Protein 4CVK (pdb70)

InterPro domains:
  IPR000713 Mur ligase, N-terminal catalytic domain [PF01225] (26-93)
  IPR004101 Mur ligase, C-terminal [PF02875] (330-439)
  IPR005863 UDP-N-acetylmuramoyl-tripeptide--D-alanyl-D-alanine ligase [MF_02019] (5-451)
  IPR005863 UDP-N-acetylmuramoyl-tripeptide--D-alanyl-D-alanine ligase [TIGR01143] (30-450)
  IPR013221 Mur ligase, central [PF08245] (108-300)
  IPR035911 MurE/MurF, N-terminal [SSF63418] (5-98)
  IPR036565 Mur-like, catalytic domain superfamily [G3DSA:3.40.1190.10] (83-317)
  IPR036565 Mur-like, catalytic domain superfamily [SSF53623] (103-318)
  IPR036615 Mur ligase, C-terminal domain superfamily [G3DSA:3.90.190.20] (319-451)
  IPR036615 Mur ligase, C-terminal domain superfamily [SSF53244] (320-450)
  IPR051046 MurCDEF Family: Cell Wall and Coenzyme F430 Synthesis [PTHR43024] (5-451)

CATH classification: 3.40.1390.10 (+2 more: 3.40.1190.10, 3.90.190.20)

Foldseek 3Di:
DAAKDKLVVCCVLQVWDKDDDIDIAQAEDQDLVDAAARYEHEWDCDPPDTRVVCQVSNVVRHHQEYEEQDDDVHDHMYTHHPHSLVSLLSQLLVLLVVADAAEEEEEEPVLRVLLQQLLLLLVCLLVVHSVQEQEQDDCLAWSNSLSSSSRPDYPSHRYYYHYHYDPDAPTLLSSLLSNLHLEYEYLAFHPDGVNGLNRSLSNLVSYDQAREYEEEPPYPCVVVSVVSNPNHHYAYEYAPDPPGQWYWPDWDADLLQWTWTWIDHDLHTDIATAQAHDPSSVSSLRSSLRVVVSSPRHPVSSRSSRRPDHDDVQCQGWDAFPQQEIEGRNAAADDLVVLLVLLQRQLPADFAEEEEEEQHVPLVSLLVSLQSNAPRHQEYEYEYPSNVNSQVSNDDRYDYDPDLVVSLVVVVPDHHSYYYYYYYGNVRPSVVSVVSRD

Secondary structure (DSSP, 8-state):
--S-EEGGGSHHHHT-EEESS--EESEEES-TTS--TTEEEE--B-SS-BGGGGHHHHHHTT--EEEESS-----S-EEE-S-HHHHHHHHHHHHHHH--S-EEEEESSTHHHHHHHHHHHHHHHHHT-GGGEEE--TT--STTHHHHHHHT--TT-SEEEEE---SSTTHHHHHHHHH--SEEEE-----SHHHHHHHHHGGGGGS-TTPEEEEETTSTTHHHHHHHTTT--EEEEESS-TTSSEEEEEEEE-TTS-EEEEEEETT--EEEE-SS--HHHHHHHHHHHHHHHHTT--HHHHHHHHHH--PPTTSSEEEE-TTS-EEEEE-S---HHHHHHHHHHHHT--S-EEEEEE----HHHHHHHHHHHTTTSSEEEEESSTHHHHHHHH-TT-EEESSHHHHHHHHTTPPTT-EEEEE--GGG-THHHHHHH-/-

Organism: Pseudomonas aeruginosa (strain ATCC 15692 / DSM 22644 / CIP 104116 / JCM 14847 / LMG 12228 / 1C / PRS 101 / PAO1) (NCBI:txid208964)

Nearest PDB structures (foldseek):
  4cvk-assembly1_A  TM=1.002E+00  e=1.863E-83  Pseudomonas aeruginosa PAO1
  4cvm-assembly1_A  TM=9.873E-01  e=2.081E-77  Pseudomonas aeruginosa PAO1
  4ziy-assembly1_A  TM=8.178E-01  e=4.565E-40  Acinetobacter baumannii AB5075
  4qdi-assembly1_A  TM=8.221E-01  e=1.420E-39  Acinetobacter baumannii AB307-0294
  8f5d-assembly1_A  TM=9.163E-01  e=2.967E-27  Bordetella pertussis 18323

B-factor: mean 23.79, std 7.37, range [10.87, 63.28]

Solvent-accessible surface area: 18096 Å² total

Radius of gyration: 24.55 Å; Cα contacts (8 Å, |Δi|>4): 1036; chains: 2; bounding box: 63×51×64 Å

Sequence (439 aa):
MLEPLRLLSQLTVALDARLIGEDAVFSAVSTDSRAIGPGELFIALSGPRFDGHDYLAEVAAKGAVAALVEREVAAPLPQLLVRDTRAALGRLGALNRRKFTGPLAAMTGSSGKTTVKEMLASILRTQAGDAESVLATRGNLNNDLGVPLTLLQLAPQHRSAVIELGASRIGEIAYTVELTRPHVAIITNAFGGPEKIVEAKGEILEGLAADGTAVLNLDDKAFDTWKARASGRPLLTFSLDRPQADFRAADLQRDARGCMGFRLQGVAGEAQVQLNLLGRHNVANALAAAAAAHALGVPLDGIVAGLQALQPVKGRAVAQLTASGLRVIDDSYNANPASMLAAIDILSGFSGRTVLVLGDMGAEQAHREVGAYAAGKVSALYAVGPLMAHAVQAFGATGRHFADQASLIGALATEDPTTTILIKGSRSAAMDKVVAALCA

Structure (mmCIF, N/CA/C/O backbone):
data_4CVK
#
_entry.id   4CVK
#
_cell.length_a   57.810
_cell.length_b   87.290
_cell.length_c   92.610
_cell.angle_alpha   90.00
_cell.angle_beta   90.00
_cell.angle_gamma   90.00
#
_symmetry.space_group_name_H-M   'P 21 21 21'
#
loop_
_entity.id
_entity.type
_entity.pdbx_description
1 polymer 'UDP-N-acetylmuramoyl-tripeptide--D-alanyl-D-alanine ligase'
2 polymer ALA-FGA-API
3 non-polymer "URIDINE-5'-DIPHOSPHATE"
4 non-polymer 'N-acetyl-alpha-muramic acid'
5 water water
#
loop_
_atom_site.group_PDB
_atom_site.id
_atom_site.type_symbol
_atom_site.label_atom_id
_atom_site.label_alt_id
_atom_site.label_comp_id
_atom_site.label_asym_id
_atom_site.label_entity_id
_atom_site.label_seq_id
_atom_site.pdbx_PDB_ins_code
_atom_site.Cartn_x
_atom_site.Cartn_y
_atom_site.Cartn_z
_atom_site.occupancy
_atom_site.B_iso_or_equiv
_atom_site.auth_seq_id
_atom_site.auth_comp_id
_atom_site.auth_asym_id
_atom_site.auth_atom_id
_atom_site.pdbx_PDB_model_num
ATOM 1 N N . MET A 1 1 ? -5.123 -30.255 -22.207 1.00 17.41 1 MET A N 1
ATOM 2 C CA . MET A 1 1 ? -6.038 -29.110 -22.044 1.00 18.38 1 MET A CA 1
ATOM 3 C C . MET A 1 1 ? -7.272 -29.548 -21.292 1.00 17.97 1 MET A C 1
ATOM 4 O O . MET A 1 1 ? -7.717 -30.694 -21.419 1.00 14.77 1 MET A O 1
ATOM 9 N N . LEU A 1 2 ? -7.795 -28.621 -20.496 1.00 18.16 2 LEU A N 1
ATOM 10 C CA . LEU A 1 2 ? -9.046 -28.854 -19.774 1.00 18.68 2 LEU A CA 1
ATOM 11 C C . LEU A 1 2 ? -10.229 -29.032 -20.690 1.00 19.02 2 LEU A C 1
ATOM 12 O O . LEU A 1 2 ? -11.125 -29.830 -20.401 1.00 16.70 2 LEU A O 1
ATOM 17 N N . GLU A 1 3 ? -10.212 -28.302 -21.791 1.00 19.57 3 GLU A N 1
ATOM 18 C CA . GLU A 1 3 ? -11.217 -28.476 -22.815 1.00 20.14 3 GLU A CA 1
ATOM 19 C C . GLU A 1 3 ? -10.652 -27.945 -24.126 1.00 19.97 3 GLU A C 1
ATOM 20 O O . GLU A 1 3 ? -9.739 -27.126 -24.099 1.00 19.62 3 GLU A O 1
ATOM 26 N N . PRO A 1 4 ? -11.219 -28.375 -25.271 1.00 19.93 4 PRO A N 1
ATOM 27 C CA . PRO A 1 4 ? -10.849 -27.834 -26.566 1.00 20.80 4 PRO A CA 1
ATOM 28 C C . PRO A 1 4 ? -11.145 -26.351 -26.665 1.00 22.14 4 PRO A C 1
ATOM 29 O O . PRO A 1 4 ? -12.025 -25.870 -25.959 1.00 20.92 4 PRO A O 1
ATOM 33 N N . LEU A 1 5 ? -10.405 -25.643 -27.527 1.00 21.62 5 LEU A N 1
ATOM 34 C CA . LEU A 1 5 ? -10.547 -24.198 -27.682 1.00 21.94 5 LEU A CA 1
ATOM 35 C C . LEU A 1 5 ? -10.807 -23.885 -29.145 1.00 22.72 5 LEU A C 1
ATOM 36 O O . LEU A 1 5 ? -10.304 -24.565 -30.024 1.00 19.40 5 LEU A O 1
ATOM 41 N N . ARG A 1 6 ? -11.633 -22.867 -29.370 1.00 22.09 6 ARG A N 1
ATOM 42 C CA . ARG A 1 6 ? -12.026 -22.455 -30.703 1.00 23.73 6 ARG A CA 1
ATOM 43 C C . ARG A 1 6 ? -11.236 -21.201 -31.032 1.00 22.02 6 ARG A C 1
ATOM 44 O O . ARG A 1 6 ? -11.150 -20.304 -30.194 1.00 21.56 6 ARG A O 1
ATOM 52 N N A LEU A 1 7 ? -10.658 -21.142 -32.232 0.50 23.07 7 LEU A N 1
ATOM 53 N N B LEU A 1 7 ? -10.667 -21.126 -32.232 0.50 21.42 7 LEU A N 1
ATOM 54 C CA A LEU A 1 7 ? -9.861 -19.991 -32.671 0.50 24.10 7 LEU A CA 1
ATOM 55 C CA B LEU A 1 7 ? -9.844 -19.980 -32.622 0.50 21.34 7 LEU A CA 1
ATOM 56 C C A LEU A 1 7 ? -10.567 -18.652 -32.464 0.50 23.92 7 LEU A C 1
ATOM 57 C C B LEU A 1 7 ? -10.563 -18.636 -32.471 0.50 22.30 7 LEU A C 1
ATOM 58 O O A LEU A 1 7 ? -9.980 -17.708 -31.946 0.50 22.52 7 LEU A O 1
ATOM 59 O O B LEU A 1 7 ? -9.977 -17.670 -31.994 0.50 20.90 7 LEU A O 1
ATOM 68 N N . SER A 1 8 ? -11.824 -18.563 -32.879 1.00 23.88 8 SER A N 1
ATOM 69 C CA . SER A 1 8 ? -12.537 -17.275 -32.837 1.00 26.98 8 SER A CA 1
ATOM 70 C C . SER A 1 8 ? -12.780 -16.801 -31.403 1.00 28.99 8 SER A C 1
ATOM 71 O O . SER A 1 8 ? -13.084 -15.648 -31.210 1.00 32.34 8 SER A O 1
ATOM 74 N N . GLN A 1 9 ? -12.670 -17.693 -30.422 1.00 28.86 9 GLN A N 1
ATOM 75 C CA . GLN A 1 9 ? -12.805 -17.324 -29.008 1.00 32.13 9 GLN A CA 1
ATOM 76 C C . GLN A 1 9 ? -11.499 -16.980 -28.339 1.00 29.41 9 GLN A C 1
ATOM 77 O O . GLN A 1 9 ? -11.495 -16.685 -27.153 1.00 29.39 9 GLN A O 1
ATOM 83 N N . LEU A 1 10 ? -10.392 -16.998 -29.078 1.00 29.32 10 LEU A N 1
ATOM 84 C CA . LEU A 1 10 ? -9.082 -16.604 -28.522 1.00 28.05 10 LEU A CA 1
ATOM 85 C C . LEU A 1 10 ? -8.587 -15.244 -29.054 1.00 27.59 10 LEU A C 1
ATOM 86 O O . LEU A 1 10 ? -7.498 -14.791 -28.707 1.00 26.89 10 LEU A O 1
ATOM 91 N N . THR A 1 11 ? -9.348 -14.595 -29.918 1.00 28.26 11 THR A N 1
ATOM 92 C CA . THR A 1 11 ? -8.847 -13.348 -30.507 1.00 28.59 11 THR A CA 1
ATOM 93 C C . THR A 1 11 ? -8.686 -12.260 -29.457 1.00 29.03 11 THR A C 1
ATOM 94 O O . THR A 1 11 ? -7.704 -11.522 -29.473 1.00 30.25 11 THR A O 1
ATOM 98 N N . VAL A 1 12 ? -9.639 -12.172 -28.533 1.00 31.58 12 VAL A N 1
ATOM 99 C CA . VAL A 1 12 ? -9.528 -11.260 -27.389 1.00 31.98 12 VAL A CA 1
ATOM 100 C C . VAL A 1 12 ? -8.391 -11.675 -26.441 1.00 29.30 12 VAL A C 1
ATOM 101 O O . VAL A 1 12 ? -7.508 -10.867 -26.122 1.00 27.34 12 VAL A O 1
ATOM 105 N N . ALA A 1 13 ? -8.366 -12.941 -26.036 1.00 29.09 13 ALA A N 1
ATOM 106 C CA . ALA A 1 13 ? -7.385 -13.404 -25.038 1.00 28.71 13 ALA A CA 1
ATOM 107 C C . ALA A 1 13 ? -5.963 -13.243 -25.563 1.00 29.07 13 ALA A C 1
ATOM 108 O O . ALA A 1 13 ? -5.055 -12.818 -24.826 1.00 26.89 13 ALA A O 1
ATOM 110 N N . LEU A 1 14 ? -5.774 -13.490 -26.858 1.00 26.12 14 LEU A N 1
ATOM 111 C CA . LEU A 1 14 ? -4.428 -13.445 -27.419 1.00 27.39 14 LEU A CA 1
ATOM 112 C C . LEU A 1 14 ? -4.127 -12.169 -28.193 1.00 28.33 14 LEU A C 1
ATOM 113 O O . LEU A 1 14 ? -3.030 -12.052 -28.758 1.00 28.78 14 LEU A O 1
ATOM 118 N N . ASP A 1 15 ? -5.084 -11.233 -28.224 1.00 30.70 15 ASP A N 1
ATOM 119 C CA . ASP A 1 15 ? -4.963 -10.032 -29.048 1.00 32.32 15 ASP A CA 1
ATOM 120 C C . ASP A 1 15 ? -4.567 -10.475 -30.471 1.00 28.97 15 ASP A C 1
ATOM 121 O O . ASP A 1 15 ? -3.517 -10.138 -30.962 1.00 27.72 15 ASP A O 1
ATOM 126 N N . ALA A 1 16 ? -5.400 -11.305 -31.089 1.00 28.64 16 ALA A N 1
ATOM 127 C CA . ALA A 1 16 ? -5.047 -11.959 -32.349 1.00 28.24 16 ALA A CA 1
ATOM 128 C C . ALA A 1 16 ? -6.081 -11.671 -33.436 1.00 27.32 16 ALA A C 1
ATOM 129 O O . ALA A 1 16 ? -7.211 -11.353 -33.141 1.00 27.08 16 ALA A O 1
ATOM 131 N N . ARG A 1 17 ? -5.678 -11.806 -34.691 1.00 27.00 17 ARG A N 1
ATOM 132 C CA . ARG A 1 17 ? -6.611 -11.773 -35.814 1.00 26.69 17 ARG A CA 1
ATOM 133 C C . ARG A 1 17 ? -6.720 -13.165 -36.438 1.00 25.00 17 ARG A C 1
ATOM 134 O O . ARG A 1 17 ? -5.712 -13.759 -36.797 1.00 23.66 17 ARG A O 1
ATOM 142 N N . LEU A 1 18 ? -7.926 -13.688 -36.574 1.00 24.31 18 LEU A N 1
ATOM 143 C CA . LEU A 1 18 ? -8.130 -14.953 -37.276 1.00 26.03 18 LEU A CA 1
ATOM 144 C C . LEU A 1 18 ? -8.144 -14.726 -38.790 1.00 28.19 18 LEU A C 1
ATOM 145 O O . LEU A 1 18 ? -8.881 -13.853 -39.279 1.00 28.02 18 LEU A O 1
ATOM 150 N N . ILE A 1 19 ? -7.351 -15.510 -39.508 1.00 26.06 19 ILE A N 1
ATOM 151 C CA . ILE A 1 19 ? -7.259 -15.473 -40.973 1.00 26.75 19 ILE A CA 1
ATOM 152 C C . ILE A 1 19 ? -7.633 -16.850 -41.522 1.00 26.64 19 ILE A C 1
ATOM 153 O O . ILE A 1 19 ? -6.886 -17.820 -41.322 1.00 25.56 19 ILE A O 1
ATOM 158 N N . GLY A 1 20 ? -8.772 -16.936 -42.217 1.00 26.92 20 GLY A N 1
ATOM 159 C CA . GLY A 1 20 ? -9.292 -18.210 -42.729 1.00 26.18 20 GLY A CA 1
ATOM 160 C C . GLY A 1 20 ? -10.441 -18.721 -41.869 1.00 27.71 20 GLY A C 1
ATOM 161 O O . GLY A 1 20 ? -10.997 -17.959 -41.091 1.00 28.35 20 GLY A O 1
ATOM 162 N N . GLU A 1 21 ? -10.815 -19.988 -42.017 1.00 26.80 21 GLU A N 1
ATOM 163 C CA . GLU A 1 21 ? -11.942 -20.543 -41.273 1.00 28.94 21 GLU A CA 1
ATOM 164 C C . GLU A 1 21 ? -11.612 -20.736 -39.797 1.00 29.26 21 GLU A C 1
ATOM 165 O O . GLU A 1 21 ? -10.435 -20.828 -39.390 1.00 26.90 21 GLU A O 1
ATOM 171 N N . ASP A 1 22 ? -12.678 -20.855 -39.019 1.00 28.48 22 ASP A N 1
ATOM 172 C CA . ASP A 1 22 ? -12.589 -21.137 -37.599 1.00 28.15 22 ASP A CA 1
ATOM 173 C C . ASP A 1 22 ? -12.264 -22.621 -37.430 1.00 29.38 22 ASP A C 1
ATOM 174 O O . ASP A 1 22 ? -12.452 -23.455 -38.344 1.00 26.63 22 ASP A O 1
ATOM 179 N N . ALA A 1 23 ? -11.721 -22.943 -36.266 1.00 25.75 23 ALA A N 1
ATOM 180 C CA . ALA A 1 23 ? -11.367 -24.300 -35.975 1.00 24.42 23 ALA A CA 1
ATOM 181 C C . ALA A 1 23 ? -11.290 -24.477 -34.483 1.00 23.17 23 ALA A C 1
ATOM 182 O O . ALA A 1 23 ? -11.207 -23.508 -33.727 1.00 22.36 23 ALA A O 1
ATOM 184 N N . VAL A 1 24 ? -11.326 -25.735 -34.092 1.00 22.07 24 VAL A N 1
ATOM 185 C CA . VAL A 1 24 ? -11.285 -26.156 -32.697 1.00 24.82 24 VAL A CA 1
ATOM 186 C C . VAL A 1 24 ? -10.098 -27.089 -32.506 1.00 22.62 24 VAL A C 1
ATOM 187 O O . VAL A 1 24 ? -9.957 -28.039 -33.244 1.00 22.04 24 VAL A O 1
ATOM 191 N N . PHE A 1 25 ? -9.242 -26.804 -31.532 1.00 22.23 25 PHE A N 1
ATOM 192 C CA . PHE A 1 25 ? -8.139 -27.686 -31.215 1.00 21.50 25 PHE A CA 1
ATOM 193 C C . PHE A 1 25 ? -8.206 -28.224 -29.774 1.00 20.85 25 PHE A C 1
ATOM 194 O O . PHE A 1 25 ? -8.745 -27.584 -28.850 1.00 19.98 25 PHE A O 1
ATOM 202 N N . SER A 1 26 ? -7.640 -29.413 -29.596 1.00 22.31 26 SER A N 1
ATOM 203 C CA . SER A 1 26 ? -7.649 -30.084 -28.296 1.00 22.23 26 SER A CA 1
ATOM 204 C C . SER A 1 26 ? -6.268 -30.318 -27.685 1.00 20.39 26 SER A C 1
ATOM 205 O O . SER A 1 26 ? -6.188 -30.852 -26.582 1.00 20.11 26 SER A O 1
ATOM 208 N N . ALA A 1 27 ? -5.197 -29.911 -28.369 1.00 18.46 27 ALA A N 1
ATOM 209 C CA . ALA A 1 27 ? -3.829 -29.900 -27.816 1.00 18.24 27 ALA A CA 1
ATOM 210 C C . ALA A 1 27 ? -2.991 -28.992 -28.715 1.00 17.35 27 ALA A C 1
ATOM 211 O O . ALA A 1 27 ? -3.468 -28.558 -29.769 1.00 16.50 27 ALA A O 1
ATOM 213 N N . VAL A 1 28 ? -1.749 -28.722 -28.318 1.00 16.53 28 VAL A N 1
ATOM 214 C CA . VAL A 1 28 ? -0.864 -27.893 -29.102 1.00 17.13 28 VAL A CA 1
ATOM 215 C C . VAL A 1 28 ? 0.467 -28.589 -29.328 1.00 17.28 28 VAL A C 1
ATOM 216 O O . VAL A 1 28 ? 0.847 -29.453 -28.556 1.00 16.73 28 VAL A O 1
ATOM 220 N N . SER A 1 29 ? 1.127 -28.236 -30.431 1.00 16.10 29 SER A N 1
ATOM 221 C CA . SER A 1 29 ? 2.511 -28.617 -30.689 1.00 16.33 29 SER A CA 1
ATOM 222 C C . SER A 1 29 ? 3.307 -27.409 -31.215 1.00 16.89 29 SER A C 1
ATOM 223 O O . SER A 1 29 ? 2.778 -26.577 -31.962 1.00 16.22 29 SER A O 1
ATOM 226 N N . THR A 1 30 ? 4.566 -27.312 -30.803 1.00 17.54 30 THR A N 1
ATOM 227 C CA . THR A 1 30 ? 5.511 -26.316 -31.341 1.00 18.14 30 THR A CA 1
ATOM 228 C C . THR A 1 30 ? 6.497 -26.931 -32.344 1.00 17.60 30 THR A C 1
ATOM 229 O O . THR A 1 30 ? 7.559 -26.363 -32.593 1.00 18.09 30 THR A O 1
ATOM 233 N N . ASP A 1 31 ? 6.184 -28.094 -32.915 1.00 17.34 31 ASP A N 1
ATOM 234 C CA . ASP A 1 31 ? 7.180 -28.819 -33.705 1.00 17.38 31 ASP A CA 1
ATOM 235 C C . ASP A 1 31 ? 6.493 -29.668 -34.740 1.00 17.97 31 ASP A C 1
ATOM 236 O O . ASP A 1 31 ? 5.714 -30.576 -34.419 1.00 17.61 31 ASP A O 1
ATOM 241 N N . SER A 1 32 ? 6.772 -29.361 -36.008 1.00 18.73 32 SER A N 1
ATOM 242 C CA . SER A 1 32 ? 6.143 -30.058 -37.128 1.00 19.36 32 SER A CA 1
ATOM 243 C C . SER A 1 32 ? 6.571 -31.513 -37.209 1.00 19.86 32 SER A C 1
ATOM 244 O O . SER A 1 32 ? 5.919 -32.295 -37.881 1.00 21.96 32 SER A O 1
ATOM 247 N N . ARG A 1 33 ? 7.649 -31.876 -36.514 1.00 23.08 33 ARG A N 1
ATOM 248 C CA . ARG A 1 33 ? 8.120 -33.257 -36.430 1.00 24.63 33 ARG A CA 1
ATOM 249 C C . ARG A 1 33 ? 7.358 -34.122 -35.383 1.00 26.49 33 ARG A C 1
ATOM 250 O O . ARG A 1 33 ? 7.567 -35.324 -35.293 1.00 27.58 33 ARG A O 1
ATOM 258 N N . ALA A 1 34 ? 6.458 -33.507 -34.623 1.00 25.56 34 ALA A N 1
ATOM 259 C CA . ALA A 1 34 ? 5.658 -34.186 -33.602 1.00 23.84 34 ALA A CA 1
ATOM 260 C C . ALA A 1 34 ? 4.292 -33.469 -33.459 1.00 22.69 34 ALA A C 1
ATOM 261 O O . ALA A 1 34 ? 4.025 -32.741 -32.486 1.00 21.80 34 ALA A O 1
ATOM 263 N N . ILE A 1 35 ? 3.448 -33.632 -34.456 1.00 22.64 35 ILE A N 1
ATOM 264 C CA . ILE A 1 35 ? 2.138 -33.044 -34.419 1.00 22.72 35 ILE A CA 1
ATOM 265 C C . ILE A 1 35 ? 1.224 -34.044 -35.101 1.00 22.90 35 ILE A C 1
ATOM 266 O O . ILE A 1 35 ? 1.695 -34.847 -35.871 1.00 24.68 35 ILE A O 1
ATOM 271 N N . GLY A 1 36 ? -0.069 -33.958 -34.828 1.00 24.54 36 GLY A N 1
ATOM 272 C CA . GLY A 1 36 ? -1.101 -34.836 -35.399 1.00 24.12 36 GLY A CA 1
ATOM 273 C C . GLY A 1 36 ? -2.460 -34.140 -35.469 1.00 25.11 36 GLY A C 1
ATOM 274 O O . GLY A 1 36 ? -2.571 -32.940 -35.165 1.00 23.85 36 GLY A O 1
ATOM 275 N N . PRO A 1 37 ? -3.510 -34.886 -35.874 1.00 25.40 37 PRO A N 1
ATOM 276 C CA . PRO A 1 37 ? -4.869 -34.379 -36.002 1.00 25.56 37 PRO A CA 1
ATOM 277 C C . PRO A 1 37 ? -5.398 -33.660 -34.752 1.00 23.17 37 PRO A C 1
ATOM 278 O O . PRO A 1 37 ? -5.133 -34.060 -33.635 1.00 22.11 37 PRO A O 1
ATOM 282 N N . GLY A 1 38 ? -6.124 -32.578 -34.961 1.00 23.03 38 GLY A N 1
ATOM 283 C CA . GLY A 1 38 ? -6.774 -31.891 -33.860 1.00 24.82 38 GLY A CA 1
ATOM 284 C C . GLY A 1 38 ? -5.879 -30.864 -33.188 1.00 23.12 38 GLY A C 1
ATOM 285 O O . GLY A 1 38 ? -6.310 -30.195 -32.277 1.00 25.61 38 GLY A O 1
ATOM 286 N N . GLU A 1 39 ? -4.633 -30.729 -33.631 1.00 22.29 39 GLU A N 1
ATOM 287 C CA . GLU A 1 39 ? -3.697 -29.928 -32.880 1.00 22.41 39 GLU A CA 1
ATOM 288 C C . GLU A 1 39 ? -3.451 -28.565 -33.516 1.00 19.80 39 GLU A C 1
ATOM 289 O O . GLU A 1 39 ? -3.500 -28.410 -34.736 1.00 17.94 39 GLU A O 1
ATOM 295 N N . LEU A 1 40 ? -3.220 -27.579 -32.643 1.00 18.47 40 LEU A N 1
ATOM 296 C CA . LEU A 1 40 ? -2.806 -26.247 -33.047 1.00 17.27 40 LEU A CA 1
ATOM 297 C C . LEU A 1 40 ? -1.296 -26.278 -33.149 1.00 17.02 40 LEU A C 1
ATOM 298 O O . LEU A 1 40 ? -0.631 -26.693 -32.180 1.00 18.66 40 LEU A O 1
ATOM 303 N N . PHE A 1 41 ? -0.742 -25.885 -34.296 1.00 15.62 41 PHE A N 1
ATOM 304 C CA . PHE A 1 41 ? 0.717 -25.705 -34.422 1.00 15.41 41 PHE A CA 1
ATOM 305 C C . PHE A 1 41 ? 1.070 -24.282 -34.001 1.00 15.71 41 PHE A C 1
ATOM 306 O O . PHE A 1 41 ? 0.404 -23.359 -34.395 1.00 15.88 41 PHE A O 1
ATOM 314 N N . ILE A 1 42 ? 2.121 -24.125 -33.210 1.00 16.07 42 ILE A N 1
ATOM 315 C CA . ILE A 1 42 ? 2.583 -22.800 -32.821 1.00 17.63 42 ILE A CA 1
ATOM 316 C C . ILE A 1 42 ? 3.936 -22.595 -33.465 1.00 16.58 42 ILE A C 1
ATOM 317 O O . ILE A 1 42 ? 4.871 -23.351 -33.196 1.00 17.63 42 ILE A O 1
ATOM 322 N N . ALA A 1 43 ? 4.035 -21.583 -34.316 1.00 15.87 43 ALA A N 1
ATOM 323 C CA . ALA A 1 43 ? 5.254 -21.332 -35.043 1.00 16.28 43 ALA A CA 1
ATOM 324 C C . ALA A 1 43 ? 6.164 -20.417 -34.232 1.00 17.15 43 ALA A C 1
ATOM 325 O O . ALA A 1 43 ? 5.815 -19.273 -33.982 1.00 19.60 43 ALA A O 1
ATOM 327 N N . LEU A 1 44 ? 7.309 -20.959 -33.814 1.00 18.23 44 LEU A N 1
ATOM 328 C CA . LEU A 1 44 ? 8.344 -20.232 -33.096 1.00 19.65 44 LEU A CA 1
ATOM 329 C C . LEU A 1 44 ? 9.558 -20.033 -33.978 1.00 21.96 44 LEU A C 1
ATOM 330 O O . LEU A 1 44 ? 10.025 -20.947 -34.665 1.00 21.85 44 LEU A O 1
ATOM 335 N N . SER A 1 45 ? 10.110 -18.843 -33.894 1.00 26.78 45 SER A N 1
ATOM 336 C CA . SER A 1 45 ? 11.339 -18.507 -34.591 1.00 31.16 45 SER A CA 1
ATOM 337 C C . SER A 1 45 ? 12.505 -18.872 -33.695 1.00 29.87 45 SER A C 1
ATOM 338 O O . SER A 1 45 ? 12.511 -18.496 -32.550 1.00 29.43 45 SER A O 1
ATOM 341 N N . GLY A 1 46 ? 13.494 -19.610 -34.185 1.00 29.25 46 GLY A N 1
ATOM 342 C CA . GLY A 1 46 ? 14.633 -19.991 -33.333 1.00 30.01 46 GLY A CA 1
ATOM 343 C C . GLY A 1 46 ? 16.008 -19.653 -33.912 1.00 29.95 46 GLY A C 1
ATOM 344 O O . GLY A 1 46 ? 16.090 -19.030 -34.968 1.00 26.03 46 GLY A O 1
ATOM 345 N N . PRO A 1 47 ? 17.093 -20.096 -33.236 1.00 30.76 47 PRO A N 1
ATOM 346 C CA . PRO A 1 47 ? 18.449 -19.799 -33.731 1.00 31.67 47 PRO A CA 1
ATOM 347 C C . PRO A 1 47 ? 18.847 -20.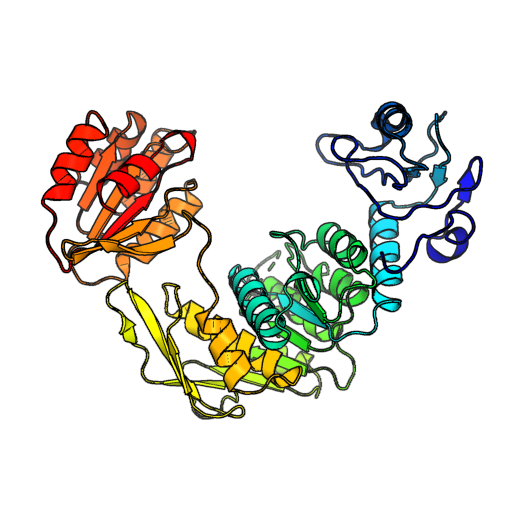631 -34.933 1.00 31.73 47 PRO A C 1
ATOM 348 O O . PRO A 1 47 ? 19.788 -20.266 -35.607 1.00 32.79 47 PRO A O 1
ATOM 352 N N . ARG A 1 48 ? 18.158 -21.749 -35.166 1.00 28.67 48 ARG A N 1
ATOM 353 C CA . ARG A 1 48 ? 18.448 -22.632 -36.275 1.00 28.01 48 ARG A CA 1
ATOM 354 C C . ARG A 1 48 ? 17.292 -22.711 -37.284 1.00 28.39 48 ARG A C 1
ATOM 355 O O . ARG A 1 48 ? 17.528 -22.712 -38.493 1.00 29.86 48 ARG A O 1
ATOM 357 N N . PHE A 1 49 ? 16.053 -22.787 -36.813 1.00 24.49 49 PHE A N 1
ATOM 358 C CA . PHE A 1 49 ? 14.906 -22.929 -37.694 1.00 23.61 49 PHE A CA 1
ATOM 359 C C . PHE A 1 49 ? 13.843 -21.895 -37.355 1.00 23.63 49 PHE A C 1
ATOM 360 O O . PHE A 1 49 ? 13.878 -21.216 -36.322 1.00 21.99 49 PHE A O 1
ATOM 368 N N . ASP A 1 50 ? 12.888 -21.773 -38.260 1.00 23.47 50 ASP A N 1
ATOM 369 C CA . ASP A 1 50 ? 11.752 -20.909 -38.075 1.00 23.12 50 ASP A CA 1
ATOM 370 C C . ASP A 1 50 ? 10.545 -21.760 -38.314 1.00 22.05 50 ASP A C 1
ATOM 371 O O . ASP A 1 50 ? 10.295 -22.198 -39.449 1.00 20.74 50 ASP A O 1
ATOM 376 N N . GLY A 1 51 ? 9.782 -21.985 -37.257 1.00 20.07 51 GLY A N 1
ATOM 377 C CA . GLY A 1 51 ? 8.532 -22.744 -37.357 1.00 20.33 51 GLY A CA 1
ATOM 378 C C . GLY A 1 51 ? 7.584 -22.316 -38.469 1.00 20.41 51 GLY A C 1
ATOM 379 O O . GLY A 1 51 ? 6.817 -23.134 -38.965 1.00 20.71 51 GLY A O 1
ATOM 380 N N . HIS A 1 52 ? 7.609 -21.042 -38.864 1.00 20.35 52 HIS A N 1
ATOM 381 C CA . HIS A 1 52 ? 6.723 -20.548 -39.950 1.00 21.39 52 HIS A CA 1
ATOM 382 C C . HIS A 1 52 ? 6.991 -21.196 -41.319 1.00 20.77 52 HIS A C 1
ATOM 383 O O . HIS A 1 52 ? 6.150 -21.104 -42.201 1.00 21.40 52 HIS A O 1
ATOM 390 N N . ASP A 1 53 ? 8.137 -21.843 -41.484 1.00 22.46 53 ASP A N 1
ATOM 391 C CA . ASP A 1 53 ? 8.483 -22.538 -42.731 1.00 23.14 53 ASP A CA 1
ATOM 392 C C . ASP A 1 53 ? 7.757 -23.871 -42.906 1.00 23.47 53 ASP A C 1
ATOM 393 O O . ASP A 1 53 ? 7.887 -24.478 -43.947 1.00 22.64 53 ASP A O 1
ATOM 398 N N . TYR A 1 54 ? 7.042 -24.366 -41.892 1.00 21.86 54 TYR A N 1
ATOM 399 C CA . TYR A 1 54 ? 6.600 -25.762 -41.941 1.00 22.56 54 TYR A CA 1
ATOM 400 C C . TYR A 1 54 ? 5.084 -25.887 -41.992 1.00 22.48 54 TYR A C 1
ATOM 401 O O . TYR A 1 54 ? 4.541 -26.879 -41.522 1.00 22.80 54 TYR A O 1
ATOM 410 N N . LEU A 1 55 ? 4.392 -24.876 -42.519 1.00 21.37 55 LEU A N 1
ATOM 411 C CA . LEU A 1 55 ? 2.922 -24.922 -42.537 1.00 21.94 55 LEU A CA 1
ATOM 412 C C . LEU A 1 55 ? 2.367 -26.030 -43.429 1.00 21.24 55 LEU A C 1
ATOM 413 O O . LEU A 1 55 ? 1.354 -26.667 -43.106 1.00 18.38 55 LEU A O 1
ATOM 418 N N . ALA A 1 56 ? 3.028 -26.266 -44.552 1.00 20.68 56 ALA A N 1
ATOM 419 C CA . ALA A 1 56 ? 2.605 -27.357 -45.415 1.00 21.68 56 ALA A CA 1
ATOM 420 C C . ALA A 1 56 ? 2.685 -28.708 -44.672 1.00 20.84 56 ALA A C 1
ATOM 421 O O . ALA A 1 56 ? 1.718 -29.502 -44.709 1.00 19.97 56 ALA A O 1
ATOM 423 N N . GLU A 1 57 ? 3.793 -28.948 -43.975 1.00 19.85 57 GLU A N 1
ATOM 424 C CA . GLU A 1 57 ? 3.989 -30.199 -43.255 1.00 21.62 57 GLU A CA 1
ATOM 425 C C . GLU A 1 57 ? 2.930 -30.399 -42.156 1.00 20.32 57 GLU A C 1
ATOM 426 O O . GLU A 1 57 ? 2.315 -31.443 -42.081 1.00 17.30 57 GLU A O 1
ATOM 432 N N . VAL A 1 58 ? 2.664 -29.370 -41.348 1.00 19.80 58 VAL A N 1
ATOM 433 C CA . VAL A 1 58 ? 1.690 -29.521 -40.246 1.00 19.08 58 VAL A CA 1
ATOM 434 C C . VAL A 1 58 ? 0.305 -29.707 -40.807 1.00 18.74 58 VAL A C 1
ATOM 435 O O . VAL A 1 58 ? -0.469 -30.505 -40.295 1.00 19.45 58 VAL A O 1
ATOM 439 N N . ALA A 1 59 ? -0.013 -29.002 -41.879 1.00 19.99 59 ALA A N 1
ATOM 440 C CA . ALA A 1 59 ? -1.332 -29.138 -42.475 1.00 20.40 59 ALA A CA 1
ATOM 441 C C . ALA A 1 59 ? -1.521 -30.568 -42.993 1.00 20.85 59 ALA A C 1
ATOM 442 O O . ALA A 1 59 ? -2.582 -31.157 -42.797 1.00 21.08 59 ALA A O 1
ATOM 444 N N . ALA A 1 60 ? -0.497 -31.134 -43.633 1.00 21.17 60 ALA A N 1
ATOM 445 C CA . ALA A 1 60 ? -0.604 -32.489 -44.190 1.00 21.24 60 ALA A CA 1
ATOM 446 C C . ALA A 1 60 ? -0.710 -33.558 -43.077 1.00 22.09 60 ALA A C 1
ATOM 447 O O . ALA A 1 60 ? -1.288 -34.649 -43.291 1.00 21.28 60 ALA A O 1
ATOM 449 N N . LYS A 1 61 ? -0.132 -33.277 -41.903 1.00 21.56 61 LYS A N 1
ATOM 450 C CA . LYS A 1 61 ? -0.275 -34.184 -40.754 1.00 19.66 61 LYS A CA 1
ATOM 451 C C . LYS A 1 61 ? -1.593 -33.983 -39.954 1.00 20.99 61 LYS A C 1
ATOM 452 O O . LYS A 1 61 ? -1.841 -34.689 -38.956 1.00 20.12 61 LYS A O 1
ATOM 458 N N . GLY A 1 62 ? -2.431 -33.026 -40.363 1.00 20.25 62 GLY A N 1
ATOM 459 C CA . GLY A 1 62 ? -3.740 -32.833 -39.728 1.00 20.39 62 GLY A CA 1
ATOM 460 C C . GLY A 1 62 ? -3.883 -31.718 -38.679 1.00 20.07 62 GLY A C 1
ATOM 461 O O . GLY A 1 62 ? -4.881 -31.673 -37.979 1.00 19.05 62 GLY A O 1
ATOM 462 N N . ALA A 1 63 ? -2.903 -30.823 -38.560 1.00 20.13 63 ALA A N 1
ATOM 463 C CA . ALA A 1 63 ? -3.050 -29.682 -37.681 1.00 19.56 63 ALA A CA 1
ATOM 464 C C . ALA A 1 63 ? -4.220 -28.837 -38.168 1.00 20.33 63 ALA A C 1
ATOM 465 O O . ALA A 1 63 ? -4.418 -28.643 -39.371 1.00 17.93 63 ALA A O 1
ATOM 467 N N . VAL A 1 64 ? -5.011 -28.334 -37.226 1.00 19.75 64 VAL A N 1
ATOM 468 C CA . VAL A 1 64 ? -6.222 -27.611 -37.590 1.00 20.90 64 VAL A CA 1
ATOM 469 C C . VAL A 1 64 ? -5.962 -26.172 -37.891 1.00 19.74 64 VAL A C 1
ATOM 470 O O . VAL A 1 64 ? -6.800 -25.525 -38.524 1.00 19.28 64 VAL A O 1
ATOM 474 N N . ALA A 1 65 ? -4.831 -25.648 -37.411 1.00 18.30 65 ALA A N 1
ATOM 475 C CA . ALA A 1 65 ? -4.511 -24.232 -37.579 1.00 18.34 65 ALA A CA 1
ATOM 476 C C . ALA A 1 65 ? -3.082 -23.966 -37.130 1.00 18.83 65 ALA A C 1
ATOM 477 O O . ALA A 1 65 ? -2.458 -24.838 -36.490 1.00 17.37 65 ALA A O 1
ATOM 479 N N . ALA A 1 66 ? -2.593 -22.758 -37.422 1.00 17.97 66 ALA A N 1
ATOM 480 C CA . ALA A 1 66 ? -1.299 -22.309 -36.959 1.00 18.09 66 ALA A CA 1
ATOM 481 C C . ALA A 1 66 ? -1.362 -20.972 -36.257 1.00 19.19 66 ALA A C 1
ATOM 482 O O . ALA A 1 66 ? -1.953 -19.979 -36.777 1.00 19.44 66 ALA A O 1
ATOM 484 N N . LEU A 1 67 ? -0.682 -20.917 -35.115 1.00 18.94 67 LEU A N 1
ATOM 485 C CA . LEU A 1 67 ? -0.424 -19.662 -34.385 1.00 20.23 67 LEU A CA 1
ATOM 486 C C . LEU A 1 67 ? 0.872 -19.046 -34.889 1.00 19.64 67 LEU A C 1
ATOM 487 O O . LEU A 1 67 ? 1.914 -19.674 -34.788 1.00 18.83 67 LEU A O 1
ATOM 492 N N . VAL A 1 68 ? 0.797 -17.834 -35.447 1.00 18.80 68 VAL A N 1
ATOM 493 C CA . VAL A 1 68 ? 1.873 -17.243 -36.206 1.00 18.80 68 VAL A CA 1
ATOM 494 C C . VAL A 1 68 ? 2.016 -15.760 -35.843 1.00 20.23 68 VAL A C 1
ATOM 495 O O . VAL A 1 68 ? 1.064 -15.131 -35.340 1.00 20.39 68 VAL A O 1
ATOM 499 N N . GLU A 1 69 ? 3.212 -15.228 -36.034 1.00 22.20 69 GLU A N 1
ATOM 500 C CA . GLU A 1 69 ? 3.499 -13.829 -35.752 1.00 25.73 69 GLU A CA 1
ATOM 501 C C . GLU A 1 69 ? 3.734 -13.029 -37.045 1.00 28.37 69 GLU A C 1
ATOM 502 O O . GLU A 1 69 ? 3.948 -11.825 -37.003 1.00 28.50 69 GLU A O 1
ATOM 508 N N . ARG A 1 70 ? 3.692 -13.707 -38.190 1.00 31.34 70 ARG A N 1
ATOM 509 C CA . ARG A 1 70 ? 3.524 -13.041 -39.474 1.00 33.52 70 ARG A CA 1
ATOM 510 C C . ARG A 1 70 ? 2.617 -13.888 -40.361 1.00 34.43 70 ARG A C 1
ATOM 511 O O . ARG A 1 70 ? 2.624 -15.125 -40.280 1.00 32.04 70 ARG A O 1
ATOM 519 N N . GLU A 1 71 ? 1.841 -13.208 -41.199 1.00 31.77 71 GLU A N 1
ATOM 520 C CA . GLU A 1 71 ? 0.941 -13.857 -42.117 1.00 35.47 71 GLU A CA 1
ATOM 521 C C . GLU A 1 71 ? 1.757 -14.466 -43.243 1.00 36.79 71 GLU A C 1
ATOM 522 O O . GLU A 1 71 ? 2.496 -13.765 -43.911 1.00 36.20 71 GLU A O 1
ATOM 528 N N . VAL A 1 72 ? 1.671 -15.782 -43.414 1.00 39.95 72 VAL A N 1
ATOM 529 C CA . VAL A 1 72 ? 2.357 -16.464 -44.510 1.00 39.88 72 VAL A CA 1
ATOM 530 C C . VAL A 1 72 ? 1.423 -16.422 -45.699 1.00 39.14 72 VAL A C 1
ATOM 531 O O . VAL A 1 72 ? 0.229 -16.703 -45.562 1.00 42.29 72 VAL A O 1
ATOM 535 N N . ALA A 1 73 ? 1.949 -16.058 -46.858 1.00 40.32 73 ALA A N 1
ATOM 536 C CA . ALA A 1 73 ? 1.142 -16.023 -48.076 1.00 39.85 73 ALA A CA 1
ATOM 537 C C . ALA A 1 73 ? 0.775 -17.437 -48.509 1.00 35.65 73 ALA A C 1
ATOM 538 O O . ALA A 1 73 ? -0.387 -17.701 -48.748 1.00 35.61 73 ALA A O 1
ATOM 540 N N . ALA A 1 75 ? -1.332 -19.518 -47.103 1.00 34.65 75 ALA A N 1
ATOM 541 C CA . ALA A 1 75 ? -1.082 -20.558 -46.136 1.00 33.99 75 ALA A CA 1
ATOM 542 C C . ALA A 1 75 ? -2.070 -21.707 -46.366 1.00 33.55 75 ALA A C 1
ATOM 543 O O . ALA A 1 75 ? -3.208 -21.486 -46.773 1.00 32.20 75 ALA A O 1
ATOM 545 N N . PRO A 1 76 ? -1.631 -22.942 -46.109 1.00 28.60 76 PRO A N 1
ATOM 546 C CA . PRO A 1 76 ? -2.492 -24.101 -46.316 1.00 27.19 76 PRO A CA 1
ATOM 547 C C . PRO A 1 76 ? -3.457 -24.407 -45.186 1.00 26.77 76 PRO A C 1
ATOM 548 O O . PRO A 1 76 ? -4.165 -25.390 -45.278 1.00 26.64 76 PRO A O 1
ATOM 552 N N . LEU A 1 77 ? -3.466 -23.609 -44.115 1.00 26.05 77 LEU A N 1
ATOM 553 C CA . LEU A 1 77 ? -4.438 -23.774 -43.038 1.00 26.20 77 LEU A CA 1
ATOM 554 C C . LEU A 1 77 ? -4.781 -22.432 -42.402 1.00 24.31 77 LEU A C 1
ATOM 555 O O . LEU A 1 77 ? -4.115 -21.432 -42.678 1.00 23.49 77 LEU A O 1
ATOM 560 N N . PRO A 1 78 ? -5.809 -22.411 -41.541 1.00 23.11 78 PRO A N 1
ATOM 561 C CA . PRO A 1 78 ? -6.130 -21.148 -40.878 1.00 24.52 78 PRO A CA 1
ATOM 562 C C . PRO A 1 78 ? -4.993 -20.667 -39.994 1.00 23.76 78 PRO A C 1
ATOM 563 O O . PRO A 1 78 ? -4.289 -21.501 -39.386 1.00 23.00 78 PRO A O 1
ATOM 567 N N . GLN A 1 79 ? -4.795 -19.347 -39.994 1.00 23.29 79 GLN A N 1
ATOM 568 C CA . GLN A 1 79 ? -3.804 -18.685 -39.162 1.00 24.16 79 GLN A CA 1
ATOM 569 C C . GLN A 1 79 ? -4.448 -17.810 -38.111 1.00 25.23 79 GLN A C 1
ATOM 570 O O . GLN A 1 79 ? -5.387 -17.054 -38.396 1.00 25.40 79 GLN A O 1
ATOM 576 N N . LEU A 1 80 ? -3.932 -17.898 -36.889 1.00 24.55 80 LEU A N 1
ATOM 577 C CA . LEU A 1 80 ? -4.281 -16.955 -35.845 1.00 23.68 80 LEU A CA 1
ATOM 578 C C . LEU A 1 80 ? -3.036 -16.110 -35.687 1.00 23.04 80 LEU A C 1
ATOM 579 O O . LEU A 1 80 ? -1.997 -16.587 -35.235 1.00 22.24 80 LEU A O 1
ATOM 584 N N . LEU A 1 81 ? -3.136 -14.859 -36.122 1.00 21.93 81 LEU A N 1
ATOM 585 C CA . LEU A 1 81 ? -2.011 -13.957 -36.161 1.00 22.40 81 LEU A CA 1
ATOM 586 C C . LEU A 1 81 ? -1.901 -13.137 -34.878 1.00 21.77 81 LEU A C 1
ATOM 587 O O . LEU A 1 81 ? -2.849 -12.474 -34.473 1.00 22.59 81 LEU A O 1
ATOM 592 N N . VAL A 1 82 ? -0.726 -13.183 -34.266 1.00 21.17 82 VAL A N 1
ATOM 593 C CA . VAL A 1 82 ? -0.422 -12.402 -33.071 1.00 23.18 82 VAL A CA 1
ATOM 594 C C . VAL A 1 82 ? 0.872 -11.616 -33.303 1.00 23.90 82 VAL A C 1
ATOM 595 O O . VAL A 1 82 ? 1.635 -11.939 -34.219 1.00 23.71 82 VAL A O 1
ATOM 599 N N . ARG A 1 83 ? 1.186 -10.666 -32.424 1.00 22.87 83 ARG A N 1
ATOM 600 C CA . ARG A 1 83 ? 2.499 -10.029 -32.470 1.00 23.79 83 ARG A CA 1
ATOM 601 C C . ARG A 1 83 ? 3.661 -10.895 -32.012 1.00 23.12 83 ARG A C 1
ATOM 602 O O . ARG A 1 83 ? 4.745 -10.746 -32.529 1.00 25.01 83 ARG A O 1
ATOM 605 N N . ASP A 1 84 ? 3.474 -11.793 -31.029 1.00 21.65 84 ASP A N 1
ATOM 606 C CA . ASP A 1 84 ? 4.597 -12.567 -30.491 1.00 21.49 84 ASP A CA 1
ATOM 607 C C . ASP A 1 84 ? 4.116 -13.974 -30.091 1.00 20.20 84 ASP A C 1
ATOM 608 O O . ASP A 1 84 ? 3.330 -14.103 -29.130 1.00 20.07 84 ASP A O 1
ATOM 613 N N . THR A 1 85 ? 4.558 -14.997 -30.839 1.00 19.28 85 THR A N 1
ATOM 614 C CA . THR A 1 85 ? 4.104 -16.367 -30.603 1.00 18.76 85 THR A CA 1
ATOM 615 C C . THR A 1 85 ? 4.613 -16.954 -29.279 1.00 19.23 85 THR A C 1
ATOM 616 O O . THR A 1 85 ? 3.909 -17.758 -28.676 1.00 19.24 85 THR A O 1
ATOM 620 N N . ARG A 1 86 ? 5.782 -16.521 -28.797 1.00 19.46 86 ARG A N 1
ATOM 621 C CA . ARG A 1 86 ? 6.239 -16.913 -27.450 1.00 21.09 86 ARG A CA 1
ATOM 622 C C . ARG A 1 86 ? 5.283 -16.423 -26.370 1.00 20.31 86 ARG A C 1
ATOM 623 O O . ARG A 1 86 ? 4.895 -17.197 -25.479 1.00 17.40 86 ARG A O 1
ATOM 631 N N . ALA A 1 87 ? 4.892 -15.147 -26.481 1.00 19.01 87 ALA A N 1
ATOM 632 C CA . ALA A 1 87 ? 3.972 -14.538 -25.540 1.00 19.06 87 ALA A CA 1
ATOM 633 C C . ALA A 1 87 ? 2.569 -15.147 -25.643 1.00 17.43 87 ALA A C 1
ATOM 634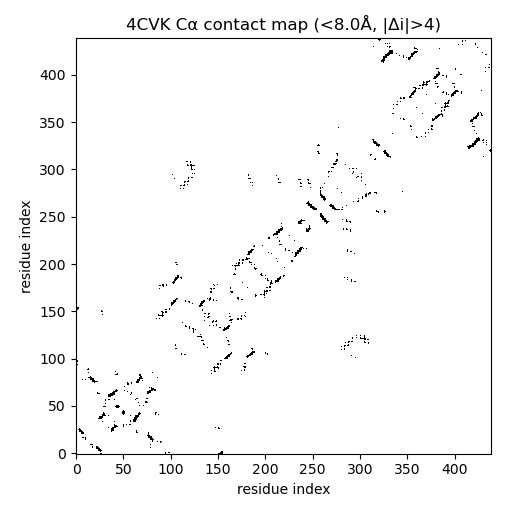 O O . ALA A 1 87 ? 1.908 -15.356 -24.611 1.00 16.06 87 ALA A O 1
ATOM 636 N N . ALA A 1 88 ? 2.103 -15.432 -26.868 1.00 17.15 88 ALA A N 1
ATOM 637 C CA . ALA A 1 88 ? 0.818 -16.102 -27.032 1.00 16.85 88 ALA A CA 1
ATOM 638 C C . ALA A 1 88 ? 0.809 -17.523 -26.414 1.00 16.38 88 ALA A C 1
ATOM 639 O O . ALA A 1 88 ? -0.179 -17.918 -25.790 1.00 17.04 88 ALA A O 1
ATOM 641 N N . LEU A 1 89 ? 1.891 -18.278 -26.576 1.00 15.09 89 LEU A N 1
ATOM 642 C CA . LEU A 1 89 ? 1.999 -19.605 -25.945 1.00 15.77 89 LEU A CA 1
ATOM 643 C C . LEU A 1 89 ? 1.814 -19.442 -24.414 1.00 15.78 89 LEU A C 1
ATOM 644 O O . LEU A 1 89 ? 1.068 -20.184 -23.776 1.00 14.37 89 LEU A O 1
ATOM 649 N N . GLY A 1 90 ? 2.468 -18.415 -23.872 1.00 16.61 90 GLY A N 1
ATOM 650 C CA . GLY A 1 90 ? 2.418 -18.105 -22.441 1.00 16.64 90 GLY A CA 1
ATOM 651 C C . GLY A 1 90 ? 0.997 -17.871 -21.998 1.00 16.86 90 GLY A C 1
ATOM 652 O O . GLY A 1 90 ? 0.564 -18.442 -20.996 1.00 16.93 90 GLY A O 1
ATOM 653 N N . ARG A 1 91 ? 0.274 -17.052 -22.762 1.00 17.15 91 ARG A N 1
ATOM 654 C CA . ARG A 1 91 ? -1.129 -16.757 -22.467 1.00 18.78 91 ARG A CA 1
ATOM 655 C C . ARG A 1 91 ? -2.027 -17.981 -22.507 1.00 16.59 91 ARG A C 1
ATOM 656 O O . ARG A 1 91 ? -2.930 -18.095 -21.688 1.00 15.27 91 ARG A O 1
ATOM 664 N N . LEU A 1 92 ? -1.790 -18.867 -23.470 1.00 16.13 92 LEU A N 1
ATOM 665 C CA . LEU A 1 92 ? -2.508 -20.159 -23.556 1.00 16.08 92 LEU A CA 1
ATOM 666 C C . LEU A 1 92 ? -2.220 -21.058 -22.351 1.00 15.74 92 LEU A C 1
ATOM 667 O O . LEU A 1 92 ? -3.131 -21.726 -21.857 1.00 15.35 92 LEU A O 1
ATOM 672 N N . GLY A 1 93 ? -0.949 -21.124 -21.920 1.00 15.20 93 GLY A N 1
ATOM 673 C CA . GLY A 1 93 ? -0.612 -21.814 -20.678 1.00 15.12 93 GLY A CA 1
ATOM 674 C C . GLY A 1 93 ? -1.385 -21.251 -19.475 1.00 14.87 93 GLY A C 1
ATOM 675 O O . GLY A 1 93 ? -2.012 -21.998 -18.714 1.00 14.21 93 GLY A O 1
ATOM 676 N N . ALA A 1 94 ? -1.348 -19.935 -19.298 1.00 15.29 94 ALA A N 1
ATOM 677 C CA . ALA A 1 94 ? -2.035 -19.278 -18.176 1.00 15.83 94 ALA A CA 1
ATOM 678 C C . ALA A 1 94 ? -3.520 -19.559 -18.243 1.00 16.98 94 ALA A C 1
ATOM 679 O O . ALA A 1 94 ? -4.148 -19.859 -17.227 1.00 16.41 94 ALA A O 1
ATOM 681 N N . LEU A 1 95 ? -4.066 -19.451 -19.444 1.00 17.29 95 LEU A N 1
ATOM 682 C CA . LEU A 1 95 ? -5.491 -19.654 -19.673 1.00 20.14 95 LEU A CA 1
ATOM 683 C C . LEU A 1 95 ? -5.933 -21.074 -19.262 1.00 18.47 95 LEU A C 1
ATOM 684 O O . LEU A 1 95 ? -6.957 -21.256 -18.569 1.00 17.08 95 LEU A O 1
ATOM 689 N N . ASN A 1 96 ? -5.146 -22.081 -19.662 1.00 17.08 96 ASN A N 1
ATOM 690 C CA . ASN A 1 96 ? -5.466 -23.454 -19.299 1.00 16.48 96 ASN A CA 1
ATOM 691 C C . ASN A 1 96 ? -5.300 -23.719 -17.794 1.00 16.28 96 ASN A C 1
ATOM 692 O O . ASN A 1 96 ? -6.109 -24.425 -17.180 1.00 15.98 96 ASN A O 1
ATOM 697 N N . ARG A 1 97 ? -4.257 -23.152 -17.203 1.00 16.78 97 ARG A N 1
ATOM 698 C CA . ARG A 1 97 ? -4.029 -23.266 -15.781 1.00 17.71 97 ARG A CA 1
ATOM 699 C C . ARG A 1 97 ? -5.240 -22.792 -14.993 1.00 17.46 97 ARG A C 1
ATOM 700 O O . ARG A 1 97 ? -5.584 -23.424 -14.011 1.00 16.67 97 ARG A O 1
ATOM 708 N N . ARG A 1 98 ? -5.876 -21.697 -15.432 1.00 16.79 98 ARG A N 1
ATOM 709 C CA . ARG A 1 98 ? -7.020 -21.118 -14.711 1.00 18.33 98 ARG A CA 1
ATOM 710 C C . ARG A 1 98 ? -8.332 -21.917 -14.820 1.00 18.55 98 ARG A C 1
ATOM 711 O O . ARG A 1 98 ? -9.286 -21.715 -14.030 1.00 18.98 98 ARG A O 1
ATOM 719 N N . LYS A 1 99 ? -8.375 -22.859 -15.745 1.00 17.52 99 LYS A N 1
ATOM 720 C CA . LYS A 1 99 ? -9.435 -23.858 -15.753 1.00 19.04 99 LYS A CA 1
ATOM 721 C C . LYS A 1 99 ? -9.171 -25.034 -14.804 1.00 17.76 99 LYS A C 1
ATOM 722 O O . LYS A 1 99 ? -10.080 -25.789 -14.491 1.00 16.35 99 LYS A O 1
ATOM 728 N N . PHE A 1 100 ? -7.921 -25.216 -14.383 1.00 16.72 100 PHE A N 1
ATOM 729 C CA . PHE A 1 100 ? -7.533 -26.320 -13.453 1.00 15.63 100 PHE A CA 1
ATOM 730 C C . PHE A 1 100 ? -7.756 -25.851 -12.025 1.00 16.08 100 PHE A C 1
ATOM 731 O O . PHE A 1 100 ? -7.256 -24.773 -11.629 1.00 15.28 100 PHE A O 1
ATOM 739 N N . THR A 1 101 ? -8.459 -26.663 -11.235 1.00 15.57 101 THR A N 1
ATOM 740 C CA . THR A 1 101 ? -8.847 -26.251 -9.883 1.00 15.91 101 THR A CA 1
ATOM 741 C C . THR A 1 101 ? -8.193 -27.039 -8.780 1.00 15.70 101 THR A C 1
ATOM 742 O O . THR A 1 101 ? -8.465 -26.767 -7.610 1.00 16.83 101 THR A O 1
ATOM 746 N N . GLY A 1 102 ? -7.336 -28.009 -9.121 1.00 14.69 102 GLY A N 1
ATOM 747 C CA . GLY A 1 102 ? -6.649 -28.784 -8.142 1.00 14.90 102 GLY A CA 1
ATOM 748 C C . GLY A 1 102 ? -5.449 -28.097 -7.528 1.00 14.66 102 GLY A C 1
ATOM 749 O O . GLY A 1 102 ? -5.006 -27.076 -8.035 1.00 13.71 102 GLY A O 1
ATOM 750 N N . PRO A 1 103 ? -4.908 -28.687 -6.441 1.00 15.96 103 PRO A N 1
ATOM 751 C CA . PRO A 1 103 ? -3.693 -28.209 -5.772 1.00 15.92 103 PRO A CA 1
ATOM 752 C C . PRO A 1 103 ? -2.523 -28.234 -6.765 1.00 15.64 103 PRO A C 1
ATOM 753 O O . PRO A 1 103 ? -2.405 -29.183 -7.561 1.00 14.64 103 PRO A O 1
ATOM 757 N N . LEU A 1 104 ? -1.687 -27.194 -6.734 1.00 13.82 104 LEU A N 1
ATOM 758 C CA . LEU A 1 104 ? -0.568 -27.068 -7.628 1.00 13.28 104 LEU A CA 1
ATOM 759 C C . LEU A 1 104 ? 0.657 -26.537 -6.843 1.00 13.37 104 LEU A C 1
ATOM 760 O O . LEU A 1 104 ? 0.572 -25.493 -6.155 1.00 12.58 104 LEU A O 1
ATOM 765 N N . ALA A 1 105 ? 1.758 -27.284 -6.916 1.00 12.91 105 ALA A N 1
ATOM 766 C CA . ALA A 1 105 ? 3.019 -26.830 -6.328 1.00 13.83 105 ALA A CA 1
ATOM 767 C C . ALA A 1 105 ? 4.007 -26.528 -7.427 1.00 14.17 105 ALA A C 1
ATOM 768 O O . ALA A 1 105 ? 4.038 -27.221 -8.461 1.00 14.03 105 ALA A O 1
ATOM 770 N N . ALA A 1 106 ? 4.858 -25.530 -7.173 1.00 15.71 106 ALA A N 1
ATOM 771 C CA . ALA A 1 106 ? 5.933 -25.167 -8.089 1.00 15.84 106 ALA A CA 1
ATOM 772 C C . ALA A 1 106 ? 7.249 -25.081 -7.310 1.00 16.54 106 ALA A C 1
ATOM 773 O O . ALA A 1 106 ? 7.254 -24.782 -6.116 1.00 16.05 106 ALA A O 1
ATOM 775 N N . MET A 1 107 ? 8.349 -25.375 -7.998 1.00 16.04 107 MET A N 1
ATOM 776 C CA . MET A 1 107 ? 9.674 -25.506 -7.366 1.00 15.70 107 MET A CA 1
ATOM 777 C C . MET A 1 107 ? 10.750 -25.019 -8.308 1.00 15.41 107 MET A C 1
ATOM 778 O O . MET A 1 107 ? 10.650 -25.178 -9.523 1.00 14.53 107 MET A O 1
ATOM 783 N N . THR A 1 108 ? 11.748 -24.365 -7.729 1.00 16.30 108 THR A N 1
ATOM 784 C CA . THR A 1 108 ? 12.930 -23.910 -8.459 1.00 15.64 108 THR A CA 1
ATOM 785 C C . THR A 1 108 ? 14.121 -24.032 -7.509 1.00 17.36 108 THR A C 1
ATOM 786 O O . THR A 1 108 ? 13.960 -24.387 -6.349 1.00 14.67 108 THR A O 1
ATOM 790 N N . GLY A 1 109 ? 15.316 -23.751 -8.047 1.00 19.42 109 GLY A N 1
ATOM 791 C CA . GLY A 1 109 ? 16.573 -23.805 -7.292 1.00 21.46 109 GLY A CA 1
ATOM 792 C C . GLY A 1 109 ? 17.685 -24.350 -8.175 1.00 23.92 109 GLY A C 1
ATOM 793 O O . GLY A 1 109 ? 17.756 -24.004 -9.309 1.00 23.25 109 GLY A O 1
ATOM 794 N N . SER A 1 110 ? 18.547 -25.212 -7.632 1.00 30.94 110 SER A N 1
ATOM 795 C CA . SER A 1 110 ? 19.561 -26.001 -8.394 1.00 28.19 110 SER A CA 1
ATOM 796 C C . SER A 1 110 ? 18.878 -27.135 -9.218 1.00 29.77 110 SER A C 1
ATOM 797 O O . SER A 1 110 ? 17.653 -27.138 -9.405 1.00 24.77 110 SER A O 1
ATOM 800 N N . SER A 1 111 ? 19.672 -28.115 -9.668 1.00 31.17 111 SER A N 1
ATOM 801 C CA . SER A 1 111 ? 19.143 -29.368 -10.276 1.00 32.16 111 SER A CA 1
ATOM 802 C C . SER A 1 111 ? 18.367 -30.235 -9.260 1.00 30.30 111 SER A C 1
ATOM 803 O O . SER A 1 111 ? 17.624 -31.175 -9.668 1.00 28.62 111 SER A O 1
ATOM 806 N N . GLY A 1 112 ? 18.558 -29.918 -7.959 1.00 22.71 112 GLY A N 1
ATOM 807 C CA . GLY A 1 112 ? 17.714 -30.436 -6.893 1.00 23.44 112 GLY A CA 1
ATOM 808 C C . GLY A 1 112 ? 16.226 -30.210 -7.143 1.00 20.96 112 GLY A C 1
ATOM 809 O O . GLY A 1 112 ? 15.393 -30.935 -6.612 1.00 20.49 112 GLY A O 1
ATOM 810 N N . LYS A 1 113 ? 15.869 -29.225 -7.963 1.00 18.74 113 LYS A N 1
ATOM 811 C CA . LYS A 1 113 ? 14.443 -28.986 -8.216 1.00 18.22 113 LYS A CA 1
ATOM 812 C C . LYS A 1 113 ? 13.766 -30.149 -8.902 1.00 17.00 113 LYS A 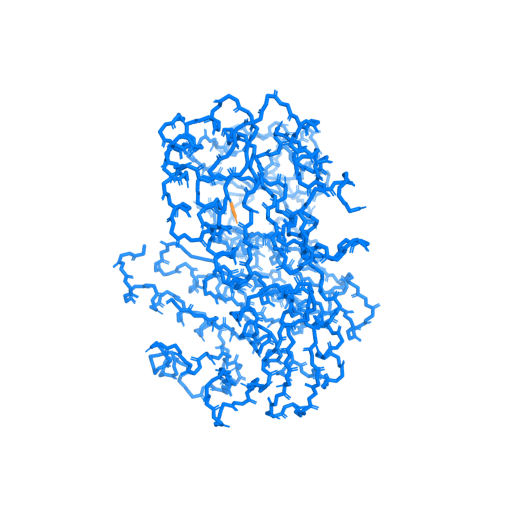C 1
ATOM 813 O O . LYS A 1 113 ? 12.596 -30.397 -8.653 1.00 17.38 113 LYS A O 1
ATOM 819 N N . THR A 1 114 ? 14.482 -30.851 -9.778 1.00 16.08 114 THR A N 1
ATOM 820 C CA . THR A 1 114 ? 13.940 -32.009 -10.466 1.00 16.26 114 THR A CA 1
ATOM 821 C C . THR A 1 114 ? 13.699 -33.189 -9.506 1.00 16.40 114 THR A C 1
ATOM 822 O O . THR A 1 114 ? 12.695 -33.918 -9.627 1.00 15.52 114 THR A O 1
ATOM 826 N N . THR A 1 115 ? 14.515 -33.339 -8.644 1.00 16.60 115 THR A N 1
ATOM 827 C CA . THR A 1 115 ? 14.423 -34.367 -7.624 1.00 16.88 115 THR A CA 1
ATOM 828 C C . THR A 1 115 ? 13.299 -34.024 -6.625 1.00 16.79 115 THR A C 1
ATOM 829 O O . THR A 1 115 ? 12.520 -34.908 -6.230 1.00 16.00 115 THR A O 1
ATOM 833 N N . VAL A 1 116 ? 13.217 -32.878 -6.190 1.00 15.31 116 VAL A N 1
ATOM 834 C CA . VAL A 1 116 ? 12.052 -32.480 -5.383 1.00 16.19 116 VAL A CA 1
ATOM 835 C C . VAL A 1 116 ? 10.731 -32.686 -6.153 1.00 15.63 116 VAL A C 1
ATOM 836 O O . VAL A 1 116 ? 9.788 -33.249 -5.608 1.00 16.27 116 VAL A O 1
ATOM 840 N N . LYS A 1 117 ? 10.691 -32.298 -7.428 1.00 15.59 117 LYS A N 1
ATOM 841 C CA . LYS A 1 117 ? 9.522 -32.575 -8.287 1.00 16.24 117 LYS A CA 1
ATOM 842 C C . LYS A 1 117 ? 9.183 -34.064 -8.273 1.00 16.57 117 LYS A C 1
ATOM 843 O O . LYS A 1 117 ? 8.051 -34.440 -7.979 1.00 15.15 117 LYS A O 1
ATOM 849 N N . GLU A 1 118 ? 10.178 -34.916 -8.531 1.00 17.11 118 GLU A N 1
ATOM 850 C CA . GLU A 1 118 ? 9.942 -36.362 -8.612 1.00 17.92 118 GLU A CA 1
ATOM 851 C C . GLU A 1 118 ? 9.564 -36.996 -7.258 1.00 17.55 118 GLU A C 1
ATOM 852 O O . GLU A 1 118 ? 8.718 -37.917 -7.214 1.00 18.14 118 GLU A O 1
ATOM 858 N N . MET A 1 119 ? 10.171 -36.507 -6.168 1.00 14.86 119 MET A N 1
ATOM 859 C CA . MET A 1 119 ? 9.749 -36.880 -4.818 1.00 15.33 119 MET A CA 1
ATOM 860 C C . MET A 1 119 ? 8.314 -36.508 -4.518 1.00 15.85 119 MET A C 1
ATOM 861 O O . MET A 1 119 ? 7.531 -37.349 -4.026 1.00 15.82 119 MET A O 1
ATOM 866 N N . LEU A 1 120 ? 7.961 -35.249 -4.786 1.00 15.54 120 LEU A N 1
ATOM 867 C CA . LEU A 1 120 ? 6.625 -34.791 -4.477 1.00 15.68 120 LEU A CA 1
ATOM 868 C C . LEU A 1 120 ? 5.574 -35.503 -5.344 1.00 15.90 120 LEU A C 1
ATOM 869 O O . LEU A 1 120 ? 4.504 -35.892 -4.840 1.00 16.06 120 LEU A O 1
ATOM 874 N N . ALA A 1 121 ? 5.886 -35.694 -6.625 1.00 16.01 121 ALA A N 1
ATOM 875 C CA . ALA A 1 121 ? 5.021 -36.441 -7.516 1.00 16.13 121 ALA A CA 1
ATOM 876 C C . ALA A 1 121 ? 4.850 -37.875 -7.035 1.00 16.33 121 ALA A C 1
ATOM 877 O O . ALA A 1 121 ? 3.747 -38.391 -7.055 1.00 17.97 121 ALA A O 1
ATOM 879 N N . SER A 1 122 ? 5.911 -38.490 -6.539 1.00 16.61 122 SER A N 1
ATOM 880 C CA . SER A 1 122 ? 5.821 -39.837 -5.981 1.00 17.24 122 SER A CA 1
ATOM 881 C C . SER A 1 122 ? 4.908 -39.854 -4.760 1.00 17.93 122 SER A C 1
ATOM 882 O O . SER A 1 122 ? 4.068 -40.751 -4.629 1.00 17.54 122 SER A O 1
ATOM 885 N N . ILE A 1 123 ? 5.065 -38.870 -3.884 1.00 16.93 123 ILE A N 1
ATOM 886 C CA . ILE A 1 123 ? 4.190 -38.766 -2.732 1.00 17.38 123 ILE A CA 1
ATOM 887 C C . ILE A 1 123 ? 2.720 -38.662 -3.152 1.00 17.05 123 ILE A C 1
ATOM 888 O O . ILE A 1 123 ? 1.877 -39.450 -2.693 1.00 15.71 123 ILE A O 1
ATOM 893 N N . LEU A 1 124 ? 2.430 -37.720 -4.037 1.00 16.82 124 LEU A N 1
ATOM 894 C CA . LEU A 1 124 ? 1.043 -37.495 -4.464 1.00 18.21 124 LEU A CA 1
ATOM 895 C C . LEU A 1 124 ? 0.473 -38.702 -5.199 1.00 18.43 124 LEU A C 1
ATOM 896 O O . LEU A 1 124 ? -0.657 -39.082 -4.961 1.00 19.21 124 LEU A O 1
ATOM 901 N N . ARG A 1 125 ? 1.251 -39.341 -6.056 1.00 17.76 125 ARG A N 1
ATOM 902 C CA . ARG A 1 125 ? 0.713 -40.464 -6.802 1.00 19.19 125 ARG A CA 1
ATOM 903 C C . ARG A 1 125 ? 0.465 -41.692 -5.920 1.00 20.70 125 ARG A C 1
ATOM 904 O O . ARG A 1 125 ? -0.498 -42.420 -6.143 1.00 20.94 125 ARG A O 1
ATOM 912 N N . THR A 1 126 ? 1.344 -41.909 -4.931 1.00 21.47 126 THR A N 1
ATOM 913 C CA . THR A 1 126 ? 1.249 -43.024 -3.997 1.00 22.23 126 THR A CA 1
ATOM 914 C C . THR A 1 126 ? 0.041 -42.846 -3.108 1.00 23.43 126 THR A C 1
ATOM 915 O O . THR A 1 126 ? -0.691 -43.782 -2.905 1.00 24.95 126 THR A O 1
ATOM 919 N N . GLN A 1 127 ? -0.164 -41.634 -2.604 1.00 25.97 127 GLN A N 1
ATOM 920 C CA . GLN A 1 127 ? -1.283 -41.301 -1.725 1.00 27.47 127 GLN A CA 1
ATOM 921 C C . GLN A 1 127 ? -2.576 -41.532 -2.492 1.00 29.30 127 GLN A C 1
ATOM 922 O O . GLN A 1 127 ? -3.521 -42.079 -1.945 1.00 30.20 127 GLN A O 1
ATOM 928 N N . ALA A 1 128 ? -2.602 -41.144 -3.762 1.00 26.66 128 ALA A N 1
ATOM 929 C CA . ALA A 1 128 ? -3.777 -41.295 -4.584 1.00 27.25 128 ALA A CA 1
ATOM 930 C C . ALA A 1 128 ? -3.972 -42.713 -5.137 1.00 28.23 128 ALA A C 1
ATOM 931 O O . ALA A 1 128 ? -5.075 -43.060 -5.571 1.00 27.69 128 ALA A O 1
ATOM 933 N N . GLY A 1 129 ? -2.912 -43.514 -5.158 1.00 27.33 129 GLY A N 1
ATOM 934 C CA . GLY A 1 129 ? -2.941 -44.839 -5.761 1.00 29.15 129 GLY A CA 1
ATOM 935 C C . GLY A 1 129 ? -3.176 -44.751 -7.259 1.00 30.03 129 GLY A C 1
ATOM 936 O O . GLY A 1 129 ? -3.688 -45.688 -7.855 1.00 32.97 129 GLY A O 1
ATOM 937 N N . ASP A 1 130 ? -2.778 -43.640 -7.876 1.00 28.22 130 ASP A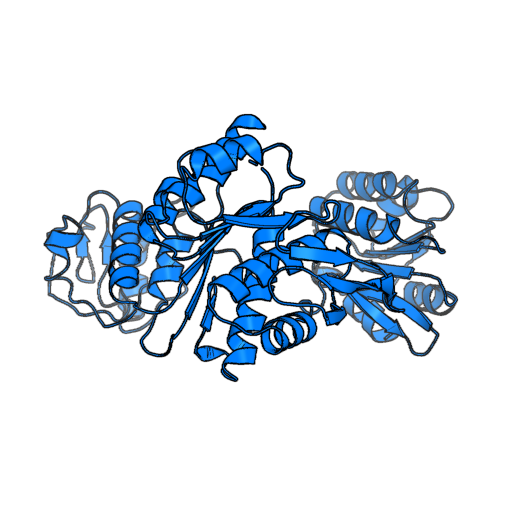 N 1
ATOM 938 C CA . ASP A 1 130 ? -3.152 -43.341 -9.257 1.00 27.93 130 ASP A CA 1
ATOM 939 C C . ASP A 1 130 ? -2.120 -42.399 -9.919 1.00 26.60 130 ASP A C 1
ATOM 940 O O . ASP A 1 130 ? -2.187 -41.191 -9.762 1.00 24.02 130 ASP A O 1
ATOM 945 N N . ALA A 1 131 ? -1.193 -42.959 -10.689 1.00 24.36 131 ALA A N 1
ATOM 946 C CA . ALA A 1 131 ? -0.129 -42.148 -11.283 1.00 24.58 131 ALA A CA 1
ATOM 947 C C . ALA A 1 131 ? -0.630 -41.121 -12.289 1.00 23.33 131 ALA A C 1
ATOM 948 O O . ALA A 1 131 ? -0.054 -40.023 -12.377 1.00 21.22 131 ALA A O 1
ATOM 950 N N . GLU A 1 132 ? -1.682 -41.456 -13.040 1.00 20.36 132 GLU A N 1
ATOM 951 C CA . GLU A 1 132 ? -2.186 -40.553 -14.084 1.00 23.02 132 GLU A CA 1
ATOM 952 C C . GLU A 1 132 ? -2.941 -39.336 -13.570 1.00 19.62 132 GLU A C 1
ATOM 953 O O . GLU A 1 132 ? -3.172 -38.376 -14.335 1.00 21.05 132 GLU A O 1
ATOM 959 N N . SER A 1 133 ? -3.338 -39.371 -12.304 1.00 17.79 133 SER A N 1
ATOM 960 C CA . SER A 1 133 ? -4.079 -38.271 -11.671 1.00 17.91 133 SER A CA 1
ATOM 961 C C . SER A 1 133 ? -3.184 -37.106 -11.236 1.00 17.60 133 SER A C 1
ATOM 962 O O . SER A 1 133 ? -3.685 -36.045 -10.812 1.00 18.07 133 SER A O 1
ATOM 965 N N . VAL A 1 134 ? -1.870 -37.281 -11.337 1.00 16.76 134 VAL A N 1
ATOM 966 C CA . VAL A 1 134 ? -0.929 -36.228 -10.976 1.00 17.69 134 VAL A CA 1
ATOM 967 C C . VAL A 1 134 ? -0.113 -35.789 -12.183 1.00 17.15 134 VAL A C 1
ATOM 968 O O . VAL A 1 134 ? 0.596 -36.592 -12.785 1.00 17.28 134 VAL A O 1
ATOM 972 N N . LEU A 1 135 ? -0.203 -34.526 -12.551 1.00 17.00 135 LEU A N 1
ATOM 973 C CA . LEU A 1 135 ? 0.644 -34.017 -13.641 1.00 18.42 135 LEU A CA 1
ATOM 974 C C . LEU A 1 135 ? 1.961 -33.478 -13.066 1.00 17.73 135 LEU A C 1
ATOM 975 O O . LEU A 1 135 ? 1.950 -32.787 -12.059 1.00 16.21 135 LEU A O 1
ATOM 980 N N . ALA A 1 136 ? 3.093 -33.844 -13.682 1.00 16.59 136 ALA A N 1
ATOM 981 C CA . ALA A 1 136 ? 4.399 -33.329 -13.305 1.00 16.14 136 ALA A CA 1
ATOM 982 C C . ALA A 1 136 ? 5.121 -32.936 -14.591 1.00 16.58 136 ALA A C 1
ATOM 983 O O . ALA A 1 136 ? 4.930 -33.573 -15.649 1.00 16.06 136 ALA A O 1
ATOM 985 N N . THR A 1 137 ? 5.889 -31.857 -14.521 1.00 16.32 137 THR A N 1
ATOM 986 C CA . THR A 1 137 ? 6.709 -31.408 -15.648 1.00 16.37 137 THR A CA 1
ATOM 987 C C . THR A 1 137 ? 7.490 -32.621 -16.202 1.00 18.15 137 THR A C 1
ATOM 988 O O . THR A 1 137 ? 8.160 -33.319 -15.452 1.00 15.88 137 THR A O 1
ATOM 992 N N . ARG A 1 138 ? 7.333 -32.890 -17.501 1.00 19.41 138 ARG A N 1
ATOM 993 C CA . ARG A 1 138 ? 8.098 -33.942 -18.175 1.00 19.95 138 ARG A CA 1
ATOM 994 C C . ARG A 1 138 ? 9.535 -33.450 -18.417 1.00 21.35 138 ARG A C 1
ATOM 995 O O . ARG A 1 138 ? 9.733 -32.352 -18.965 1.00 20.43 138 ARG A O 1
ATOM 997 N N . GLY A 1 139 ? 10.524 -34.227 -17.959 1.00 20.18 139 GLY A N 1
ATOM 998 C CA . GLY A 1 139 ? 11.940 -33.828 -18.030 1.00 20.44 139 GLY A CA 1
ATOM 999 C C . GLY A 1 139 ? 12.173 -32.451 -17.431 1.00 22.79 139 GLY A C 1
ATOM 1000 O O . GLY A 1 139 ? 11.685 -32.143 -16.314 1.00 22.29 139 GLY A O 1
ATOM 1001 N N . ASN A 1 140 ? 12.874 -31.597 -18.190 1.00 21.62 140 ASN A N 1
ATOM 1002 C CA . ASN A 1 140 ? 13.157 -30.254 -17.744 1.00 21.59 140 ASN A CA 1
ATOM 1003 C C . ASN A 1 140 ? 12.442 -29.183 -18.619 1.00 20.65 140 ASN A C 1
ATOM 1004 O O . ASN A 1 140 ? 13.015 -28.115 -18.864 1.00 20.51 140 ASN A O 1
ATOM 1009 N N . LEU A 1 141 ? 11.185 -29.447 -19.008 1.00 20.16 141 LEU A N 1
ATOM 1010 C CA . LEU A 1 141 ? 10.359 -28.502 -19.799 1.00 19.83 141 LEU A CA 1
ATOM 1011 C C . LEU A 1 141 ? 9.881 -27.371 -18.901 1.00 17.83 141 LEU A C 1
ATOM 1012 O O . LEU A 1 141 ? 8.731 -27.367 -18.442 1.00 16.24 141 LEU A O 1
ATOM 1017 N N . ASN A 1 142 ? 10.799 -26.463 -18.602 1.00 16.33 142 ASN A N 1
ATOM 1018 C CA . ASN A 1 142 ? 10.706 -25.611 -17.418 1.00 16.33 142 ASN A CA 1
ATOM 1019 C C . ASN A 1 142 ? 11.033 -24.120 -17.624 1.00 16.34 142 ASN A C 1
ATOM 1020 O O . ASN A 1 142 ? 11.091 -23.359 -16.649 1.00 16.82 142 ASN A O 1
ATOM 1025 N N . ASN A 1 143 ? 11.245 -23.700 -18.872 1.00 16.28 143 ASN A N 1
ATOM 1026 C CA . ASN A 1 143 ? 11.589 -22.302 -19.170 1.00 15.89 143 ASN A CA 1
ATOM 1027 C C . ASN A 1 143 ? 10.382 -21.520 -19.700 1.00 16.40 143 ASN A C 1
ATOM 1028 O O . ASN A 1 143 ? 9.241 -22.000 -19.568 1.00 16.34 143 ASN A O 1
ATOM 1033 N N . ASP A 1 144 ? 10.610 -20.311 -20.229 1.00 16.04 144 ASP A N 1
ATOM 1034 C CA . ASP A 1 144 ? 9.516 -19.486 -20.729 1.00 17.08 144 ASP A CA 1
ATOM 1035 C C . ASP A 1 144 ? 8.643 -20.168 -21.815 1.00 16.27 144 ASP A C 1
ATOM 1036 O O . ASP A 1 144 ? 7.537 -19.700 -22.043 1.00 17.80 144 ASP A O 1
ATOM 1041 N N . LEU A 1 145 ? 9.145 -21.219 -22.482 1.00 15.19 145 LEU A N 1
ATOM 1042 C CA . LEU A 1 145 ? 8.334 -22.055 -23.375 1.00 15.33 145 LEU A CA 1
ATOM 1043 C C . LEU A 1 145 ? 7.882 -23.357 -22.687 1.00 14.83 145 LEU A C 1
ATOM 1044 O O . LEU A 1 145 ? 6.756 -23.776 -22.874 1.00 14.98 145 LEU A O 1
ATOM 1049 N N . GLY A 1 146 ? 8.775 -24.019 -21.944 1.00 14.14 146 GLY A N 1
ATOM 1050 C CA . GLY A 1 146 ? 8.484 -25.331 -21.350 1.00 14.16 146 GLY A CA 1
ATOM 1051 C C . GLY A 1 146 ? 7.362 -25.285 -20.319 1.00 14.63 146 GLY A C 1
ATOM 1052 O O . GLY A 1 146 ? 6.546 -26.202 -20.264 1.00 14.00 146 GLY A O 1
ATOM 1053 N N . VAL A 1 147 ? 7.334 -24.229 -19.501 1.00 13.79 147 VAL A N 1
ATOM 1054 C CA . VAL A 1 147 ? 6.257 -24.029 -18.500 1.00 13.91 147 VAL A CA 1
ATOM 1055 C C . VAL A 1 147 ? 4.872 -23.942 -19.132 1.00 13.50 147 VAL A C 1
ATOM 1056 O O . VAL A 1 147 ? 4.008 -24.772 -18.787 1.00 13.99 147 VAL A O 1
ATOM 1060 N N . PRO A 1 148 ? 4.637 -22.992 -20.057 1.00 13.40 148 PRO A N 1
ATOM 1061 C CA . PRO A 1 148 ? 3.291 -23.012 -20.609 1.00 13.48 148 PRO A CA 1
ATOM 1062 C C . PRO A 1 148 ? 2.932 -24.266 -21.411 1.00 13.90 148 PRO A C 1
ATOM 1063 O O . PRO A 1 148 ? 1.782 -24.673 -21.397 1.00 14.41 148 PRO A O 1
ATOM 1067 N N . LEU A 1 149 ? 3.870 -24.886 -22.117 1.00 14.92 149 LEU A N 1
ATOM 1068 C CA . LEU A 1 149 ? 3.576 -26.217 -22.722 1.00 15.07 149 LEU A CA 1
ATOM 1069 C C . LEU A 1 149 ? 3.135 -27.245 -21.638 1.00 16.03 149 LEU A C 1
ATOM 1070 O O . LEU A 1 149 ? 2.227 -28.033 -21.847 1.00 15.29 149 LEU A O 1
ATOM 1075 N N . THR A 1 150 ? 3.798 -27.236 -20.483 1.00 14.97 150 THR A N 1
ATOM 1076 C CA . THR A 1 150 ? 3.408 -28.111 -19.380 1.00 14.91 150 THR A CA 1
ATOM 1077 C C . THR A 1 150 ? 2.029 -27.785 -18.848 1.00 14.77 150 THR A C 1
ATOM 1078 O O . THR A 1 150 ? 1.211 -28.677 -18.642 1.00 15.00 150 THR A O 1
ATOM 1082 N N . LEU A 1 151 ? 1.718 -26.499 -18.675 1.00 14.56 151 LEU A N 1
ATOM 1083 C CA . LEU A 1 151 ? 0.417 -26.124 -18.142 1.00 14.38 151 LEU A CA 1
ATOM 1084 C C . LEU A 1 151 ? -0.705 -26.529 -19.127 1.00 14.99 151 LEU A C 1
ATOM 1085 O O . LEU A 1 151 ? -1.855 -26.746 -18.712 1.00 13.59 151 LEU A O 1
ATOM 1090 N N . LEU A 1 152 ? -0.378 -26.551 -20.428 1.00 13.96 152 LEU A N 1
ATOM 1091 C CA . LEU A 1 152 ? -1.329 -26.952 -21.469 1.00 15.64 152 LEU A CA 1
ATOM 1092 C C . LEU A 1 152 ? -1.643 -28.471 -21.428 1.00 15.56 152 LEU A C 1
ATOM 1093 O O . LEU A 1 152 ? -2.649 -28.885 -21.950 1.00 17.02 152 LEU A O 1
ATOM 1098 N N . GLN A 1 153 ? -0.781 -29.254 -20.794 1.00 15.56 153 GLN A N 1
ATOM 1099 C CA . GLN A 1 153 ? -1.041 -30.676 -20.549 1.00 16.53 153 GLN A CA 1
ATOM 1100 C C . GLN A 1 153 ? -2.102 -30.943 -19.467 1.00 15.10 153 GLN A C 1
ATOM 1101 O O . GLN A 1 153 ? -2.620 -32.054 -19.385 1.00 13.74 153 GLN A O 1
ATOM 1107 N N . LEU A 1 154 ? -2.400 -29.944 -18.628 1.00 14.59 154 LEU A N 1
ATOM 1108 C CA . LEU A 1 154 ? -3.410 -30.129 -17.575 1.00 14.65 154 LEU A CA 1
ATOM 1109 C C . LEU A 1 154 ? -4.710 -30.494 -18.242 1.00 14.38 154 LEU A C 1
ATOM 1110 O O . LEU A 1 154 ? -5.139 -29.822 -19.199 1.00 14.68 154 LEU A O 1
ATOM 1115 N N . ALA A 1 155 ? -5.364 -31.522 -17.707 1.00 15.08 155 ALA A N 1
ATOM 1116 C CA . ALA A 1 155 ? -6.465 -32.201 -18.381 1.00 15.22 155 ALA A CA 1
ATOM 1117 C C . ALA A 1 155 ? -7.489 -32.638 -17.339 1.00 16.15 155 ALA A C 1
ATOM 1118 O O . ALA A 1 155 ? -7.207 -32.612 -16.151 1.00 14.11 155 ALA A O 1
ATOM 1120 N N . PRO A 1 156 ? -8.685 -33.044 -17.778 1.00 17.69 156 PRO A N 1
ATOM 1121 C CA . PRO A 1 156 ? -9.737 -33.384 -16.789 1.00 18.82 156 PRO A CA 1
ATOM 1122 C C . PRO A 1 156 ? -9.405 -34.545 -15.825 1.00 18.64 156 PRO A C 1
ATOM 1123 O O . PRO A 1 156 ? -9.989 -34.624 -14.745 1.00 18.33 156 PRO A O 1
ATOM 1127 N N . GLN A 1 157 ? -8.466 -35.420 -16.177 1.00 17.85 157 GLN A N 1
ATOM 1128 C CA . GLN A 1 157 ? -8.082 -36.518 -15.256 1.00 18.07 157 GLN A CA 1
ATOM 1129 C C . GLN A 1 157 ? -7.149 -36.061 -14.146 1.00 16.94 157 GLN A C 1
ATOM 1130 O O . GLN A 1 157 ? -6.948 -36.762 -13.179 1.00 16.91 157 GLN A O 1
ATOM 1136 N N . HIS A 1 158 ? -6.573 -34.878 -14.253 1.00 16.55 158 HIS A N 1
ATOM 1137 C CA . HIS A 1 158 ? -5.622 -34.455 -13.223 1.00 15.98 158 HIS A CA 1
ATOM 1138 C C . HIS A 1 158 ? -6.300 -33.919 -11.979 1.00 16.22 158 HIS A C 1
ATOM 1139 O O . HIS A 1 158 ? -7.196 -33.091 -12.054 1.00 15.72 158 HIS A O 1
ATOM 1146 N N . ARG A 1 159 ? -5.830 -34.386 -10.827 1.00 16.23 159 ARG A N 1
ATOM 1147 C CA . ARG A 1 159 ? -6.261 -33.878 -9.544 1.00 16.31 159 ARG A CA 1
ATOM 1148 C C . ARG A 1 159 ? -5.253 -32.993 -8.834 1.00 16.23 159 ARG A C 1
ATOM 1149 O O . ARG A 1 159 ? -5.617 -32.301 -7.893 1.00 16.63 159 ARG A O 1
ATOM 1157 N N . SER A 1 160 ? -3.977 -33.084 -9.208 1.00 15.47 160 SER A N 1
ATOM 1158 C CA . SER A 1 160 ? -2.953 -32.226 -8.646 1.00 15.42 160 SER A CA 1
ATOM 1159 C C . SER A 1 160 ? -1.809 -32.141 -9.655 1.00 15.29 160 SER A C 1
ATOM 1160 O O . SER A 1 160 ? -1.774 -32.936 -10.602 1.00 15.45 160 SER A O 1
ATOM 1163 N N . ALA A 1 161 ? -0.909 -31.168 -9.448 1.00 15.13 161 ALA A N 1
ATOM 1164 C CA . ALA A 1 161 ? 0.189 -30.815 -10.375 1.00 14.98 161 ALA A CA 1
ATOM 1165 C C . ALA A 1 161 ? 1.426 -30.358 -9.643 1.00 14.85 161 ALA A C 1
ATOM 1166 O O . ALA A 1 161 ? 1.328 -29.658 -8.641 1.00 13.86 161 ALA A O 1
ATOM 1168 N N . VAL A 1 162 ? 2.569 -30.673 -10.237 1.00 14.46 162 VAL A N 1
ATOM 1169 C CA . VAL A 1 162 ? 3.890 -30.429 -9.695 1.00 15.31 162 VAL A CA 1
ATOM 1170 C C . VAL A 1 162 ? 4.714 -29.873 -10.844 1.00 15.33 162 VAL A C 1
ATOM 1171 O O . VAL A 1 162 ? 5.036 -30.598 -11.769 1.00 14.51 162 VAL A O 1
ATOM 1175 N N . ILE A 1 163 ? 4.960 -28.566 -10.804 1.00 15.18 163 ILE A N 1
ATOM 1176 C CA . ILE A 1 163 ? 5.619 -27.824 -11.869 1.00 15.73 163 ILE A CA 1
ATOM 1177 C C . ILE A 1 163 ? 7.034 -27.358 -11.465 1.00 16.98 163 ILE A C 1
ATOM 1178 O O . ILE A 1 163 ? 7.225 -26.678 -10.452 1.00 15.45 163 ILE A O 1
ATOM 1183 N N . GLU A 1 164 ? 8.008 -27.702 -12.309 1.00 16.66 164 GLU A N 1
ATOM 1184 C CA . GLU A 1 164 ? 9.378 -27.261 -12.195 1.00 17.91 164 GLU A CA 1
ATOM 1185 C C . GLU A 1 164 ? 9.563 -25.921 -12.989 1.00 16.43 164 GLU A C 1
ATOM 1186 O O . GLU A 1 164 ? 9.110 -25.820 -14.114 1.00 15.77 164 GLU A O 1
ATOM 1192 N N . LEU A 1 165 ? 10.232 -24.931 -12.411 1.00 14.85 165 LEU A N 1
ATOM 1193 C CA . LEU A 1 165 ? 10.569 -23.686 -13.085 1.00 15.50 165 LEU A CA 1
ATOM 1194 C C . LEU A 1 165 ? 12.088 -23.520 -13.085 1.00 16.02 165 LEU A C 1
ATOM 1195 O O . LEU A 1 165 ? 12.748 -23.611 -12.004 1.00 17.34 165 LEU A O 1
ATOM 1200 N N . GLY A 1 166 ? 12.619 -23.256 -14.266 1.00 15.02 166 GLY A N 1
ATOM 1201 C CA . GLY A 1 166 ? 14.038 -23.019 -14.496 1.00 17.15 166 GLY A CA 1
ATOM 1202 C C . GLY A 1 166 ? 14.245 -21.595 -14.981 1.00 19.04 166 GLY A C 1
ATOM 1203 O O . GLY A 1 166 ? 13.283 -20.963 -15.374 1.00 18.23 166 GLY A O 1
ATOM 1204 N N . ALA A 1 167 ? 15.491 -21.104 -14.926 1.00 19.56 167 ALA A N 1
ATOM 1205 C CA . ALA A 1 167 ? 15.855 -19.745 -15.384 1.00 21.61 167 ALA A CA 1
ATOM 1206 C C . ALA A 1 167 ? 17.329 -19.667 -15.762 1.00 23.40 167 ALA A C 1
ATOM 1207 O O . ALA A 1 167 ? 18.179 -20.361 -15.166 1.00 21.00 167 ALA A O 1
ATOM 1209 N N . SER A 1 168 ? 17.631 -18.816 -16.747 1.00 24.92 168 SER A N 1
ATOM 1210 C CA . SER A 1 168 ? 19.023 -18.391 -16.985 1.00 28.07 168 SER A CA 1
ATOM 1211 C C . SER A 1 168 ? 19.132 -16.872 -16.973 1.00 27.10 168 SER A C 1
ATOM 1212 O O . SER A 1 168 ? 20.187 -16.317 -17.315 1.00 26.45 168 SER A O 1
ATOM 1215 N N . ARG A 1 169 ? 18.073 -16.196 -16.505 1.00 23.81 169 ARG A N 1
ATOM 1216 C CA . ARG A 1 169 ? 18.089 -14.762 -16.403 1.00 23.32 169 ARG A CA 1
ATOM 1217 C C . ARG A 1 169 ? 17.067 -14.267 -15.400 1.00 22.48 169 ARG A C 1
ATOM 1218 O O . ARG A 1 169 ? 16.089 -14.961 -15.081 1.00 21.69 169 ARG A O 1
ATOM 1226 N N . ILE A 1 170 ? 17.305 -13.053 -14.921 1.00 21.18 170 ILE A N 1
ATOM 1227 C CA . ILE A 1 170 ? 16.337 -12.310 -14.137 1.00 22.32 170 ILE A CA 1
ATOM 1228 C C . ILE A 1 170 ? 15.042 -12.108 -14.928 1.00 19.36 170 ILE A C 1
ATOM 1229 O O . ILE A 1 170 ? 15.061 -11.841 -16.117 1.00 18.60 170 ILE A O 1
ATOM 1234 N N . GLY A 1 171 ? 13.918 -12.227 -14.254 1.00 17.91 171 GLY A N 1
ATOM 1235 C CA . GLY A 1 171 ? 12.628 -12.031 -14.851 1.00 17.86 171 GLY A CA 1
ATOM 1236 C C . GLY A 1 171 ? 11.976 -13.310 -15.371 1.00 17.88 171 GLY A C 1
ATOM 1237 O O . GLY A 1 171 ? 10.782 -13.353 -15.542 1.00 17.52 171 GLY A O 1
ATOM 1238 N N . GLU A 1 172 ? 12.737 -14.354 -15.626 1.00 16.92 172 GLU A N 1
ATOM 1239 C CA . GLU A 1 172 ? 12.154 -15.525 -16.291 1.00 17.24 172 GLU A CA 1
ATOM 1240 C C . GLU A 1 172 ? 11.150 -16.275 -15.383 1.00 17.65 172 GLU A C 1
ATOM 1241 O O . GLU A 1 172 ? 9.978 -16.500 -15.756 1.00 17.69 172 GLU A O 1
ATOM 1247 N N . ILE A 1 173 ? 11.593 -16.623 -14.188 1.00 16.48 173 ILE A N 1
ATOM 1248 C CA . ILE A 1 173 ? 10.704 -17.212 -13.173 1.00 16.71 173 ILE A CA 1
ATOM 1249 C C . ILE A 1 173 ? 9.533 -16.304 -12.785 1.00 17.09 173 ILE A C 1
ATOM 1250 O O . ILE A 1 173 ? 8.406 -16.784 -12.609 1.00 16.25 173 ILE A O 1
ATOM 1255 N N . ALA A 1 174 ? 9.761 -14.994 -12.672 1.00 17.16 174 ALA A N 1
ATOM 1256 C CA . ALA A 1 174 ? 8.621 -14.070 -12.421 1.00 18.45 174 ALA A CA 1
ATOM 1257 C C . ALA A 1 174 ? 7.535 -14.176 -13.509 1.00 17.34 174 ALA A C 1
ATOM 1258 O O . ALA A 1 174 ? 6.343 -14.111 -13.198 1.00 18.33 174 ALA A O 1
ATOM 1260 N N . TYR A 1 175 ? 7.964 -14.323 -14.766 1.00 16.25 175 TYR A N 1
ATOM 1261 C CA . TYR A 1 175 ? 7.063 -14.494 -15.878 1.00 15.99 175 TYR A CA 1
ATOM 1262 C C . TYR A 1 175 ? 6.339 -15.839 -15.772 1.00 16.35 175 TYR A C 1
ATOM 1263 O O . TYR A 1 175 ? 5.099 -15.897 -15.843 1.00 16.62 175 TYR A O 1
ATOM 1272 N N . THR A 1 176 ? 7.087 -16.917 -15.608 1.00 14.11 176 THR A N 1
ATOM 1273 C CA . THR A 1 176 ? 6.453 -18.235 -15.609 1.00 15.17 176 THR A CA 1
ATOM 1274 C C . THR A 1 176 ? 5.616 -18.546 -14.348 1.00 14.77 176 THR A C 1
ATOM 1275 O O . THR A 1 176 ? 4.572 -19.203 -14.438 1.00 13.95 176 THR A O 1
ATOM 1279 N N . VAL A 1 177 ? 6.058 -18.051 -13.181 1.00 15.10 177 VAL A N 1
ATOM 1280 C CA . VAL A 1 177 ? 5.286 -18.260 -11.956 1.00 15.11 177 VAL A CA 1
ATOM 1281 C C . VAL A 1 177 ? 3.963 -17.491 -12.032 1.00 15.18 177 VAL A C 1
ATOM 1282 O O . VAL A 1 177 ? 2.968 -17.914 -11.432 1.00 14.35 177 VAL A O 1
ATOM 1286 N N . GLU A 1 178 ? 3.957 -16.387 -12.756 1.00 15.51 178 GLU A N 1
ATOM 1287 C CA . GLU A 1 178 ? 2.694 -15.663 -12.935 1.00 17.56 178 GLU A CA 1
ATOM 1288 C C . GLU A 1 178 ? 1.676 -16.477 -13.776 1.00 16.64 178 GLU A C 1
ATOM 1289 O O . GLU A 1 178 ? 0.447 -16.498 -13.473 1.00 15.89 178 GLU A O 1
ATOM 1295 N N . LEU A 1 179 ? 2.176 -17.168 -14.806 1.00 14.94 179 LEU A N 1
ATOM 1296 C CA . LEU A 1 179 ? 1.349 -18.152 -15.553 1.00 15.59 179 LEU A CA 1
ATOM 1297 C C . LEU A 1 179 ? 0.870 -19.285 -14.657 1.00 15.60 179 LEU A C 1
ATOM 1298 O O . LEU A 1 179 ? -0.262 -19.737 -14.757 1.00 18.13 179 LEU A O 1
ATOM 1303 N N . THR A 1 180 ? 1.726 -19.717 -13.736 1.00 15.00 180 THR A N 1
ATOM 1304 C CA . THR A 1 180 ? 1.559 -20.988 -13.035 1.00 14.41 180 THR A CA 1
ATOM 1305 C C . THR A 1 180 ? 0.637 -20.877 -11.810 1.00 15.11 180 THR A C 1
ATOM 1306 O O . THR A 1 180 ? -0.106 -21.822 -11.499 1.00 14.74 180 THR A O 1
ATOM 1310 N N . ARG A 1 181 ? 0.726 -19.755 -11.095 1.00 16.55 181 ARG A N 1
ATOM 1311 C CA . ARG A 1 181 ? -0.061 -19.506 -9.840 1.00 17.82 181 ARG A CA 1
ATOM 1312 C C . ARG A 1 181 ? -0.130 -20.671 -8.913 1.00 16.44 181 ARG A C 1
ATOM 1313 O O . ARG A 1 181 ? -1.207 -21.235 -8.674 1.00 13.78 181 ARG A O 1
ATOM 1321 N N . PRO A 1 182 ? 1.019 -21.023 -8.318 1.00 15.60 182 PRO A N 1
ATOM 1322 C CA . PRO A 1 182 ? 1.022 -22.154 -7.405 1.00 14.57 182 PRO A CA 1
ATOM 1323 C C . PRO A 1 182 ? 0.403 -21.833 -6.031 1.00 14.43 182 PRO A C 1
ATOM 1324 O O . PRO A 1 182 ? 0.371 -20.665 -5.630 1.00 14.51 182 PRO A O 1
ATOM 1328 N N . HIS A 1 183 ? -0.065 -22.875 -5.343 1.00 13.17 183 HIS A N 1
ATOM 1329 C CA . HIS A 1 183 ? -0.516 -22.794 -3.909 1.00 13.60 183 HIS A CA 1
ATOM 1330 C C . HIS A 1 183 ? 0.664 -22.946 -2.950 1.00 13.60 183 HIS A C 1
ATOM 1331 O O . HIS A 1 183 ? 0.610 -22.507 -1.816 1.00 13.15 183 HIS A O 1
ATOM 1338 N N . VAL A 1 184 ? 1.721 -23.595 -3.428 1.00 13.85 184 VAL A N 1
ATOM 1339 C CA . VAL A 1 184 ? 2.919 -23.878 -2.639 1.00 14.92 184 VAL A CA 1
ATOM 1340 C C . VAL A 1 184 ? 4.114 -23.634 -3.553 1.00 15.60 184 VAL A C 1
ATOM 1341 O O . VAL A 1 184 ? 4.145 -24.194 -4.670 1.00 15.66 184 VAL A O 1
ATOM 1345 N N . ALA A 1 185 ? 5.071 -22.813 -3.107 1.00 14.84 185 ALA A N 1
ATOM 1346 C CA . ALA A 1 185 ? 6.289 -22.542 -3.866 1.00 15.57 185 ALA A CA 1
ATOM 1347 C C . ALA A 1 185 ? 7.523 -22.963 -3.071 1.00 15.61 185 ALA A C 1
ATOM 1348 O O . ALA A 1 185 ? 7.646 -22.620 -1.900 1.00 17.68 185 ALA A O 1
ATOM 1350 N N . ILE A 1 186 ? 8.408 -23.732 -3.695 1.00 15.51 186 ILE A N 1
ATOM 1351 C CA . ILE A 1 186 ? 9.597 -24.263 -3.016 1.00 16.21 186 ILE A CA 1
ATOM 1352 C C . ILE A 1 186 ? 10.856 -23.700 -3.670 1.00 16.15 186 ILE A C 1
ATOM 1353 O O . ILE A 1 186 ? 10.983 -23.744 -4.896 1.00 14.16 186 ILE A O 1
ATOM 1358 N N . ILE A 1 187 ? 11.819 -23.246 -2.854 1.00 16.12 187 ILE A N 1
ATOM 1359 C CA . ILE A 1 187 ? 13.161 -22.943 -3.360 1.00 16.26 187 ILE A CA 1
ATOM 1360 C C . ILE A 1 187 ? 14.125 -23.909 -2.670 1.00 16.91 187 ILE A C 1
ATOM 1361 O O . ILE A 1 187 ? 14.276 -23.873 -1.454 1.00 14.74 187 ILE A O 1
ATOM 1366 N N . THR A 1 188 ? 14.783 -24.760 -3.450 1.00 18.42 188 THR A N 1
ATOM 1367 C CA . THR A 1 188 ? 15.676 -25.730 -2.880 1.00 20.38 188 THR A CA 1
ATOM 1368 C C . THR A 1 188 ? 16.944 -25.084 -2.294 1.00 22.20 188 THR A C 1
ATOM 1369 O O . THR A 1 188 ? 17.360 -25.469 -1.201 1.00 22.38 188 THR A O 1
ATOM 1373 N N . ASN A 1 189 ? 17.515 -24.121 -3.035 1.00 24.46 189 ASN A N 1
ATOM 1374 C CA . ASN A 1 189 ? 18.810 -23.434 -2.750 1.00 28.53 189 ASN A CA 1
ATOM 1375 C C . ASN A 1 189 ? 19.148 -22.458 -3.901 1.00 30.33 189 ASN A C 1
ATOM 1376 O O . ASN A 1 189 ? 18.523 -22.518 -4.980 1.00 29.05 189 ASN A O 1
ATOM 1381 N N . ALA A 1 190 ? 20.132 -21.588 -3.689 1.00 29.80 190 ALA A N 1
ATOM 1382 C CA . ALA A 1 190 ? 20.644 -20.734 -4.765 1.00 34.26 190 ALA A CA 1
ATOM 1383 C C . ALA A 1 190 ? 22.103 -21.040 -5.055 1.00 37.36 190 ALA A C 1
ATOM 1384 O O . ALA A 1 190 ? 22.955 -20.700 -4.238 1.00 41.21 190 ALA A O 1
ATOM 1386 N N . PHE A 1 198 ? 23.052 -15.125 -15.707 1.00 40.04 198 PHE A N 1
ATOM 1387 C CA . PHE A 1 198 ? 22.329 -14.390 -14.660 1.00 38.88 198 PHE A CA 1
ATOM 1388 C C . PHE A 1 198 ? 22.987 -13.052 -14.337 1.00 41.87 198 PHE A C 1
ATOM 1389 O O . PHE A 1 198 ? 22.287 -12.077 -14.037 1.00 39.97 198 PHE A O 1
ATOM 1397 N N . GLY A 1 199 ? 24.323 -13.035 -14.332 1.00 42.54 199 GLY A N 1
ATOM 1398 C CA . GLY A 1 199 ? 25.106 -11.861 -13.912 1.00 45.14 199 GLY A CA 1
ATOM 1399 C C . GLY A 1 199 ? 25.589 -11.887 -12.461 1.00 43.88 199 GLY A C 1
ATOM 1400 O O . GLY A 1 199 ? 25.705 -10.838 -11.835 1.00 45.67 199 GLY A O 1
ATOM 1401 N N . GLY A 1 200 ? 25.850 -13.081 -11.922 1.00 43.52 200 GLY A N 1
ATOM 1402 C CA . GLY A 1 200 ? 26.482 -13.244 -10.607 1.00 39.57 200 GLY A CA 1
ATOM 1403 C C . GLY A 1 200 ? 25.630 -13.878 -9.503 1.00 39.07 200 GLY A C 1
ATOM 1404 O O . GLY A 1 200 ? 24.414 -14.138 -9.688 1.00 36.41 200 GLY A O 1
ATOM 1405 N N . PRO A 1 201 ? 26.252 -14.115 -8.327 1.00 33.58 201 PRO A N 1
ATOM 1406 C CA . PRO A 1 201 ? 25.584 -14.789 -7.220 1.00 32.61 201 PRO A CA 1
ATOM 1407 C C . PRO A 1 201 ? 24.384 -14.042 -6.683 1.00 28.88 201 PRO A C 1
ATOM 1408 O O . PRO A 1 201 ? 23.396 -14.673 -6.320 1.00 26.75 201 PRO A O 1
ATOM 1412 N N . GLU A 1 202 ? 24.414 -12.729 -6.618 1.00 26.43 202 GLU A N 1
ATOM 1413 C CA . GLU A 1 202 ? 23.219 -12.083 -6.100 1.00 30.15 202 GLU A CA 1
ATOM 1414 C C . GLU A 1 202 ? 22.059 -12.037 -7.115 1.00 28.19 202 GLU A C 1
ATOM 1415 O O . GLU A 1 202 ? 20.902 -11.995 -6.695 1.00 26.85 202 GLU A O 1
ATOM 1421 N N . LYS A 1 203 ? 22.382 -12.078 -8.412 1.00 24.82 203 LYS A N 1
ATOM 1422 C CA . LYS A 1 203 ? 21.378 -12.196 -9.467 1.00 25.05 203 LYS A CA 1
ATOM 1423 C C . LYS A 1 203 ? 20.661 -13.555 -9.400 1.00 24.69 203 LYS A C 1
ATOM 1424 O O . LYS A 1 203 ? 19.450 -13.610 -9.576 1.00 23.63 203 LYS A O 1
ATOM 1426 N N . ILE A 1 204 ? 21.415 -14.629 -9.156 1.00 23.12 204 ILE A N 1
ATOM 1427 C CA . ILE A 1 204 ? 20.837 -15.943 -8.953 1.00 25.24 204 ILE A CA 1
ATOM 1428 C C . ILE A 1 204 ? 19.821 -15.887 -7.812 1.00 23.12 204 ILE A C 1
ATOM 1429 O O . ILE A 1 204 ? 18.729 -16.394 -7.958 1.00 20.04 204 ILE A O 1
ATOM 1434 N N . VAL A 1 205 ? 20.183 -15.243 -6.695 1.00 20.97 205 VAL A N 1
ATOM 1435 C CA . VAL A 1 205 ? 19.318 -15.208 -5.507 1.00 20.74 205 VAL A CA 1
ATOM 1436 C C . VAL A 1 205 ? 18.046 -14.431 -5.824 1.00 20.58 205 VAL A C 1
ATOM 1437 O O . VAL A 1 205 ? 16.929 -14.835 -5.410 1.00 20.16 205 VAL A O 1
ATOM 1441 N N . GLU A 1 206 ? 18.203 -13.323 -6.550 1.00 21.55 206 GLU A N 1
ATOM 1442 C CA . GLU A 1 206 ? 17.040 -12.541 -6.958 1.00 23.45 206 GLU A CA 1
ATOM 1443 C C . GLU A 1 206 ? 16.133 -13.359 -7.895 1.00 20.41 206 GLU A C 1
ATOM 1444 O O . GLU A 1 206 ? 14.932 -13.355 -7.731 1.00 20.64 206 GLU A O 1
ATOM 1450 N N . ALA A 1 207 ? 16.718 -14.058 -8.863 1.00 19.57 207 ALA A N 1
ATOM 1451 C CA . ALA A 1 207 ? 15.925 -14.841 -9.793 1.00 20.02 207 ALA A CA 1
ATOM 1452 C C . ALA A 1 207 ? 15.117 -15.911 -9.075 1.00 19.00 207 ALA A C 1
ATOM 1453 O O . ALA A 1 207 ? 13.937 -15.979 -9.274 1.00 18.19 207 ALA A O 1
ATOM 1455 N N . LYS A 1 208 ? 15.758 -16.734 -8.255 1.00 18.43 208 LYS A N 1
ATOM 1456 C CA . LYS A 1 208 ? 15.039 -17.808 -7.536 1.00 18.98 208 LYS A CA 1
ATOM 1457 C C . LYS A 1 208 ? 13.922 -17.274 -6.631 1.00 17.74 208 LYS A C 1
ATOM 1458 O O . LYS A 1 208 ? 12.865 -17.907 -6.490 1.00 18.25 208 LYS A O 1
ATOM 1464 N N . GLY A 1 209 ? 14.142 -16.116 -6.019 1.00 16.02 209 GLY A N 1
ATOM 1465 C CA . GLY A 1 2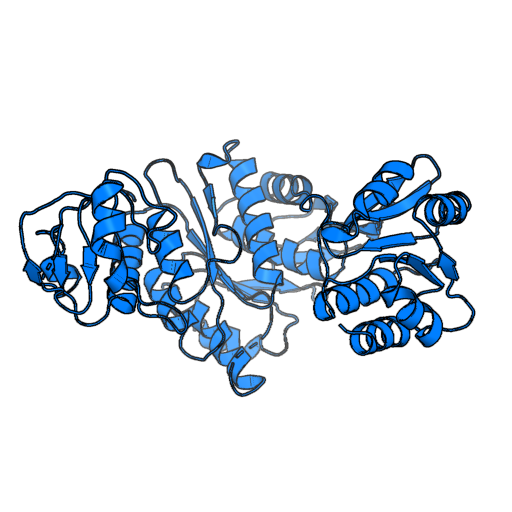09 ? 13.123 -15.474 -5.192 1.00 16.90 209 GLY A CA 1
ATOM 1466 C C . GLY A 1 209 ? 11.853 -15.008 -5.881 1.00 16.10 209 GLY A C 1
ATOM 1467 O O . GLY A 1 209 ? 10.833 -14.834 -5.219 1.00 17.07 209 GLY A O 1
ATOM 1468 N N . GLU A 1 210 ? 11.920 -14.829 -7.198 1.00 16.40 210 GLU A N 1
ATOM 1469 C CA . GLU A 1 210 ? 10.764 -14.492 -8.028 1.00 16.28 210 GLU A CA 1
ATOM 1470 C C . GLU A 1 210 ? 9.613 -15.502 -7.882 1.00 16.20 210 GLU A C 1
ATOM 1471 O O . GLU A 1 210 ? 8.441 -15.130 -8.056 1.00 15.13 210 GLU A O 1
ATOM 1477 N N . ILE A 1 211 ? 9.925 -16.758 -7.545 1.00 15.15 211 ILE A N 1
ATOM 1478 C CA . ILE A 1 211 ? 8.883 -17.783 -7.416 1.00 15.83 211 ILE A CA 1
ATOM 1479 C C . ILE A 1 211 ? 7.899 -17.410 -6.307 1.00 16.64 211 ILE A C 1
ATOM 1480 O O . ILE A 1 211 ? 6.697 -17.690 -6.407 1.00 16.16 211 ILE A O 1
ATOM 1485 N N . LEU A 1 212 ? 8.395 -16.731 -5.285 1.00 17.54 212 LEU A N 1
ATOM 1486 C CA . LEU A 1 212 ? 7.553 -16.322 -4.166 1.00 18.96 212 LEU A CA 1
ATOM 1487 C C . LEU A 1 212 ? 6.492 -15.303 -4.600 1.00 20.23 212 LEU A C 1
ATOM 1488 O O . LEU A 1 212 ? 5.434 -15.226 -3.998 1.00 20.16 212 LEU A O 1
ATOM 1493 N N . GLU A 1 213 ? 6.769 -14.523 -5.648 1.00 23.12 213 GLU A N 1
ATOM 1494 C CA . GLU A 1 213 ? 5.823 -13.480 -6.063 1.00 25.96 213 GLU A CA 1
ATOM 1495 C C . GLU A 1 213 ? 4.603 -14.098 -6.729 1.00 23.60 213 GLU A C 1
ATOM 1496 O O . GLU A 1 213 ? 3.634 -13.394 -6.960 1.00 26.25 213 GLU A O 1
ATOM 1502 N N . GLY A 1 214 ? 4.648 -15.378 -7.086 1.00 19.89 214 GLY A N 1
ATOM 1503 C CA . GLY A 1 214 ? 3.500 -16.036 -7.718 1.00 20.07 214 GLY A CA 1
ATOM 1504 C C . GLY A 1 214 ? 2.500 -16.602 -6.744 1.00 19.93 214 GLY A C 1
ATOM 1505 O O . GLY A 1 214 ? 1.446 -17.095 -7.162 1.00 20.35 214 GLY A O 1
ATOM 1506 N N . LEU A 1 215 ? 2.845 -16.569 -5.444 1.00 19.17 215 LEU A N 1
ATOM 1507 C CA . LEU A 1 215 ? 1.929 -16.987 -4.383 1.00 19.17 215 LEU A CA 1
ATOM 1508 C C . LEU A 1 215 ? 0.933 -15.901 -4.016 1.00 19.25 215 LEU A C 1
ATOM 1509 O O . LEU A 1 215 ? 1.246 -14.710 -4.027 1.00 19.23 215 LEU A O 1
ATOM 1514 N N . ALA A 1 216 ? -0.286 -16.330 -3.716 1.00 20.74 216 ALA A N 1
ATOM 1515 C CA . ALA A 1 216 ? -1.294 -15.490 -3.061 1.00 21.30 216 ALA A CA 1
ATOM 1516 C C . ALA A 1 216 ? -0.855 -15.144 -1.619 1.00 20.24 216 ALA A C 1
ATOM 1517 O O . ALA A 1 216 ? 0.159 -15.617 -1.155 1.00 18.30 216 ALA A O 1
ATOM 1519 N N . ALA A 1 217 ? -1.634 -14.311 -0.926 1.00 21.50 217 ALA A N 1
ATOM 1520 C CA . ALA A 1 217 ? -1.284 -13.858 0.405 1.00 23.01 217 ALA A CA 1
ATOM 1521 C C . ALA A 1 217 ? -1.259 -15.008 1.374 1.00 21.77 217 ALA A C 1
ATOM 1522 O O . ALA A 1 217 ? -0.529 -14.960 2.342 1.00 22.77 217 ALA A O 1
ATOM 1524 N N . ASP A 1 218 ? -2.042 -16.049 1.123 1.00 23.06 218 ASP A N 1
ATOM 1525 C CA . ASP A 1 218 ? -2.021 -17.237 1.983 1.00 22.81 218 ASP A CA 1
ATOM 1526 C C . ASP A 1 218 ? -1.328 -18.450 1.346 1.00 21.44 218 ASP A C 1
ATOM 1527 O O . ASP A 1 218 ? -1.426 -19.547 1.872 1.00 20.65 218 ASP A O 1
ATOM 1532 N N . GLY A 1 219 ? -0.615 -18.278 0.235 1.00 21.35 219 GLY A N 1
ATOM 1533 C CA . GLY A 1 219 ? 0.245 -19.380 -0.302 1.00 19.18 219 GLY A CA 1
ATOM 1534 C C . GLY A 1 219 ? 1.471 -19.678 0.565 1.00 18.57 219 GLY A C 1
ATOM 1535 O O . GLY A 1 219 ? 2.007 -18.778 1.225 1.00 18.66 219 GLY A O 1
ATOM 1536 N N . THR A 1 220 ? 1.914 -20.933 0.566 1.00 16.95 220 THR A N 1
ATOM 1537 C CA . THR A 1 220 ? 2.980 -21.413 1.434 1.00 16.41 220 THR A CA 1
ATOM 1538 C C . THR A 1 220 ? 4.327 -21.388 0.687 1.00 17.93 220 THR A C 1
ATOM 1539 O O . THR A 1 220 ? 4.442 -21.958 -0.449 1.00 21.19 220 THR A O 1
ATOM 1543 N N . ALA A 1 221 ? 5.318 -20.740 1.291 1.00 15.06 221 ALA A N 1
ATOM 1544 C CA . ALA A 1 221 ? 6.693 -20.834 0.844 1.00 15.45 221 ALA A CA 1
ATOM 1545 C C . ALA A 1 221 ? 7.421 -21.911 1.642 1.00 15.84 221 ALA A C 1
ATOM 1546 O O . ALA A 1 221 ? 7.272 -22.004 2.861 1.00 18.00 221 ALA A O 1
ATOM 1548 N N . VAL A 1 222 ? 8.164 -22.743 0.918 1.00 15.21 222 VAL A N 1
ATOM 1549 C CA . VAL A 1 222 ? 9.024 -23.758 1.483 1.00 15.01 222 VAL A CA 1
ATOM 1550 C C . VAL A 1 222 ? 10.477 -23.321 1.249 1.00 15.38 222 VAL A C 1
ATOM 1551 O O . VAL A 1 222 ? 10.953 -23.280 0.099 1.00 13.93 222 VAL A O 1
ATOM 1555 N N . LEU A 1 223 ? 11.153 -23.003 2.357 1.00 15.32 223 LEU A N 1
ATOM 1556 C CA . LEU A 1 223 ? 12.497 -22.422 2.317 1.00 15.72 223 LEU A CA 1
ATOM 1557 C C . LEU A 1 223 ? 13.532 -23.194 3.131 1.00 15.03 223 LEU A C 1
ATOM 1558 O O . LEU A 1 223 ? 13.232 -23.808 4.146 1.00 14.78 223 LEU A O 1
ATOM 1563 N N . ASN A 1 224 ? 14.751 -23.201 2.603 1.00 14.22 224 ASN A N 1
ATOM 1564 C CA . ASN A 1 224 ? 15.914 -23.808 3.202 1.00 14.64 224 ASN A CA 1
ATOM 1565 C C . ASN A 1 224 ? 16.549 -22.882 4.242 1.00 14.50 224 ASN A C 1
ATOM 1566 O O . ASN A 1 224 ? 17.164 -21.895 3.916 1.00 14.14 224 ASN A O 1
ATOM 1571 N N . LEU A 1 225 ? 16.395 -23.244 5.501 1.00 15.01 225 LEU A N 1
ATOM 1572 C CA . LEU A 1 225 ? 16.899 -22.463 6.617 1.00 16.16 225 LEU A CA 1
ATOM 1573 C C . LEU A 1 225 ? 18.446 -22.384 6.611 1.00 16.64 225 LEU A C 1
ATOM 1574 O O . LEU A 1 225 ? 19.032 -21.462 7.201 1.00 16.68 225 LEU A O 1
ATOM 1579 N N . ASP A 1 226 ? 19.074 -23.362 5.960 1.00 16.36 226 ASP A N 1
ATOM 1580 C CA . ASP A 1 226 ? 20.557 -23.505 5.894 1.00 16.39 226 ASP A CA 1
ATOM 1581 C C . ASP A 1 226 ? 21.205 -22.662 4.782 1.00 16.16 226 ASP A C 1
ATOM 1582 O O . ASP A 1 226 ? 22.413 -22.545 4.734 1.00 14.77 226 ASP A O 1
ATOM 1587 N N . ASP A 1 227 ? 20.394 -22.082 3.889 1.00 15.71 227 ASP A N 1
ATOM 1588 C CA . ASP A 1 227 ? 20.890 -21.373 2.720 1.00 15.97 227 ASP A CA 1
ATOM 1589 C C . ASP A 1 227 ? 21.274 -19.971 3.141 1.00 15.55 227 ASP A C 1
ATOM 1590 O O . ASP A 1 227 ? 20.556 -19.346 3.913 1.00 14.95 227 ASP A O 1
ATOM 1595 N N . LYS A 1 228 ? 22.388 -19.467 2.610 1.00 15.31 228 LYS A N 1
ATOM 1596 C CA . LYS A 1 228 ? 22.803 -18.099 2.896 1.00 17.12 228 LYS A CA 1
ATOM 1597 C C . LYS A 1 228 ? 21.758 -17.026 2.520 1.00 16.70 228 LYS A C 1
ATOM 1598 O O . LYS A 1 228 ? 21.762 -15.930 3.069 1.00 14.80 228 LYS A O 1
ATOM 1604 N N . ALA A 1 229 ? 20.893 -17.350 1.551 1.00 16.39 229 ALA A N 1
ATOM 1605 C CA . ALA A 1 229 ? 19.843 -16.455 1.104 1.00 16.64 229 ALA A CA 1
ATOM 1606 C C . ALA A 1 229 ? 18.516 -16.580 1.846 1.00 16.60 229 ALA A C 1
ATOM 1607 O O . ALA A 1 229 ? 17.543 -15.894 1.477 1.00 16.23 229 ALA A O 1
ATOM 1609 N N . PHE A 1 230 ? 18.475 -17.365 2.921 1.00 15.64 230 PHE A N 1
ATOM 1610 C CA . PHE A 1 230 ? 17.248 -17.482 3.677 1.00 15.12 230 PHE A CA 1
ATOM 1611 C C . PHE A 1 230 ? 16.644 -16.131 4.078 1.00 16.19 230 PHE A C 1
ATOM 1612 O O . PHE A 1 230 ? 15.441 -15.883 3.857 1.00 14.43 230 PHE A O 1
ATOM 1620 N N . ASP A 1 231 ? 17.444 -15.246 4.675 1.00 15.63 231 ASP A N 1
ATOM 1621 C CA . ASP A 1 231 ? 16.862 -14.009 5.148 1.00 16.58 231 ASP A CA 1
ATOM 1622 C C . ASP A 1 231 ? 16.216 -13.187 4.014 1.00 16.77 231 ASP A C 1
ATOM 1623 O O . ASP A 1 231 ? 15.150 -12.596 4.194 1.00 17.67 231 ASP A O 1
ATOM 1628 N N . THR A 1 232 ? 16.885 -13.132 2.875 1.00 17.17 232 THR A N 1
ATOM 1629 C CA . THR A 1 232 ? 16.417 -12.368 1.739 1.00 18.21 232 THR A CA 1
ATOM 1630 C C . THR A 1 232 ? 15.118 -12.977 1.247 1.00 17.94 232 THR A C 1
ATOM 1631 O O . THR A 1 232 ? 14.173 -12.274 0.948 1.00 17.09 232 THR A O 1
ATOM 1635 N N . TRP A 1 233 ? 15.068 -14.299 1.144 1.00 18.05 233 TRP A N 1
ATOM 1636 C CA . TRP A 1 233 ? 13.828 -14.934 0.659 1.00 17.89 233 TRP A CA 1
ATOM 1637 C C . TRP A 1 233 ? 12.668 -14.753 1.649 1.00 18.48 233 TRP A C 1
ATOM 1638 O O . TRP A 1 233 ? 11.504 -14.482 1.233 1.00 17.33 233 TRP A O 1
ATOM 1649 N N . LYS A 1 234 ? 12.971 -14.862 2.944 1.00 18.61 234 LYS A N 1
ATOM 1650 C CA . LYS A 1 234 ? 11.923 -14.717 3.962 1.00 19.63 234 LYS A CA 1
ATOM 1651 C C . LYS A 1 234 ? 11.364 -13.315 3.919 1.00 19.76 234 LYS A C 1
ATOM 1652 O O . LYS A 1 234 ? 10.144 -13.120 4.071 1.00 20.04 234 LYS A O 1
ATOM 1658 N N . ALA A 1 235 ? 12.234 -12.320 3.726 1.00 18.44 235 ALA A N 1
ATOM 1659 C CA . ALA A 1 235 ? 11.763 -10.929 3.577 1.00 19.83 235 ALA A CA 1
ATOM 1660 C C . ALA A 1 235 ? 10.840 -10.765 2.355 1.00 20.05 235 ALA A C 1
ATOM 1661 O O . ALA A 1 235 ? 9.789 -10.135 2.432 1.00 20.14 235 ALA A O 1
ATOM 1663 N N . ARG A 1 236 ? 11.247 -11.358 1.239 1.00 20.21 236 ARG A N 1
ATOM 1664 C CA . ARG A 1 236 ? 10.461 -11.306 -0.026 1.00 19.40 236 ARG A CA 1
ATOM 1665 C C . ARG A 1 236 ? 9.124 -12.069 0.071 1.00 18.71 236 ARG A C 1
ATOM 1666 O O . ARG A 1 236 ? 8.161 -11.684 -0.539 1.00 20.88 236 ARG A O 1
ATOM 1674 N N . ALA A 1 237 ? 9.052 -13.094 0.893 1.00 18.08 237 ALA A N 1
ATOM 1675 C CA . ALA A 1 237 ? 7.800 -13.791 1.165 1.00 18.03 237 ALA A CA 1
ATOM 1676 C C . ALA A 1 237 ? 6.709 -12.889 1.838 1.00 20.03 237 ALA A C 1
ATOM 1677 O O . ALA A 1 237 ? 5.523 -13.219 1.814 1.00 20.95 237 ALA A O 1
ATOM 1679 N N . SER A 1 238 ? 7.133 -11.791 2.469 1.00 20.76 238 SER A N 1
ATOM 1680 C CA . SER A 1 238 ? 6.254 -10.748 2.945 1.00 24.05 238 SER A CA 1
ATOM 1681 C C . SER A 1 238 ? 5.146 -11.243 3.825 1.00 24.21 238 SER A C 1
ATOM 1682 O O . SER A 1 238 ? 4.022 -10.812 3.683 1.00 26.45 238 SER A O 1
ATOM 1685 N N . GLY A 1 239 ? 5.451 -12.141 4.742 1.00 23.84 239 GLY A N 1
ATOM 1686 C CA . GLY A 1 239 ? 4.452 -12.552 5.692 1.00 22.20 239 GLY A CA 1
ATOM 1687 C C . GLY A 1 239 ? 3.631 -13.768 5.302 1.00 21.20 239 GLY A C 1
ATOM 1688 O O . GLY A 1 239 ? 2.872 -14.266 6.132 1.00 19.82 239 GLY A O 1
ATOM 1689 N N . ARG A 1 240 ? 3.802 -14.293 4.083 1.00 19.03 240 ARG A N 1
ATOM 1690 C CA . ARG A 1 240 ? 3.072 -15.509 3.691 1.00 18.84 240 ARG A CA 1
ATOM 1691 C C . ARG A 1 240 ? 3.442 -16.676 4.596 1.00 19.14 240 ARG A C 1
ATOM 1692 O O . ARG A 1 240 ? 4.548 -16.714 5.092 1.00 19.77 240 ARG A O 1
ATOM 1700 N N . PRO A 1 241 ? 2.528 -17.649 4.791 1.00 18.95 241 PRO A N 1
ATOM 1701 C CA . PRO A 1 241 ? 2.875 -18.873 5.541 1.00 19.09 241 PRO A CA 1
ATOM 1702 C C . PRO A 1 241 ? 4.149 -19.543 5.001 1.00 17.63 241 PRO A C 1
ATOM 1703 O O . PRO A 1 241 ? 4.339 -19.646 3.786 1.00 16.07 241 PRO A O 1
ATOM 1707 N N . LEU A 1 242 ? 4.995 -19.975 5.916 1.00 17.04 242 LEU A N 1
ATOM 1708 C CA . LEU A 1 242 ? 6.315 -20.495 5.624 1.00 17.25 242 LEU A CA 1
ATOM 1709 C C . LEU A 1 242 ? 6.471 -21.856 6.266 1.00 17.77 242 LEU A C 1
ATOM 1710 O O . LEU A 1 242 ? 5.993 -22.081 7.373 1.00 15.72 242 LEU A O 1
ATOM 1715 N N . LEU A 1 243 ? 7.084 -22.794 5.549 1.00 16.78 243 LEU A N 1
ATOM 1716 C CA . LEU A 1 243 ? 7.581 -24.025 6.135 1.00 17.95 243 LEU A CA 1
ATOM 1717 C C . LEU A 1 243 ? 9.077 -24.102 5.848 1.00 17.49 243 LEU A C 1
ATOM 1718 O O . LEU A 1 243 ? 9.503 -23.857 4.719 1.00 15.80 243 LEU A O 1
ATOM 1723 N N . THR A 1 244 ? 9.875 -24.360 6.883 1.00 16.42 244 THR A N 1
ATOM 1724 C CA . THR A 1 244 ? 11.319 -24.392 6.727 1.00 16.18 244 THR A CA 1
ATOM 1725 C C . THR A 1 244 ? 11.824 -25.796 6.839 1.00 15.50 244 THR A C 1
ATOM 1726 O O . THR A 1 244 ? 11.189 -26.639 7.492 1.00 15.95 244 THR A O 1
ATOM 1730 N N . PHE A 1 245 ? 12.967 -26.035 6.186 1.00 15.71 245 PHE A N 1
ATOM 1731 C CA . PHE A 1 245 ? 13.704 -27.292 6.277 1.00 15.76 245 PHE A CA 1
ATOM 1732 C C . PHE A 1 245 ? 15.175 -27.086 6.610 1.00 16.16 245 PHE A C 1
ATOM 1733 O O . PHE A 1 245 ? 15.740 -26.068 6.255 1.00 16.45 245 PHE A O 1
ATOM 1741 N N . SER A 1 246 ? 15.766 -28.043 7.315 1.00 17.21 246 SER A N 1
ATOM 1742 C CA . SER A 1 246 ? 17.191 -27.967 7.693 1.00 18.40 246 SER A CA 1
ATOM 1743 C C . SER A 1 246 ? 17.759 -29.343 8.000 1.00 20.12 246 SER A C 1
ATOM 1744 O O . SER A 1 246 ? 17.059 -30.214 8.502 1.00 18.09 246 SER A O 1
ATOM 1747 N N . LEU A 1 247 ? 19.037 -29.529 7.705 1.00 21.76 247 LEU A N 1
ATOM 1748 C CA . LEU A 1 247 ? 19.765 -30.704 8.168 1.00 25.37 247 LEU A CA 1
ATOM 1749 C C . LEU A 1 247 ? 20.441 -30.400 9.518 1.00 27.53 247 LEU A C 1
ATOM 1750 O O . LEU A 1 247 ? 20.924 -31.316 10.171 1.00 30.45 247 LEU A O 1
ATOM 1755 N N . ASP A 1 248 ? 20.498 -29.129 9.909 1.00 30.02 248 ASP A N 1
ATOM 1756 C CA . ASP A 1 248 ? 21.352 -28.677 11.035 1.00 31.69 248 ASP A CA 1
ATOM 1757 C C . ASP A 1 248 ? 20.574 -28.129 12.232 1.00 32.27 248 ASP A C 1
ATOM 1758 O O . ASP A 1 248 ? 21.149 -28.043 13.322 1.00 30.91 248 ASP A O 1
ATOM 1763 N N . ARG A 1 249 ? 19.335 -27.649 12.028 1.00 24.41 249 ARG A N 1
ATOM 1764 C CA . ARG A 1 249 ? 18.744 -26.720 12.992 1.00 22.89 249 ARG A CA 1
ATOM 1765 C C . ARG A 1 249 ? 17.512 -27.300 13.663 1.00 22.73 249 ARG A C 1
ATOM 1766 O O . ARG A 1 249 ? 16.575 -27.642 12.996 1.00 20.99 249 ARG A O 1
ATOM 1774 N N . PRO A 1 250 ? 17.494 -27.372 15.003 1.00 22.76 250 PRO A N 1
ATOM 1775 C CA . PRO A 1 250 ? 16.307 -27.946 15.707 1.00 23.07 250 PRO A CA 1
ATOM 1776 C C . PRO A 1 250 ? 14.969 -27.187 15.555 1.00 24.27 250 PRO A C 1
ATOM 1777 O O . PRO A 1 250 ? 13.883 -27.775 15.709 1.00 25.82 250 PRO A O 1
ATOM 1781 N N . GLN A 1 251 ? 15.031 -25.912 15.204 1.00 22.42 251 GLN A N 1
ATOM 1782 C CA . GLN A 1 251 ? 13.828 -25.115 15.023 1.00 22.65 251 GLN A CA 1
ATOM 1783 C C . GLN A 1 251 ? 13.163 -25.158 13.630 1.00 21.92 251 GLN A C 1
ATOM 1784 O O . GLN A 1 251 ? 12.144 -24.511 13.433 1.00 19.96 251 GLN A O 1
ATOM 1790 N N . ALA A 1 252 ? 13.728 -25.885 12.675 1.00 19.23 252 ALA A N 1
ATOM 1791 C CA . ALA A 1 25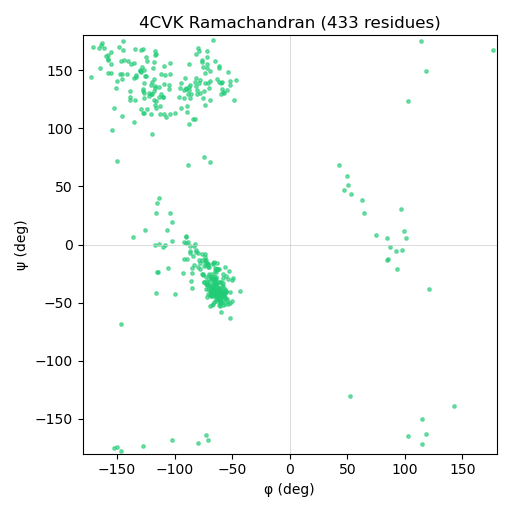2 ? 13.130 -25.953 11.370 1.00 19.99 252 ALA A CA 1
ATOM 1792 C C . ALA A 1 252 ? 11.876 -26.787 11.508 1.00 19.61 252 ALA A C 1
ATOM 1793 O O . ALA A 1 252 ? 11.788 -27.666 12.374 1.00 19.79 252 ALA A O 1
ATOM 1795 N N . ASP A 1 253 ? 10.910 -26.516 10.659 1.00 18.70 253 ASP A N 1
ATOM 1796 C CA . ASP A 1 253 ? 9.673 -27.273 10.635 1.00 18.35 253 ASP A CA 1
ATOM 1797 C C . ASP A 1 253 ? 9.865 -28.706 10.193 1.00 19.11 253 ASP A C 1
ATOM 1798 O O . ASP A 1 253 ? 9.117 -29.580 10.655 1.00 18.05 253 ASP A O 1
ATOM 1803 N N . PHE A 1 254 ? 10.832 -28.934 9.287 1.00 18.22 254 PHE A N 1
ATOM 1804 C CA . PHE A 1 254 ? 11.174 -30.273 8.814 1.00 18.82 254 PHE A CA 1
ATOM 1805 C C . PHE A 1 254 ? 12.655 -30.494 8.991 1.00 20.44 254 PHE A C 1
ATOM 1806 O O . PHE A 1 254 ? 13.496 -29.649 8.555 1.00 19.16 254 PHE A O 1
ATOM 1814 N N . ARG A 1 255 ? 12.974 -31.641 9.602 1.00 20.55 255 ARG A N 1
ATOM 1815 C CA . ARG A 1 255 ? 14.317 -31.952 10.065 1.00 21.75 255 ARG A CA 1
ATOM 1816 C C . ARG A 1 255 ? 14.652 -33.421 9.800 1.00 21.13 255 ARG A C 1
ATOM 1817 O O . ARG A 1 255 ? 13.762 -34.238 9.649 1.00 20.59 255 ARG A O 1
ATOM 1825 N N . ALA A 1 256 ? 15.947 -33.731 9.738 1.00 22.48 256 ALA A N 1
ATOM 1826 C CA . ALA A 1 256 ? 16.453 -35.082 9.571 1.00 22.06 256 ALA A CA 1
ATOM 1827 C C . ALA A 1 256 ? 17.477 -35.386 10.681 1.00 24.99 256 ALA A C 1
ATOM 1828 O O . ALA A 1 256 ? 18.375 -34.578 10.918 1.00 24.31 256 ALA A O 1
ATOM 1830 N N . ALA A 1 257 ? 17.348 -36.543 11.336 1.00 26.40 257 ALA A N 1
ATOM 1831 C CA . ALA A 1 257 ? 18.327 -36.994 12.353 1.00 27.91 257 ALA A CA 1
ATOM 1832 C C . ALA A 1 257 ? 18.826 -38.367 11.980 1.00 28.93 257 ALA A C 1
ATOM 1833 O O . ALA A 1 257 ? 18.202 -39.067 11.183 1.00 27.12 257 ALA A O 1
ATOM 1835 N N . ASP A 1 258 ? 19.964 -38.754 12.561 1.00 29.85 258 ASP A N 1
ATOM 1836 C CA . ASP A 1 258 ? 20.551 -40.073 12.346 1.00 28.18 258 ASP A CA 1
ATOM 1837 C C . ASP A 1 258 ? 20.677 -40.448 10.867 1.00 26.14 258 ASP A C 1
ATOM 1838 O O . ASP A 1 258 ? 20.232 -41.522 10.451 1.00 25.37 258 ASP A O 1
ATOM 1843 N N . LEU A 1 259 ? 21.269 -39.554 10.077 1.00 24.87 259 LEU A N 1
ATOM 1844 C CA . LEU A 1 259 ? 21.612 -39.865 8.706 1.00 25.86 259 LEU A CA 1
ATOM 1845 C C . LEU A 1 259 ? 22.570 -41.061 8.690 1.00 27.29 259 LEU A C 1
ATOM 1846 O O . LEU A 1 259 ? 23.578 -41.054 9.416 1.00 25.88 259 LEU A O 1
ATOM 1851 N N . GLN A 1 260 ? 22.247 -42.066 7.872 1.00 25.62 260 GLN A N 1
ATOM 1852 C CA . GLN A 1 260 ? 23.036 -43.314 7.749 1.00 24.53 260 GLN A CA 1
ATOM 1853 C C . GLN A 1 260 ? 22.883 -43.894 6.364 1.00 24.56 260 GLN A C 1
ATOM 1854 O O . GLN A 1 260 ? 21.780 -44.017 5.865 1.00 24.62 260 GLN A O 1
ATOM 1856 N N . ARG A 1 261 ? 23.976 -44.299 5.758 1.00 24.49 261 ARG A N 1
ATOM 1857 C CA . ARG A 1 261 ? 23.930 -45.006 4.511 1.00 26.30 261 ARG A CA 1
ATOM 1858 C C . ARG A 1 261 ? 23.562 -46.463 4.739 1.00 23.91 261 ARG A C 1
ATOM 1859 O O . ARG A 1 261 ? 24.029 -47.058 5.690 1.00 22.31 261 ARG A O 1
ATOM 1867 N N . ASP A 1 262 ? 22.716 -47.041 3.895 1.00 22.41 262 ASP A N 1
ATOM 1868 C CA . ASP A 1 262 ? 22.509 -48.517 3.936 1.00 21.21 262 ASP A CA 1
ATOM 1869 C C . ASP A 1 262 ? 23.687 -49.163 3.190 1.00 20.00 262 ASP A C 1
ATOM 1870 O O . ASP A 1 262 ? 24.653 -48.468 2.822 1.00 18.42 262 ASP A O 1
ATOM 1875 N N . ALA A 1 263 ? 23.625 -50.464 2.932 1.00 19.46 263 ALA A N 1
ATOM 1876 C CA . ALA A 1 263 ? 24.759 -51.168 2.340 1.00 19.73 263 ALA A CA 1
ATOM 1877 C C . ALA A 1 263 ? 25.035 -50.737 0.928 1.00 20.37 263 ALA A C 1
ATOM 1878 O O . ALA A 1 263 ? 26.156 -50.879 0.443 1.00 20.08 263 ALA A O 1
ATOM 1880 N N . ARG A 1 264 ? 24.009 -50.237 0.250 1.00 20.59 264 ARG A N 1
ATOM 1881 C CA . ARG A 1 264 ? 24.145 -49.779 -1.142 1.00 20.84 264 ARG A CA 1
ATOM 1882 C C . ARG A 1 264 ? 24.818 -48.402 -1.216 1.00 20.78 264 ARG A C 1
ATOM 1883 O O . ARG A 1 264 ? 25.302 -48.013 -2.274 1.00 22.23 264 ARG A O 1
ATOM 1891 N N . GLY A 1 265 ? 24.874 -47.702 -0.095 1.00 21.40 265 GLY A N 1
ATOM 1892 C CA . GLY A 1 265 ? 25.284 -46.290 -0.043 1.00 22.45 265 GLY A CA 1
ATOM 1893 C C . GLY A 1 265 ? 24.088 -45.316 -0.021 1.00 21.30 265 GLY A C 1
ATOM 1894 O O . GLY A 1 265 ? 24.271 -44.099 0.160 1.00 20.92 265 GLY A O 1
ATOM 1895 N N . CYS A 1 266 ? 22.871 -45.839 -0.155 1.00 21.19 266 CYS A N 1
ATOM 1896 C CA . CYS A 1 266 ? 21.671 -44.981 -0.164 1.00 21.94 266 CYS A CA 1
ATOM 1897 C C . CYS A 1 266 ? 21.373 -44.385 1.220 1.00 22.39 266 CYS A C 1
ATOM 1898 O O . CYS A 1 266 ? 21.475 -45.066 2.256 1.00 21.16 266 CYS A O 1
ATOM 1901 N N . MET A 1 267 ? 20.989 -43.108 1.240 1.00 20.98 267 MET A N 1
ATOM 1902 C CA . MET A 1 267 ? 20.742 -42.401 2.474 1.00 21.49 267 MET A CA 1
ATOM 1903 C C . MET A 1 267 ? 19.442 -42.790 3.150 1.00 22.30 267 MET A C 1
ATOM 1904 O O . MET A 1 267 ? 18.377 -42.826 2.514 1.00 23.62 267 MET A O 1
ATOM 1909 N N . GLY A 1 268 ? 19.546 -43.045 4.451 1.00 21.50 268 GLY A N 1
ATOM 1910 C CA . GLY A 1 268 ? 18.403 -43.221 5.337 1.00 21.82 268 GLY A CA 1
ATOM 1911 C C . GLY A 1 268 ? 18.447 -42.135 6.393 1.00 22.50 268 GLY A C 1
ATOM 1912 O O . GLY A 1 268 ? 19.514 -41.573 6.676 1.00 24.43 268 GLY A O 1
ATOM 1913 N N . PHE A 1 269 ? 17.293 -41.832 6.975 1.00 20.50 269 PHE A N 1
ATOM 1914 C CA . PHE A 1 269 ? 17.224 -40.872 8.043 1.00 20.26 269 PHE A CA 1
ATOM 1915 C C . PHE A 1 269 ? 15.927 -41.004 8.845 1.00 19.97 269 PHE A C 1
ATOM 1916 O O . PHE A 1 269 ? 14.971 -41.674 8.444 1.00 20.42 269 PHE A O 1
ATOM 1924 N N . ARG A 1 270 ? 15.913 -40.308 9.965 1.00 19.08 270 ARG A N 1
ATOM 1925 C CA . ARG A 1 270 ? 14.725 -40.106 10.750 1.00 20.22 270 ARG A CA 1
ATOM 1926 C C . ARG A 1 270 ? 14.152 -38.705 10.445 1.00 20.75 270 ARG A C 1
ATOM 1927 O O . ARG A 1 270 ? 14.774 -37.679 10.744 1.00 21.53 270 ARG A O 1
ATOM 1929 N N . LEU A 1 271 ? 12.985 -38.693 9.822 1.00 20.14 271 LEU A N 1
ATOM 1930 C CA . LEU A 1 271 ? 12.236 -37.479 9.588 1.00 20.97 271 LEU A CA 1
ATOM 1931 C C . LEU A 1 271 ? 11.688 -36.976 10.917 1.00 21.48 271 LEU A C 1
ATOM 1932 O O . LEU A 1 271 ? 11.208 -37.766 11.736 1.00 20.86 271 LEU A O 1
ATOM 1937 N N . GLN A 1 272 ? 11.829 -35.677 11.158 1.00 21.83 272 GLN A N 1
ATOM 1938 C CA . GLN A 1 272 ? 11.265 -35.057 12.341 1.00 22.48 272 GLN A CA 1
ATOM 1939 C C . GLN A 1 272 ? 10.582 -33.774 11.972 1.00 23.40 272 GLN A C 1
ATOM 1940 O O . GLN A 1 272 ? 10.749 -33.258 10.833 1.00 22.38 272 GLN A O 1
ATOM 1946 N N . GLY A 1 273 ? 9.824 -33.256 12.945 1.00 21.46 273 GLY A N 1
ATOM 1947 C CA . GLY A 1 273 ? 9.199 -31.951 12.830 1.00 22.01 273 GLY A CA 1
ATOM 1948 C C . GLY A 1 273 ? 7.694 -32.043 12.797 1.00 22.68 273 GLY A C 1
ATOM 1949 O O . GLY A 1 273 ? 7.085 -33.011 13.338 1.00 20.02 273 GLY A O 1
ATOM 1950 N N . VAL A 1 274 ? 7.093 -31.077 12.112 1.00 21.57 274 VAL A N 1
ATOM 1951 C CA . VAL A 1 274 ? 5.660 -30.813 12.285 1.00 22.77 274 VAL A CA 1
ATOM 1952 C C . VAL A 1 274 ? 4.727 -31.872 11.688 1.00 24.31 274 VAL A C 1
ATOM 1953 O O . VAL A 1 274 ? 3.546 -31.876 12.021 1.00 22.44 274 VAL A O 1
ATOM 1957 N N . ALA A 1 275 ? 5.232 -32.743 10.813 1.00 23.65 275 ALA A N 1
ATOM 1958 C CA . ALA A 1 275 ? 4.419 -33.833 10.252 1.00 24.37 275 ALA A CA 1
ATOM 1959 C C . ALA A 1 275 ? 4.484 -35.080 11.109 1.00 24.80 275 ALA A C 1
ATOM 1960 O O . ALA A 1 275 ? 3.721 -36.025 10.894 1.00 25.30 275 ALA A O 1
ATOM 1962 N N . GLY A 1 276 ? 5.427 -35.096 12.048 1.00 25.87 276 GLY A N 1
ATOM 1963 C CA . GLY A 1 276 ? 5.650 -36.231 12.918 1.00 25.55 276 GLY A CA 1
ATOM 1964 C C . GLY A 1 276 ? 7.001 -36.838 12.650 1.00 24.42 276 GLY A C 1
ATOM 1965 O O . GLY A 1 276 ? 7.803 -36.285 11.884 1.00 23.60 276 GLY A O 1
ATOM 1966 N N . GLU A 1 277 ? 7.239 -37.981 13.268 1.00 23.62 277 GLU A N 1
ATOM 1967 C CA . GLU A 1 277 ? 8.548 -38.662 13.229 1.00 27.16 277 GLU A CA 1
ATOM 1968 C C . GLU A 1 277 ? 8.432 -40.007 12.565 1.00 25.16 277 GLU A C 1
ATOM 1969 O O . GLU A 1 277 ? 7.511 -40.781 12.854 1.00 24.01 277 GLU A O 1
ATOM 1975 N N . ALA A 1 278 ? 9.385 -40.308 11.702 1.00 22.92 278 ALA A N 1
ATOM 1976 C CA . ALA A 1 278 ? 9.379 -41.595 11.013 1.00 23.18 278 ALA A CA 1
ATOM 1977 C C . ALA A 1 278 ? 10.729 -41.887 10.360 1.00 23.10 278 ALA A C 1
ATOM 1978 O O . ALA A 1 278 ? 11.449 -40.960 9.952 1.00 22.09 278 ALA A O 1
ATOM 1980 N N . GLN A 1 279 ? 11.037 -43.178 10.236 1.00 24.46 279 GLN A N 1
ATOM 1981 C CA . GLN A 1 279 ? 12.241 -43.640 9.552 1.00 26.01 279 GLN A CA 1
ATOM 1982 C C . GLN A 1 279 ? 11.983 -43.636 8.071 1.00 23.75 279 GLN A C 1
ATOM 1983 O O . GLN A 1 279 ? 10.923 -44.050 7.631 1.00 21.58 279 GLN A O 1
ATOM 1989 N N . VAL A 1 280 ? 12.966 -43.150 7.325 1.00 20.94 280 VAL A N 1
ATOM 1990 C CA . VAL A 1 280 ? 12.898 -43.077 5.861 1.00 21.02 280 VAL A CA 1
ATOM 1991 C C . VAL A 1 280 ? 14.194 -43.572 5.254 1.00 21.66 280 VAL A C 1
ATOM 1992 O O . VAL A 1 280 ? 15.257 -43.047 5.555 1.00 20.98 280 VAL A O 1
ATOM 1996 N N . GLN A 1 281 ? 14.088 -44.560 4.366 1.00 22.21 281 GLN A N 1
ATOM 1997 C CA . GLN A 1 281 ? 15.198 -45.055 3.585 1.00 21.07 281 GLN A CA 1
ATOM 1998 C C . GLN A 1 281 ? 14.947 -44.695 2.133 1.00 20.16 281 GLN A C 1
ATOM 1999 O O . GLN A 1 281 ? 14.021 -45.232 1.495 1.00 20.43 281 GLN A O 1
ATOM 2005 N N . LEU A 1 282 ? 15.773 -43.802 1.607 1.00 17.56 282 LEU A N 1
ATOM 2006 C CA . LEU A 1 282 ? 15.703 -43.422 0.207 1.00 18.35 282 LEU A CA 1
ATOM 2007 C C . LEU A 1 282 ? 16.426 -44.468 -0.632 1.00 17.59 282 LEU A C 1
ATOM 2008 O O . LEU A 1 282 ? 17.232 -45.235 -0.117 1.00 18.48 282 LEU A O 1
ATOM 2013 N N . ASN A 1 283 ? 16.169 -44.449 -1.924 1.00 17.68 283 ASN A N 1
ATOM 2014 C CA . ASN A 1 283 ? 16.878 -45.254 -2.881 1.00 18.56 283 ASN A CA 1
ATOM 2015 C C . ASN A 1 283 ? 17.894 -44.437 -3.676 1.00 19.02 283 ASN A C 1
ATOM 2016 O O . ASN A 1 283 ? 18.264 -44.806 -4.803 1.00 20.38 283 ASN A O 1
ATOM 2021 N N . LEU A 1 284 ? 18.377 -43.361 -3.062 1.00 19.06 284 LEU A N 1
ATOM 2022 C CA . LEU A 1 284 ? 19.194 -42.368 -3.722 1.00 19.97 284 LEU A CA 1
ATOM 2023 C C . LEU A 1 284 ? 20.417 -42.134 -2.886 1.00 19.23 284 LEU A C 1
ATOM 2024 O O . LEU A 1 284 ? 20.384 -42.241 -1.653 1.00 18.11 284 LEU A O 1
ATOM 2029 N N . LEU A 1 285 ? 21.503 -41.793 -3.565 1.00 21.97 285 LEU A N 1
ATOM 2030 C CA . LEU A 1 285 ? 22.777 -41.498 -2.898 1.00 24.73 285 LEU A CA 1
ATOM 2031 C C . LEU A 1 285 ? 22.792 -40.016 -2.532 1.00 25.49 285 LEU A C 1
ATOM 2032 O O . LEU A 1 285 ? 22.107 -39.223 -3.166 1.00 28.55 285 LEU A O 1
ATOM 2037 N N . GLY A 1 286 ? 23.569 -39.639 -1.525 1.00 26.34 286 GLY A N 1
ATOM 2038 C CA . GLY A 1 286 ? 23.904 -38.223 -1.316 1.00 26.13 286 GLY A CA 1
ATOM 2039 C C . GLY A 1 286 ? 23.154 -37.514 -0.200 1.00 23.90 286 GLY A C 1
ATOM 2040 O O . GLY A 1 286 ? 21.907 -37.462 -0.139 1.00 21.55 286 GLY A O 1
ATOM 2041 N N . ARG A 1 287 ? 23.920 -36.971 0.703 1.00 20.57 287 ARG A N 1
ATOM 2042 C CA . ARG A 1 287 ? 23.353 -36.194 1.798 1.00 23.93 287 ARG A CA 1
ATOM 2043 C C . ARG A 1 287 ? 22.374 -35.063 1.353 1.00 22.29 287 ARG A C 1
ATOM 2044 O O . ARG A 1 287 ? 21.329 -34.834 1.976 1.00 22.33 287 ARG A O 1
ATOM 2052 N N . HIS A 1 288 ? 22.718 -34.354 0.286 1.00 20.86 288 HIS A N 1
ATOM 2053 C CA . HIS A 1 288 ? 21.848 -33.287 -0.278 1.00 21.96 288 HIS A CA 1
ATOM 2054 C C . HIS A 1 288 ? 20.446 -33.815 -0.680 1.00 22.21 288 HIS A C 1
ATOM 2055 O O . HIS A 1 288 ? 19.453 -33.065 -0.643 1.00 20.56 288 HIS A O 1
ATOM 2062 N N . ASN A 1 289 ? 20.350 -35.091 -1.057 1.00 20.12 289 ASN A N 1
ATOM 2063 C CA . ASN A 1 289 ? 19.034 -35.657 -1.363 1.00 19.49 289 ASN A CA 1
ATOM 2064 C C . ASN A 1 289 ? 18.144 -35.857 -0.133 1.00 18.01 289 ASN A C 1
ATOM 2065 O O . ASN A 1 289 ? 16.937 -36.010 -0.259 1.00 15.91 289 ASN A O 1
ATOM 2070 N N . VAL A 1 290 ? 18.737 -35.840 1.059 1.00 16.22 290 VAL A N 1
ATOM 2071 C CA . VAL A 1 290 ? 17.962 -35.834 2.273 1.00 16.53 290 VAL A CA 1
ATOM 2072 C C . VAL A 1 290 ? 17.291 -34.473 2.414 1.00 15.56 290 VAL A C 1
ATOM 2073 O O . VAL A 1 290 ? 16.106 -34.384 2.735 1.00 15.26 290 VAL A O 1
ATOM 2077 N N . ALA A 1 291 ? 18.036 -33.429 2.130 1.00 15.78 291 ALA A N 1
ATOM 2078 C CA . ALA A 1 291 ? 17.478 -32.089 2.148 1.00 17.14 291 ALA A CA 1
ATOM 2079 C C . ALA A 1 291 ? 16.341 -31.930 1.102 1.00 16.91 291 ALA A C 1
ATOM 2080 O O . ALA A 1 291 ? 15.342 -31.321 1.396 1.00 16.59 291 ALA A O 1
ATOM 2082 N N . ASN A 1 292 ? 16.530 -32.468 -0.095 1.00 16.92 292 ASN A N 1
ATOM 2083 C CA . ASN A 1 292 ? 15.461 -32.491 -1.130 1.00 16.41 292 ASN A CA 1
ATOM 2084 C C . ASN A 1 292 ? 14.244 -33.255 -0.616 1.00 15.72 292 ASN A C 1
ATOM 2085 O O . ASN A 1 292 ? 13.121 -32.820 -0.810 1.00 15.02 292 ASN A O 1
ATOM 2090 N N . ALA A 1 293 ? 14.469 -34.362 0.082 1.00 15.45 293 ALA A N 1
ATOM 2091 C CA . ALA A 1 293 ? 13.357 -35.128 0.692 1.00 15.10 293 ALA A CA 1
ATOM 2092 C C . ALA A 1 293 ? 12.564 -34.308 1.712 1.00 15.41 293 ALA A C 1
ATOM 2093 O O . ALA A 1 293 ? 11.308 -34.427 1.765 1.00 14.90 293 ALA A O 1
ATOM 2095 N N . LEU A 1 294 ? 13.276 -33.503 2.506 1.00 14.59 294 LEU A N 1
ATOM 2096 C CA . LEU A 1 294 ? 12.647 -32.576 3.487 1.00 15.88 294 LEU A CA 1
ATOM 2097 C C . LEU A 1 294 ? 11.814 -31.523 2.809 1.00 15.01 294 LEU A C 1
ATOM 2098 O O . LEU A 1 294 ? 10.725 -31.221 3.277 1.00 16.33 294 LEU A O 1
ATOM 2103 N N . ALA A 1 295 ? 12.304 -30.982 1.690 1.00 15.34 295 ALA A N 1
ATOM 2104 C CA . ALA A 1 295 ? 11.564 -29.974 0.957 1.00 14.70 295 ALA A CA 1
ATOM 2105 C C . ALA A 1 295 ? 10.292 -30.594 0.348 1.00 15.19 295 ALA A C 1
ATOM 2106 O O . ALA A 1 295 ? 9.234 -29.981 0.413 1.00 14.66 295 ALA A O 1
ATOM 2108 N N . ALA A 1 296 ? 10.392 -31.807 -0.201 1.00 14.32 296 ALA A N 1
ATOM 2109 C CA . ALA A 1 296 ? 9.228 -32.509 -0.756 1.00 14.84 296 ALA A CA 1
ATOM 2110 C C . ALA A 1 296 ? 8.191 -32.818 0.351 1.00 14.95 296 ALA A C 1
ATOM 2111 O O . ALA A 1 296 ? 6.972 -32.671 0.128 1.00 14.33 296 ALA A O 1
ATOM 2113 N N . ALA A 1 297 ? 8.692 -33.278 1.507 1.00 14.58 297 ALA A N 1
ATOM 2114 C CA . ALA A 1 297 ? 7.878 -33.538 2.699 1.00 15.00 297 ALA A CA 1
ATOM 2115 C C . ALA A 1 297 ? 7.099 -32.304 3.121 1.00 14.70 297 ALA A C 1
ATOM 2116 O O . ALA A 1 297 ? 5.894 -32.398 3.362 1.00 14.90 297 ALA A O 1
ATOM 2118 N N . ALA A 1 298 ? 7.767 -31.153 3.141 1.00 14.20 298 ALA A N 1
ATOM 2119 C CA . ALA A 1 298 ? 7.146 -29.896 3.575 1.00 14.87 298 ALA A CA 1
ATOM 2120 C C . ALA A 1 298 ? 6.032 -29.513 2.631 1.00 15.54 298 ALA A C 1
ATOM 2121 O O . ALA A 1 298 ? 4.914 -29.153 3.069 1.00 15.08 298 ALA A O 1
ATOM 2123 N N . ALA A 1 299 ? 6.328 -29.595 1.340 1.00 15.51 299 ALA A N 1
ATOM 2124 C CA . ALA A 1 299 ? 5.317 -29.293 0.312 1.00 16.90 299 ALA A CA 1
ATOM 2125 C C . ALA A 1 299 ? 4.122 -30.232 0.378 1.00 17.33 299 ALA A C 1
ATOM 2126 O O . ALA A 1 299 ? 2.962 -29.790 0.304 1.00 16.80 299 ALA A O 1
ATOM 2128 N N . ALA A 1 300 ? 4.383 -31.518 0.564 1.00 17.30 300 ALA A N 1
ATOM 2129 C CA . ALA A 1 300 ? 3.314 -32.495 0.662 1.00 17.54 300 ALA A CA 1
ATOM 2130 C C . ALA A 1 300 ? 2.445 -32.255 1.921 1.00 19.25 300 ALA A C 1
ATOM 2131 O O . ALA A 1 300 ? 1.193 -32.347 1.880 1.00 17.63 300 ALA A O 1
ATOM 2133 N N . HIS A 1 301 ? 3.124 -31.962 3.041 1.00 19.72 301 HIS A N 1
ATOM 2134 C CA . HIS A 1 301 ? 2.443 -31.608 4.278 1.00 20.54 301 HIS A CA 1
ATOM 2135 C C . HIS A 1 301 ? 1.500 -30.447 4.029 1.00 20.53 301 HIS A C 1
ATOM 2136 O O . HIS A 1 301 ? 0.307 -30.520 4.386 1.00 23.07 301 HIS A O 1
ATOM 2143 N N . ALA A 1 302 ? 2.001 -29.401 3.369 1.00 19.68 302 ALA A N 1
ATOM 2144 C CA . ALA A 1 302 ? 1.208 -28.209 3.044 1.00 20.50 302 ALA A CA 1
ATOM 2145 C C . ALA A 1 302 ? -0.026 -28.554 2.206 1.00 23.16 302 ALA A C 1
ATOM 2146 O O . ALA A 1 302 ? -1.091 -27.882 2.299 1.00 20.42 302 ALA A O 1
ATOM 2148 N N . LEU A 1 303 ? 0.126 -29.575 1.361 1.00 21.20 303 LEU A N 1
ATOM 2149 C CA . LEU A 1 303 ? -0.979 -30.004 0.485 1.00 22.68 303 LEU A CA 1
ATOM 2150 C C . LEU A 1 303 ? -1.887 -31.035 1.144 1.00 23.29 303 LEU A C 1
ATOM 2151 O O . LEU A 1 303 ? -2.806 -31.495 0.512 1.00 24.83 303 LEU A O 1
ATOM 2156 N N . GLY A 1 304 ? -1.641 -31.403 2.395 1.00 22.62 304 GLY A N 1
ATOM 2157 C CA . GLY A 1 304 ? -2.562 -32.243 3.129 1.00 23.06 304 GLY A CA 1
ATOM 2158 C C . GLY A 1 304 ? -2.228 -33.708 3.238 1.00 22.84 304 GLY A C 1
ATOM 2159 O O . GLY A 1 304 ? -3.008 -34.477 3.791 1.00 24.71 304 GLY A O 1
ATOM 2160 N N . VAL A 1 305 ? -1.058 -34.112 2.762 1.00 21.88 305 VAL A N 1
ATOM 2161 C CA . VAL A 1 305 ? -0.681 -35.509 2.805 1.00 21.19 305 VAL A CA 1
ATOM 2162 C C . VAL A 1 305 ? -0.229 -35.891 4.213 1.00 21.93 305 VAL A C 1
ATOM 2163 O O . VAL A 1 305 ? 0.645 -35.237 4.809 1.00 21.13 305 VAL A O 1
ATOM 2167 N N . PRO A 1 306 ? -0.780 -36.987 4.739 1.00 24.31 306 PRO A N 1
ATOM 2168 C CA . PRO A 1 306 ? -0.359 -37.441 6.056 1.00 25.93 306 PRO A CA 1
ATOM 2169 C C . PRO A 1 306 ? 1.050 -38.037 6.062 1.00 26.74 306 PRO A C 1
ATOM 2170 O O . PRO A 1 306 ? 1.597 -38.379 5.007 1.00 25.57 306 PRO A O 1
ATOM 2174 N N . LEU A 1 307 ? 1.591 -38.210 7.261 1.00 25.56 307 LEU A N 1
ATOM 2175 C CA . LEU A 1 307 ? 2.928 -38.720 7.472 1.00 26.09 307 LEU A CA 1
ATOM 2176 C C . LEU A 1 307 ? 3.198 -40.012 6.690 1.00 27.10 307 LEU A C 1
ATOM 2177 O O . LEU A 1 307 ? 4.218 -40.117 6.026 1.00 22.43 307 LEU A O 1
ATOM 2182 N N . ASP A 1 308 ? 2.295 -40.989 6.780 1.00 26.80 308 ASP A N 1
ATOM 2183 C CA . ASP A 1 308 ? 2.523 -42.301 6.159 1.00 28.84 308 ASP A CA 1
ATOM 2184 C C . ASP A 1 308 ? 2.572 -42.229 4.624 1.00 25.37 308 ASP A C 1
ATOM 2185 O O . ASP A 1 308 ? 3.266 -43.013 4.017 1.00 24.82 308 ASP A O 1
ATOM 2190 N N . GLY A 1 309 ? 1.855 -41.292 4.018 1.00 23.37 309 GLY A N 1
ATOM 2191 C CA . GLY A 1 309 ? 1.927 -41.079 2.563 1.00 23.18 309 GLY A CA 1
ATOM 2192 C C . GLY A 1 309 ? 3.246 -40.417 2.146 1.00 20.57 309 GLY A C 1
ATOM 2193 O O . GLY A 1 309 ? 3.811 -40.722 1.109 1.00 19.45 309 GLY A O 1
ATOM 2194 N N . ILE A 1 310 ? 3.725 -39.486 2.959 1.00 19.88 310 ILE A N 1
ATOM 2195 C CA . ILE A 1 310 ? 5.028 -38.833 2.715 1.00 18.62 310 ILE A CA 1
ATOM 2196 C C . ILE A 1 310 ? 6.132 -39.902 2.725 1.00 18.28 310 ILE A C 1
ATOM 2197 O O . ILE A 1 310 ? 6.977 -39.982 1.830 1.00 16.59 310 ILE A O 1
ATOM 2202 N N . VAL A 1 311 ? 6.111 -40.738 3.761 1.00 19.16 311 VAL A N 1
ATOM 2203 C CA . VAL A 1 311 ? 7.094 -41.795 3.922 1.00 18.88 311 VAL A CA 1
ATOM 2204 C C . VAL A 1 311 ? 7.025 -42.799 2.779 1.00 18.08 311 VAL A C 1
ATOM 2205 O O . VAL A 1 311 ? 8.060 -43.137 2.179 1.00 16.07 311 VAL A O 1
ATOM 2209 N N . ALA A 1 312 ? 5.818 -43.237 2.438 1.00 17.35 312 ALA A N 1
ATOM 2210 C CA . ALA A 1 312 ? 5.645 -44.221 1.353 1.00 18.79 312 ALA A CA 1
ATOM 2211 C C . ALA A 1 312 ? 6.071 -43.660 -0.017 1.00 19.39 312 ALA A C 1
ATOM 2212 O O . ALA A 1 312 ? 6.687 -44.370 -0.826 1.00 21.02 312 ALA A O 1
ATOM 2214 N N . GLY A 1 313 ? 5.780 -42.385 -0.273 1.00 18.69 313 GLY A N 1
ATOM 2215 C CA . GLY A 1 313 ? 6.155 -41.765 -1.549 1.00 18.41 313 GLY A CA 1
ATOM 2216 C C . GLY A 1 313 ? 7.672 -41.586 -1.695 1.00 18.14 313 GLY A C 1
ATOM 2217 O O . GLY A 1 313 ? 8.262 -41.790 -2.788 1.00 17.83 313 GLY A O 1
ATOM 2218 N N . LEU A 1 314 ? 8.307 -41.192 -0.605 1.00 17.80 314 LEU A N 1
ATOM 2219 C CA . LEU A 1 314 ? 9.776 -41.064 -0.581 1.00 18.28 314 LEU A CA 1
ATOM 2220 C C . LEU A 1 314 ? 10.492 -42.406 -0.772 1.00 19.75 314 LEU A C 1
ATOM 2221 O O . LEU A 1 314 ? 11.491 -42.467 -1.490 1.00 19.36 314 LEU A O 1
ATOM 2226 N N . GLN A 1 315 ? 9.993 -43.456 -0.115 1.00 19.94 315 GLN A N 1
ATOM 2227 C CA . GLN A 1 315 ? 10.570 -44.803 -0.248 1.00 20.58 315 GLN A CA 1
ATOM 2228 C C . GLN A 1 315 ? 10.234 -45.502 -1.560 1.00 22.32 315 GLN A C 1
ATOM 2229 O O . GLN A 1 315 ? 11.001 -46.340 -2.038 1.00 21.31 315 GLN A O 1
ATOM 2235 N N . ALA A 1 316 ? 9.111 -45.136 -2.161 1.00 23.07 316 ALA A N 1
ATOM 2236 C CA . ALA A 1 316 ? 8.749 -45.661 -3.471 1.00 21.71 316 ALA A CA 1
ATOM 2237 C C . ALA A 1 316 ? 9.647 -45.128 -4.593 1.00 21.57 316 ALA A C 1
ATOM 2238 O O . ALA A 1 316 ? 9.797 -45.793 -5.587 1.00 22.64 316 ALA A O 1
ATOM 2240 N N . LEU A 1 317 ? 10.234 -43.935 -4.455 1.00 20.62 317 LEU A N 1
ATOM 2241 C CA . LEU A 1 317 ? 10.957 -43.326 -5.569 1.00 20.06 317 LEU A CA 1
ATOM 2242 C C . LEU A 1 317 ? 12.258 -44.090 -5.881 1.00 20.63 317 LEU A C 1
ATOM 2243 O O . LEU A 1 317 ? 13.098 -44.295 -5.008 1.00 20.12 317 LEU A O 1
ATOM 2248 N N . GLN A 1 318 ? 12.398 -44.523 -7.131 1.00 22.50 318 GLN A N 1
ATOM 2249 C CA . GLN A 1 318 ? 13.589 -45.211 -7.625 1.00 23.56 318 GLN A CA 1
ATOM 2250 C C . GLN A 1 318 ? 14.362 -44.291 -8.573 1.00 24.75 318 GLN A C 1
ATOM 2251 O O . GLN A 1 318 ? 13.749 -43.515 -9.312 1.00 24.33 318 GLN A O 1
ATOM 2257 N N . PRO A 1 319 ? 15.706 -44.379 -8.585 1.00 23.92 319 PRO A N 1
ATOM 2258 C CA . PRO A 1 319 ? 16.435 -43.659 -9.614 1.00 24.25 319 PRO A CA 1
ATOM 2259 C C . PRO A 1 319 ? 16.105 -44.215 -10.993 1.00 27.82 319 PRO A C 1
ATOM 2260 O O . PRO A 1 319 ? 15.654 -45.353 -11.125 1.00 26.21 319 PRO A O 1
ATOM 2264 N N . VAL A 1 320 ? 16.332 -43.386 -12.002 1.00 32.09 320 VAL A N 1
ATOM 2265 C CA . VAL A 1 320 ? 16.127 -43.736 -13.399 1.00 35.80 320 VAL A CA 1
ATOM 2266 C C . VAL A 1 320 ? 17.176 -44.768 -13.824 1.00 34.69 320 VAL A C 1
ATOM 2267 O O . VAL A 1 320 ? 18.329 -44.684 -13.415 1.00 31.57 320 VAL A O 1
ATOM 2271 N N . LYS A 1 321 ? 16.791 -45.748 -14.632 1.00 35.91 321 LYS A N 1
ATOM 2272 C CA . LYS A 1 321 ? 17.720 -46.828 -14.963 1.00 36.98 321 LYS A CA 1
ATOM 2273 C C . LYS A 1 321 ? 18.999 -46.184 -15.519 1.00 35.71 321 LYS A C 1
ATOM 2274 O O . LYS A 1 321 ? 18.933 -45.237 -16.301 1.00 33.55 321 LYS A O 1
ATOM 2277 N N . GLY A 1 322 ? 20.154 -46.621 -15.035 1.00 32.12 322 GLY A N 1
ATOM 2278 C CA . GLY A 1 322 ? 21.424 -46.115 -15.541 1.00 30.92 322 GLY A CA 1
ATOM 2279 C C . GLY A 1 322 ? 21.813 -44.725 -15.085 1.00 30.78 322 GLY A C 1
ATOM 2280 O O . GLY A 1 322 ? 22.783 -44.184 -15.598 1.00 31.37 322 GLY A O 1
ATOM 2281 N N . ARG A 1 323 ? 21.073 -44.134 -14.142 1.00 30.70 323 ARG A N 1
ATOM 2282 C CA . ARG A 1 323 ? 21.446 -42.831 -13.546 1.00 32.36 323 ARG A CA 1
ATOM 2283 C C . ARG A 1 323 ? 21.675 -42.919 -12.053 1.00 28.27 323 ARG A C 1
ATOM 2284 O O . ARG A 1 323 ? 20.743 -42.772 -11.258 1.00 27.87 323 ARG A O 1
ATOM 2292 N N . ALA A 1 324 ? 22.931 -43.084 -11.689 1.00 23.50 324 ALA A N 1
ATOM 2293 C CA . ALA A 1 324 ? 23.359 -43.217 -10.312 1.00 24.40 324 ALA A CA 1
ATOM 2294 C C . ALA A 1 324 ? 22.492 -44.231 -9.530 1.00 23.92 324 ALA A C 1
ATOM 2295 O O . ALA A 1 324 ? 22.080 -43.953 -8.403 1.00 25.76 324 ALA A O 1
ATOM 2297 N N . VAL A 1 325 ? 22.259 -45.396 -10.140 1.00 21.38 325 VAL A N 1
ATOM 2298 C CA . VAL A 1 325 ? 21.555 -46.520 -9.490 1.00 22.25 325 VAL A CA 1
ATOM 2299 C C . VAL A 1 325 ? 22.529 -47.372 -8.643 1.00 20.95 325 VAL A C 1
ATOM 2300 O O . VAL A 1 325 ? 23.369 -48.063 -9.180 1.00 20.34 325 VAL A O 1
ATOM 2304 N N . ALA A 1 326 ? 22.440 -47.281 -7.318 1.00 20.90 326 ALA A N 1
ATOM 2305 C CA . ALA A 1 326 ? 23.369 -47.970 -6.438 1.00 21.32 326 ALA A CA 1
ATOM 2306 C C . ALA A 1 326 ? 22.760 -49.295 -6.025 1.00 22.86 326 ALA A C 1
ATOM 2307 O O . ALA A 1 326 ? 21.596 -49.333 -5.712 1.00 21.75 326 ALA A O 1
ATOM 2309 N N . GLN A 1 327 ? 23.568 -50.351 -5.978 1.00 24.24 327 GLN A N 1
ATOM 2310 C CA . GLN A 1 327 ? 23.093 -51.694 -5.687 1.00 24.98 327 GLN A CA 1
ATOM 2311 C C . GLN A 1 327 ? 24.230 -52.556 -5.222 1.00 27.08 327 GLN A C 1
ATOM 2312 O O . GLN A 1 327 ? 25.399 -52.253 -5.423 1.00 26.38 327 GLN A O 1
ATOM 2318 N N . LEU A 1 328 ? 23.865 -53.654 -4.586 1.00 27.94 328 LEU A N 1
ATOM 2319 C CA . LEU A 1 328 ? 24.813 -54.586 -4.039 1.00 28.31 328 LEU A CA 1
ATOM 2320 C C . LEU A 1 328 ? 24.813 -55.771 -4.977 1.00 27.67 328 LEU A C 1
ATOM 2321 O O . LEU A 1 328 ? 23.748 -56.189 -5.383 1.00 29.92 328 LEU A O 1
ATOM 2326 N N . THR A 1 329 ? 25.978 -56.285 -5.370 1.00 26.11 329 THR A N 1
ATOM 2327 C CA . THR A 1 329 ? 26.036 -57.572 -6.060 1.00 26.52 329 THR A CA 1
ATOM 2328 C C . THR A 1 329 ? 25.906 -58.715 -5.031 1.00 27.83 329 THR A C 1
ATOM 2329 O O . THR A 1 329 ? 26.064 -58.498 -3.829 1.00 24.01 329 THR A O 1
ATOM 2333 N N . ALA A 1 330 ? 25.669 -59.932 -5.529 1.00 29.14 330 ALA A N 1
ATOM 2334 C CA . ALA A 1 330 ? 25.733 -61.181 -4.738 1.00 29.47 330 ALA A CA 1
ATOM 2335 C C . ALA A 1 330 ? 27.056 -61.372 -4.002 1.00 30.06 330 ALA A C 1
ATOM 2336 O O . ALA A 1 330 ? 27.104 -61.991 -2.941 1.00 29.22 330 ALA A O 1
ATOM 2338 N N . SER A 1 331 ? 28.137 -60.841 -4.553 1.00 28.68 331 SER A N 1
ATOM 2339 C CA . SER A 1 331 ? 29.432 -60.957 -3.925 1.00 30.63 331 SER A CA 1
ATOM 2340 C C . SER A 1 331 ? 29.740 -59.805 -2.952 1.00 31.07 331 SER A C 1
ATOM 2341 O O . SER A 1 331 ? 30.869 -59.729 -2.467 1.00 32.44 331 SER A O 1
ATOM 2344 N N . GLY A 1 332 ? 28.778 -58.919 -2.684 1.00 24.96 332 GLY A N 1
ATOM 2345 C CA . GLY A 1 332 ? 28.977 -57.855 -1.702 1.00 26.12 332 GLY A CA 1
ATOM 2346 C C . GLY A 1 332 ? 29.663 -56.594 -2.228 1.00 24.80 332 GLY A C 1
ATOM 2347 O O . GLY A 1 332 ? 29.959 -55.684 -1.466 1.00 25.54 332 GLY A O 1
ATOM 2348 N N . LEU A 1 333 ? 29.908 -56.545 -3.526 1.00 24.15 333 LEU A N 1
ATOM 2349 C CA . LEU A 1 333 ? 30.419 -55.354 -4.194 1.00 26.52 333 LEU A CA 1
ATOM 2350 C C . LEU A 1 333 ? 29.344 -54.293 -4.312 1.00 23.09 333 LEU A C 1
ATOM 2351 O O . LEU A 1 333 ? 28.186 -54.591 -4.615 1.00 24.64 333 LEU A O 1
ATOM 2356 N N . ARG A 1 334 ? 29.719 -53.051 -4.078 1.00 20.91 334 ARG A N 1
ATOM 2357 C CA . ARG A 1 334 ? 28.801 -51.938 -4.278 1.00 20.92 334 ARG A CA 1
ATOM 2358 C C . ARG A 1 334 ? 29.028 -51.361 -5.690 1.00 20.28 334 ARG A C 1
ATOM 2359 O O . ARG A 1 334 ? 30.113 -50.915 -6.026 1.00 19.03 334 ARG A O 1
ATOM 2367 N N . VAL A 1 335 ? 28.005 -51.422 -6.528 1.00 20.05 335 VAL A N 1
ATOM 2368 C CA . VAL A 1 335 ? 28.100 -50.970 -7.894 1.00 19.50 335 VAL A CA 1
ATOM 2369 C C . VAL A 1 335 ? 27.119 -49.818 -8.106 1.00 20.96 335 VAL A C 1
ATOM 2370 O O . VAL A 1 335 ? 25.906 -49.947 -7.841 1.00 21.58 335 VAL A O 1
ATOM 2374 N N . ILE A 1 336 ? 27.643 -48.678 -8.568 1.00 19.47 336 ILE A N 1
ATOM 2375 C CA . ILE A 1 336 ? 26.791 -47.532 -8.940 1.00 18.65 336 ILE A CA 1
ATOM 2376 C C . ILE A 1 336 ? 26.713 -47.485 -10.462 1.00 18.79 336 ILE A C 1
ATOM 2377 O O . ILE A 1 336 ? 27.723 -47.262 -11.158 1.00 20.11 336 ILE A O 1
ATOM 2382 N N . ASP A 1 337 ? 25.537 -47.755 -10.982 1.00 18.57 337 ASP A N 1
ATOM 2383 C CA . ASP A 1 337 ? 25.331 -47.817 -12.421 1.00 21.16 337 ASP A CA 1
ATOM 2384 C C . ASP A 1 337 ? 25.003 -46.438 -12.912 1.00 23.19 337 ASP A C 1
ATOM 2385 O O . ASP A 1 337 ? 23.875 -45.942 -12.680 1.00 25.11 337 ASP A O 1
ATOM 2390 N N . ASP A 1 338 ? 25.980 -45.785 -13.531 1.00 22.76 338 ASP A N 1
ATOM 2391 C CA . ASP A 1 338 ? 25.710 -44.496 -14.152 1.00 24.79 338 ASP A CA 1
ATOM 2392 C C . ASP A 1 338 ? 25.911 -44.646 -15.671 1.00 24.65 338 ASP A C 1
ATOM 2393 O O . ASP A 1 338 ? 26.382 -43.733 -16.327 1.00 26.47 338 ASP A O 1
ATOM 2398 N N . SER A 1 339 ? 25.557 -45.809 -16.217 1.00 25.04 339 SER A N 1
ATOM 2399 C CA . SER A 1 339 ? 25.978 -46.163 -17.582 1.00 25.94 339 SER A CA 1
ATOM 2400 C C . SER A 1 339 ? 25.116 -45.547 -18.705 1.00 29.48 339 SER A C 1
ATOM 2401 O O . SER A 1 339 ? 25.480 -45.677 -19.876 1.00 26.98 339 SER A O 1
ATOM 2404 N N . TYR A 1 340 ? 24.006 -44.874 -18.368 1.00 33.62 340 TYR A N 1
ATOM 2405 C CA . TYR A 1 340 ? 23.167 -44.229 -19.394 1.00 38.48 340 TYR A CA 1
ATOM 2406 C C . TYR A 1 340 ? 23.972 -43.308 -20.331 1.00 40.12 340 TYR A C 1
ATOM 2407 O O . TYR A 1 340 ? 24.056 -43.564 -21.556 1.00 35.46 340 TYR A O 1
ATOM 2416 N N . ASN A 1 341 ? 24.565 -42.242 -19.788 1.00 38.62 341 ASN A N 1
ATOM 2417 C CA . ASN A 1 341 ? 25.359 -41.346 -20.654 1.00 39.52 341 ASN A CA 1
ATOM 2418 C C . ASN A 1 341 ? 26.507 -40.679 -19.915 1.00 40.60 341 ASN A C 1
ATOM 2419 O O . ASN A 1 341 ? 26.804 -41.019 -18.752 1.00 33.67 341 ASN A O 1
ATOM 2424 N N . ALA A 1 342 ? 27.187 -39.764 -20.611 1.00 44.33 342 ALA A N 1
ATOM 2425 C CA . ALA A 1 342 ? 28.322 -39.075 -20.039 1.00 43.61 342 ALA A CA 1
ATOM 2426 C C . ALA A 1 342 ? 28.847 -37.953 -20.914 1.00 44.91 342 ALA A C 1
ATOM 2427 O O . ALA A 1 342 ? 28.906 -38.076 -22.141 1.00 41.64 342 ALA A O 1
ATOM 2429 N N . ASN A 1 343 ? 29.286 -36.887 -20.251 1.00 42.16 343 ASN A N 1
ATOM 2430 C CA . ASN A 1 343 ? 30.082 -35.865 -20.899 1.00 41.51 343 ASN A CA 1
ATOM 2431 C C . ASN A 1 343 ? 31.060 -35.312 -19.856 1.00 40.65 343 ASN A C 1
ATOM 2432 O O . ASN A 1 343 ? 31.117 -35.807 -18.751 1.00 36.88 343 ASN A O 1
ATOM 2437 N N . PRO A 1 344 ? 31.872 -34.320 -20.212 1.00 42.35 344 PRO A N 1
ATOM 2438 C CA . PRO A 1 344 ? 32.820 -33.836 -19.197 1.00 42.40 344 PRO A CA 1
ATOM 2439 C C . PRO A 1 344 ? 32.197 -33.362 -17.872 1.00 42.93 344 PRO A C 1
ATOM 2440 O O . PRO A 1 344 ? 32.730 -33.674 -16.780 1.00 41.28 344 PRO A O 1
ATOM 2444 N N . ALA A 1 345 ? 31.084 -32.636 -17.949 1.00 39.46 345 ALA A N 1
ATOM 2445 C CA . ALA A 1 345 ? 30.461 -32.143 -16.743 1.00 37.38 345 ALA A CA 1
ATOM 2446 C C . ALA A 1 345 ? 30.061 -33.344 -15.893 1.00 36.92 345 ALA A C 1
ATOM 2447 O O . ALA A 1 345 ? 30.435 -33.405 -14.703 1.00 33.50 345 ALA A O 1
ATOM 2449 N N . SER A 1 346 ? 29.338 -34.301 -16.496 1.00 30.89 346 SER A N 1
ATOM 2450 C CA . SER A 1 346 ? 28.716 -35.356 -15.691 1.00 30.73 346 SER A CA 1
ATOM 2451 C C . SER A 1 346 ? 29.777 -36.335 -15.178 1.00 28.63 346 SER A C 1
ATOM 2452 O O . SER A 1 346 ? 29.611 -36.926 -14.118 1.00 27.11 346 SER A O 1
ATOM 2455 N N . MET A 1 347 ? 30.883 -36.478 -15.918 1.00 27.03 347 MET A N 1
ATOM 2456 C CA . MET A 1 347 ? 32.018 -37.262 -15.436 1.00 25.63 347 MET A CA 1
ATOM 2457 C C . MET A 1 347 ? 32.569 -36.715 -14.117 1.00 24.57 347 MET A C 1
ATOM 2458 O O . MET A 1 347 ? 32.911 -37.490 -13.176 1.00 22.41 347 MET A O 1
ATOM 2463 N N . LEU A 1 348 ? 32.675 -35.387 -14.061 1.00 22.40 348 LEU A N 1
ATOM 2464 C CA . LEU A 1 348 ? 33.272 -34.716 -12.905 1.00 23.83 348 LEU A CA 1
ATOM 2465 C C . LEU A 1 348 ? 32.388 -34.945 -11.657 1.00 22.46 348 LEU A C 1
ATOM 2466 O O . LEU A 1 348 ? 32.893 -35.224 -10.568 1.00 20.99 348 LEU A O 1
ATOM 2471 N N . ALA A 1 349 ? 31.068 -34.856 -11.847 1.00 22.56 349 ALA A N 1
ATOM 2472 C CA . ALA A 1 349 ? 30.086 -35.075 -10.773 1.00 22.82 349 ALA A CA 1
ATOM 2473 C C . ALA A 1 349 ? 30.121 -36.503 -10.273 1.00 22.27 349 ALA A C 1
ATOM 2474 O O . ALA A 1 349 ? 30.020 -36.760 -9.072 1.00 22.64 349 ALA A O 1
ATOM 2476 N N . ALA A 1 350 ? 30.290 -37.438 -11.199 1.00 22.25 350 ALA A N 1
ATOM 2477 C CA . ALA A 1 350 ? 30.399 -38.846 -10.833 1.00 20.60 350 ALA A CA 1
ATOM 2478 C C . ALA A 1 350 ? 31.626 -39.099 -10.013 1.00 19.73 350 ALA A C 1
ATOM 2479 O O . ALA A 1 350 ? 31.584 -39.859 -9.036 1.00 20.04 350 ALA A O 1
ATOM 2481 N N . ILE A 1 351 ? 32.733 -38.475 -10.391 1.00 18.69 351 ILE A N 1
ATOM 2482 C CA . ILE A 1 351 ? 33.937 -38.615 -9.621 1.00 19.73 351 ILE A CA 1
ATOM 2483 C C . ILE A 1 351 ? 33.671 -38.128 -8.193 1.00 20.24 351 ILE A C 1
ATOM 2484 O O . ILE A 1 351 ? 34.092 -38.763 -7.225 1.00 21.30 351 ILE A O 1
ATOM 2489 N N . ASP A 1 352 ? 32.966 -37.009 -8.074 1.00 21.06 352 ASP A N 1
ATOM 2490 C CA . ASP A 1 352 ? 32.727 -36.433 -6.751 1.00 21.84 352 ASP A CA 1
ATOM 2491 C C . ASP A 1 352 ? 31.782 -37.308 -5.943 1.00 23.02 352 ASP A C 1
ATOM 2492 O O . ASP A 1 352 ? 31.999 -37.495 -4.746 1.00 22.17 352 ASP A O 1
ATOM 2497 N N . ILE A 1 353 ? 30.806 -37.940 -6.606 1.00 23.76 353 ILE A N 1
ATOM 2498 C CA . ILE A 1 353 ? 29.959 -38.946 -5.923 1.00 25.07 353 ILE A CA 1
ATOM 2499 C C . ILE A 1 353 ? 30.802 -40.093 -5.366 1.00 25.47 353 ILE A C 1
ATOM 2500 O O . ILE A 1 353 ? 30.692 -40.466 -4.192 1.00 24.16 353 ILE A O 1
ATOM 2505 N N . LEU A 1 354 ? 31.665 -40.646 -6.208 1.00 24.88 354 LEU A N 1
ATOM 2506 C CA . LEU A 1 354 ? 32.447 -41.787 -5.791 1.00 26.60 354 LEU A CA 1
ATOM 2507 C C . LEU A 1 354 ? 33.431 -41.379 -4.666 1.00 27.99 354 LEU A C 1
ATOM 2508 O O . LEU A 1 354 ? 33.724 -42.173 -3.761 1.00 28.23 354 LEU A O 1
ATOM 2513 N N . SER A 1 355 ? 33.892 -40.126 -4.701 1.00 28.42 355 SER A N 1
ATOM 2514 C CA . SER A 1 355 ? 34.834 -39.620 -3.709 1.00 30.73 355 SER A CA 1
ATOM 2515 C C . SER A 1 355 ? 34.255 -39.565 -2.292 1.00 31.47 355 SER A C 1
ATOM 2516 O O . SER A 1 355 ? 35.025 -39.573 -1.336 1.00 31.38 355 SER A O 1
ATOM 2519 N N . GLY A 1 356 ? 32.931 -39.513 -2.147 1.00 27.91 356 GLY A N 1
ATOM 2520 C CA . GLY A 1 356 ? 32.315 -39.545 -0.813 1.00 29.04 356 GLY A CA 1
ATOM 2521 C C . GLY A 1 356 ? 32.320 -40.882 -0.070 1.00 29.06 356 GLY A C 1
ATOM 2522 O O . GLY A 1 356 ? 31.920 -40.932 1.072 1.00 31.64 356 GLY A O 1
ATOM 2523 N N . PHE A 1 357 ? 32.721 -41.969 -0.720 1.00 29.81 357 PHE A N 1
ATOM 2524 C CA . PHE A 1 357 ? 32.853 -43.277 -0.092 1.00 29.41 357 PHE A CA 1
ATOM 2525 C C . PHE A 1 357 ? 34.262 -43.452 0.455 1.00 33.14 357 PHE A C 1
ATOM 2526 O O . PHE A 1 357 ? 35.230 -43.014 -0.169 1.00 34.00 357 PHE A O 1
ATOM 2534 N N . SER A 1 358 ? 34.363 -44.122 1.603 1.00 34.73 358 SER A N 1
ATOM 2535 C CA . SER A 1 358 ? 35.610 -44.280 2.335 1.00 37.67 358 SER A CA 1
ATOM 2536 C C . SER A 1 358 ? 36.433 -45.544 2.018 1.00 38.53 358 SER A C 1
ATOM 2537 O O . SER A 1 358 ? 37.635 -45.555 2.250 1.00 45.37 358 SER A O 1
ATOM 2540 N N . GLY A 1 359 ? 35.822 -46.610 1.526 1.00 36.47 359 GLY A N 1
ATOM 2541 C CA . GLY A 1 359 ? 36.612 -47.791 1.153 1.00 32.44 359 GLY A CA 1
ATOM 2542 C C . GLY A 1 359 ? 37.431 -47.528 -0.102 1.00 30.78 359 GLY A C 1
ATOM 2543 O O . GLY A 1 359 ? 37.591 -46.392 -0.543 1.00 34.97 359 GLY A O 1
ATOM 2544 N N . ARG A 1 360 ? 37.982 -48.590 -0.653 1.00 28.14 360 ARG A N 1
ATOM 2545 C CA . ARG A 1 360 ? 38.513 -48.581 -1.991 1.00 25.11 360 ARG A CA 1
ATOM 2546 C C . ARG A 1 360 ? 37.429 -48.171 -2.940 1.00 24.50 360 ARG A C 1
ATOM 2547 O O . ARG A 1 360 ? 36.324 -48.723 -2.908 1.00 21.98 360 ARG A O 1
ATOM 2555 N N . THR A 1 361 ? 37.746 -47.202 -3.799 1.00 23.66 361 THR A N 1
ATOM 2556 C CA . THR A 1 361 ? 36.828 -46.760 -4.829 1.00 22.59 361 THR A CA 1
ATOM 2557 C C . THR A 1 361 ? 37.433 -46.957 -6.218 1.00 22.92 361 THR A C 1
ATOM 2558 O O . THR A 1 361 ? 38.626 -46.659 -6.451 1.00 20.44 361 THR A O 1
ATOM 2562 N N . VAL A 1 362 ? 36.604 -47.441 -7.146 1.00 21.52 362 VAL A N 1
ATOM 2563 C CA . VAL A 1 362 ? 37.053 -47.694 -8.501 1.00 21.95 362 VAL A CA 1
ATOM 2564 C C . VAL A 1 362 ? 36.109 -47.049 -9.525 1.00 20.51 362 VAL A C 1
ATOM 2565 O O . VAL A 1 362 ? 34.938 -47.410 -9.600 1.00 19.08 362 VAL A O 1
ATOM 2569 N N . LEU A 1 363 ? 36.624 -46.082 -10.293 1.00 18.65 363 LEU A N 1
ATOM 2570 C CA . LEU A 1 363 ? 35.836 -45.398 -11.302 1.00 18.67 363 LEU A CA 1
ATOM 2571 C C . LEU A 1 363 ? 36.064 -46.204 -12.586 1.00 18.77 363 LEU A C 1
ATOM 2572 O O . LEU A 1 363 ? 37.197 -46.549 -12.900 1.00 18.67 363 LEU A O 1
ATOM 2577 N N . VAL A 1 364 ? 34.996 -46.507 -13.297 1.00 19.00 364 VAL A N 1
ATOM 2578 C CA . VAL A 1 364 ? 35.076 -47.405 -14.440 1.00 18.93 364 VAL A CA 1
ATOM 2579 C C . VAL A 1 364 ? 34.457 -46.687 -15.612 1.00 19.54 364 VAL A C 1
ATOM 2580 O O . VAL A 1 364 ? 33.244 -46.439 -15.620 1.00 20.37 364 VAL A O 1
ATOM 2584 N N . LEU A 1 365 ? 35.282 -46.361 -16.617 1.00 20.35 365 LEU A N 1
ATOM 2585 C CA . LEU A 1 365 ? 34.831 -45.513 -17.716 1.00 19.75 365 LEU A CA 1
ATOM 2586 C C . LEU A 1 365 ? 35.064 -46.109 -19.086 1.00 20.50 365 LEU A C 1
ATOM 2587 O O . LEU A 1 365 ? 36.037 -46.825 -19.308 1.00 20.25 365 LEU A O 1
ATOM 2592 N N . GLY A 1 366 ? 34.181 -45.744 -20.004 1.00 21.99 366 GLY A N 1
ATOM 2593 C CA . GLY A 1 366 ? 34.341 -45.944 -21.432 1.00 24.71 366 GLY A CA 1
ATOM 2594 C C . GLY A 1 366 ? 34.383 -44.574 -22.105 1.00 27.66 366 GLY A C 1
ATOM 2595 O O . GLY A 1 366 ? 33.992 -43.558 -21.508 1.00 28.45 366 GLY A O 1
ATOM 2596 N N . ASP A 1 367 ? 34.856 -44.540 -23.336 1.00 27.73 367 ASP A N 1
ATOM 2597 C CA . ASP A 1 367 ? 34.997 -43.265 -24.076 1.00 30.80 367 ASP A CA 1
ATOM 2598 C C . ASP A 1 367 ? 33.771 -42.300 -24.039 1.00 29.65 367 ASP A C 1
ATOM 2599 O O . ASP A 1 367 ? 32.615 -42.733 -24.028 1.00 27.69 367 ASP A O 1
ATOM 2604 N N . MET A 1 368 ? 34.044 -40.995 -23.947 1.00 29.80 368 MET A N 1
ATOM 2605 C CA . MET A 1 368 ? 33.042 -39.932 -24.130 1.00 32.03 368 MET A CA 1
ATOM 2606 C C . MET A 1 368 ? 32.946 -39.593 -25.624 1.00 32.99 368 MET A C 1
ATOM 2607 O O . MET A 1 368 ? 33.973 -39.475 -26.300 1.00 36.69 368 MET A O 1
ATOM 2612 N N . GLY A 1 369 ? 31.730 -39.424 -26.124 1.00 36.99 369 GLY A N 1
ATOM 2613 C CA . GLY A 1 369 ? 31.499 -39.182 -27.558 1.00 40.37 369 GLY A CA 1
ATOM 2614 C C . GLY A 1 369 ? 31.550 -37.713 -27.948 1.00 43.62 369 GLY A C 1
ATOM 2615 O O . GLY A 1 369 ? 30.819 -36.888 -27.399 1.00 42.96 369 GLY A O 1
ATOM 2616 N N . ALA A 1 375 ? 38.861 -33.379 -27.693 1.00 40.79 375 ALA A N 1
ATOM 2617 C CA . ALA A 1 375 ? 38.535 -34.807 -27.580 1.00 36.32 375 ALA A CA 1
ATOM 2618 C C . ALA A 1 375 ? 39.495 -35.505 -26.616 1.00 33.80 375 ALA A C 1
ATOM 2619 O O . ALA A 1 375 ? 39.109 -35.947 -25.515 1.00 28.75 375 ALA A O 1
ATOM 2621 N N . GLU A 1 376 ? 40.754 -35.619 -27.020 1.00 29.81 376 GLU A N 1
ATOM 2622 C CA . GLU A 1 376 ? 41.690 -36.364 -26.196 1.00 30.89 376 GLU A CA 1
ATOM 2623 C C . GLU A 1 376 ? 42.070 -35.538 -24.945 1.00 28.23 376 GLU A C 1
ATOM 2624 O O . GLU A 1 376 ? 42.215 -36.098 -23.853 1.00 26.31 376 GLU A O 1
ATOM 2630 N N . GLN A 1 377 ? 42.110 -34.207 -25.083 1.00 25.68 377 GLN A N 1
ATOM 2631 C CA . GLN A 1 377 ? 42.313 -33.316 -23.936 1.00 25.52 377 GLN A CA 1
ATOM 2632 C C . GLN A 1 377 ? 41.200 -33.444 -22.898 1.00 25.62 377 GLN A C 1
ATOM 2633 O O . GLN A 1 377 ? 41.480 -33.433 -21.710 1.00 24.44 377 GLN A O 1
ATOM 2639 N N . ALA A 1 378 ? 39.936 -33.502 -23.333 1.00 24.11 378 ALA A N 1
ATOM 2640 C CA . ALA A 1 378 ? 38.835 -33.685 -22.372 1.00 24.65 378 ALA A CA 1
ATOM 2641 C C . ALA A 1 378 ? 39.027 -34.997 -21.554 1.00 23.34 378 ALA A C 1
ATOM 2642 O O . ALA A 1 378 ? 38.763 -35.027 -20.357 1.00 20.80 378 ALA A O 1
ATOM 2644 N N . HIS A 1 379 ? 39.555 -36.043 -22.198 1.00 22.25 379 HIS A N 1
ATOM 2645 C CA . HIS A 1 379 ? 39.851 -37.305 -21.511 1.00 24.28 379 HIS A CA 1
ATOM 2646 C C . HIS A 1 379 ? 41.009 -37.186 -20.500 1.00 23.40 379 HIS A C 1
ATOM 2647 O O . HIS A 1 379 ? 40.961 -37.761 -19.418 1.00 22.25 379 HIS A O 1
ATOM 2654 N N . ARG A 1 380 ? 42.054 -36.470 -20.885 1.00 20.99 380 ARG A N 1
ATOM 2655 C CA . ARG A 1 380 ? 43.115 -36.087 -19.963 1.00 21.30 380 ARG A CA 1
ATOM 2656 C C . ARG A 1 380 ? 42.563 -35.373 -18.747 1.00 20.18 380 ARG A C 1
ATOM 2657 O O . ARG A 1 380 ? 42.921 -35.705 -17.631 1.00 18.07 380 ARG A O 1
ATOM 2665 N N . GLU A 1 381 ? 41.679 -34.418 -18.978 1.00 21.68 381 GLU A N 1
ATOM 2666 C CA . GLU A 1 381 ? 41.093 -33.614 -17.880 1.00 23.36 381 GLU A CA 1
ATOM 2667 C C . GLU A 1 381 ? 40.268 -34.456 -16.914 1.00 21.33 381 GLU A C 1
ATOM 2668 O O . GLU A 1 381 ? 40.397 -34.309 -15.698 1.00 18.60 381 GLU A O 1
ATOM 2674 N N . VAL A 1 382 ? 39.490 -35.399 -17.440 1.00 20.24 382 VAL A N 1
ATOM 2675 C CA . VAL A 1 382 ? 38.746 -36.333 -16.580 1.00 20.71 382 VAL A CA 1
ATOM 2676 C C . VAL A 1 382 ? 39.686 -37.197 -15.738 1.00 20.54 382 VAL A C 1
ATOM 2677 O O . VAL A 1 382 ? 39.501 -37.288 -14.527 1.00 19.26 382 VAL A O 1
ATOM 2681 N N . GLY A 1 383 ? 40.746 -37.742 -16.351 1.00 20.42 383 GLY A N 1
ATOM 2682 C CA . GLY A 1 383 ? 41.712 -38.579 -15.634 1.00 20.46 383 GLY A CA 1
ATOM 2683 C C . GLY A 1 383 ? 42.409 -37.836 -14.507 1.00 21.40 383 GLY A C 1
ATOM 2684 O O . GLY A 1 383 ? 42.586 -38.368 -13.393 1.00 19.33 383 GLY A O 1
ATOM 2685 N N . ALA A 1 384 ? 42.791 -36.592 -14.801 1.00 20.54 384 ALA A N 1
ATOM 2686 C CA . ALA A 1 384 ? 43.500 -35.752 -13.822 1.00 20.89 384 ALA A CA 1
ATOM 2687 C C . ALA A 1 384 ? 42.574 -35.309 -12.691 1.00 20.27 384 ALA A C 1
ATOM 2688 O O . ALA A 1 384 ? 43.002 -35.273 -11.565 1.00 22.13 384 ALA A O 1
ATOM 2690 N N . TYR A 1 385 ? 41.322 -34.989 -12.998 1.00 19.06 385 TYR A N 1
ATOM 2691 C CA . TYR A 1 385 ? 40.365 -34.600 -11.976 1.00 20.21 385 TYR A CA 1
ATOM 2692 C C . TYR A 1 385 ? 40.071 -35.775 -10.987 1.00 20.69 385 TYR A C 1
ATOM 2693 O O . TYR A 1 385 ? 39.766 -35.555 -9.822 1.00 20.26 385 TYR A O 1
ATOM 2702 N N . ALA A 1 386 ? 40.167 -37.025 -11.450 1.00 19.74 386 ALA A N 1
ATOM 2703 C CA . ALA A 1 386 ? 39.947 -38.185 -10.577 1.00 19.98 386 ALA A CA 1
ATOM 2704 C C . ALA A 1 386 ? 41.095 -38.475 -9.616 1.00 21.18 386 ALA A C 1
ATOM 2705 O O . ALA A 1 386 ? 40.885 -39.054 -8.533 1.00 21.64 386 ALA A O 1
ATOM 2707 N N . ALA A 1 387 ? 42.302 -38.058 -9.977 1.00 23.24 387 ALA A N 1
ATOM 2708 C CA . ALA A 1 387 ? 43.471 -38.201 -9.104 1.00 25.31 387 ALA A CA 1
ATOM 2709 C C . ALA A 1 387 ? 43.236 -37.491 -7.780 1.00 24.94 387 ALA A C 1
ATOM 2710 O O . ALA A 1 387 ? 42.805 -36.345 -7.768 1.00 24.76 387 ALA A O 1
ATOM 2712 N N . GLY A 1 388 ? 43.502 -38.155 -6.662 1.00 25.95 388 GLY A N 1
ATOM 2713 C CA . GLY A 1 388 ? 43.188 -37.551 -5.359 1.00 27.21 388 GLY A CA 1
ATOM 2714 C C . GLY A 1 388 ? 41.757 -37.756 -4.850 1.00 30.03 388 GLY A C 1
ATOM 2715 O O . GLY A 1 388 ? 41.465 -37.491 -3.670 1.00 28.15 388 GLY A O 1
ATOM 2716 N N . LYS A 1 389 ? 40.858 -38.233 -5.704 1.00 27.10 389 LYS A N 1
ATOM 2717 C CA . LYS A 1 389 ? 39.492 -38.470 -5.272 1.00 27.63 389 LYS A CA 1
ATOM 2718 C C . LYS A 1 389 ? 39.021 -39.930 -5.257 1.00 27.73 389 LYS A C 1
ATOM 2719 O O . LYS A 1 389 ? 38.082 -40.248 -4.514 1.00 28.96 389 LYS A O 1
ATOM 2725 N N . VAL A 1 390 ? 39.643 -40.812 -6.050 1.00 26.73 390 VAL A N 1
ATOM 2726 C CA . VAL A 1 390 ? 39.255 -42.232 -6.128 1.00 25.56 390 VAL A CA 1
ATOM 2727 C C . VAL A 1 390 ? 40.491 -43.097 -6.090 1.00 26.43 390 VAL A C 1
ATOM 2728 O O . VAL A 1 390 ? 41.566 -42.622 -6.465 1.00 25.60 390 VAL A O 1
ATOM 2732 N N . SER A 1 391 ? 40.372 -44.363 -5.664 1.00 25.90 391 SER A N 1
ATOM 2733 C CA . SER A 1 391 ? 41.571 -45.209 -5.508 1.00 25.04 391 SER A CA 1
ATOM 2734 C C . SER A 1 391 ? 42.131 -45.673 -6.851 1.00 26.87 391 SER A C 1
ATOM 2735 O O . SER A 1 391 ? 43.354 -45.846 -7.022 1.00 28.47 391 SER A O 1
ATOM 2738 N N . ALA A 1 392 ? 41.266 -45.877 -7.831 1.00 25.40 392 ALA A N 1
ATOM 2739 C CA . ALA A 1 392 ? 41.736 -46.347 -9.127 1.00 24.29 392 ALA A CA 1
ATOM 2740 C C . ALA A 1 392 ? 40.775 -45.945 -10.237 1.00 23.78 392 ALA A C 1
ATOM 2741 O O . ALA A 1 392 ? 39.597 -45.701 -9.997 1.00 19.77 392 ALA A O 1
ATOM 2743 N N . LEU A 1 393 ? 41.318 -45.864 -11.450 1.00 23.73 393 LEU A N 1
ATOM 2744 C CA . LEU A 1 393 ? 40.542 -45.575 -12.639 1.00 23.88 393 LEU A CA 1
ATOM 2745 C C . LEU A 1 393 ? 40.806 -46.718 -13.603 1.00 23.18 393 LEU A C 1
ATOM 2746 O O . LEU A 1 393 ? 41.949 -46.951 -14.034 1.00 20.41 393 LEU A O 1
ATOM 2751 N N . TYR A 1 394 ? 39.742 -47.452 -13.908 1.00 23.32 394 TYR A N 1
ATOM 2752 C CA . TYR A 1 394 ? 39.784 -48.555 -14.882 1.00 22.09 394 TYR A CA 1
ATOM 2753 C C . TYR A 1 394 ? 38.960 -48.121 -16.075 1.00 19.54 394 TYR A C 1
ATOM 2754 O O . TYR A 1 394 ? 37.828 -47.682 -15.915 1.00 16.88 394 TYR A O 1
ATOM 2763 N N . ALA A 1 395 ? 39.524 -48.238 -17.280 1.00 18.02 395 ALA A N 1
ATOM 2764 C CA . ALA A 1 395 ? 38.849 -47.757 -18.458 1.00 18.83 395 ALA A CA 1
ATOM 2765 C C . ALA A 1 395 ? 39.136 -48.595 -19.689 1.00 20.80 395 ALA A C 1
ATOM 2766 O O . ALA A 1 395 ? 40.133 -49.333 -19.774 1.00 22.93 395 ALA A O 1
ATOM 2768 N N . VAL A 1 396 ? 38.218 -48.468 -20.620 1.00 22.72 396 VAL A N 1
ATOM 2769 C CA . VAL A 1 396 ? 38.265 -49.172 -21.872 1.00 24.88 396 VAL A CA 1
ATOM 2770 C C . VAL A 1 396 ? 37.957 -48.107 -22.919 1.00 25.36 396 VAL A C 1
ATOM 2771 O O . VAL A 1 396 ? 37.211 -47.159 -22.636 1.00 24.37 396 VAL A O 1
ATOM 2775 N N . GLY A 1 397 ? 38.570 -48.228 -24.106 1.00 26.12 397 GLY A N 1
ATOM 2776 C CA . GLY A 1 397 ? 38.307 -47.331 -25.234 1.00 24.62 397 GLY A CA 1
ATOM 2777 C C . GLY A 1 397 ? 39.598 -46.625 -25.579 1.00 27.14 397 GLY A C 1
ATOM 2778 O O . GLY A 1 397 ? 40.422 -46.388 -24.685 1.00 24.98 397 GLY A O 1
ATOM 2779 N N . PRO A 1 398 ? 39.798 -46.272 -26.869 1.00 30.34 398 PRO A N 1
ATOM 2780 C CA . PRO A 1 398 ? 41.082 -45.640 -27.252 1.00 31.52 398 PRO A CA 1
ATOM 2781 C C . PRO A 1 398 ? 41.314 -44.238 -26.638 1.00 28.83 398 PRO A C 1
ATOM 2782 O O . PRO A 1 398 ? 42.409 -43.976 -26.183 1.00 29.12 398 PRO A O 1
ATOM 2786 N N . LEU A 1 399 ? 40.296 -43.377 -26.615 1.00 28.87 399 LEU A N 1
ATOM 2787 C CA . LEU A 1 399 ? 40.392 -42.081 -25.944 1.00 28.66 399 LEU A CA 1
ATOM 2788 C C . LEU A 1 399 ? 40.699 -42.183 -24.422 1.00 29.46 399 LEU A C 1
ATOM 2789 O O . LEU A 1 399 ? 41.404 -41.324 -23.874 1.00 28.57 399 LEU A O 1
ATOM 2794 N N . MET A 1 400 ? 40.211 -43.244 -23.758 1.00 27.86 400 MET A N 1
ATOM 2795 C CA . MET A 1 400 ? 40.387 -43.400 -22.322 1.00 24.73 400 MET A CA 1
ATOM 2796 C C . MET A 1 400 ? 41.789 -43.783 -21.921 1.00 25.51 400 MET A C 1
ATOM 2797 O O . MET A 1 400 ? 42.116 -43.741 -20.746 1.00 24.10 400 MET A O 1
ATOM 2802 N N . ALA A 1 401 ? 42.644 -44.146 -22.875 1.00 27.11 401 ALA A N 1
ATOM 2803 C CA . ALA A 1 401 ? 44.054 -44.312 -22.564 1.00 25.69 401 ALA A CA 1
ATOM 2804 C C . ALA A 1 401 ? 44.656 -42.990 -22.061 1.00 24.75 401 ALA A C 1
ATOM 2805 O O . ALA A 1 401 ? 45.583 -42.976 -21.245 1.00 23.05 401 ALA A O 1
ATOM 2807 N N . HIS A 1 402 ? 44.135 -41.888 -22.571 1.00 24.64 402 HIS A N 1
ATOM 2808 C CA . HIS A 1 402 ? 44.628 -40.581 -22.198 1.00 27.16 402 HIS A CA 1
ATOM 28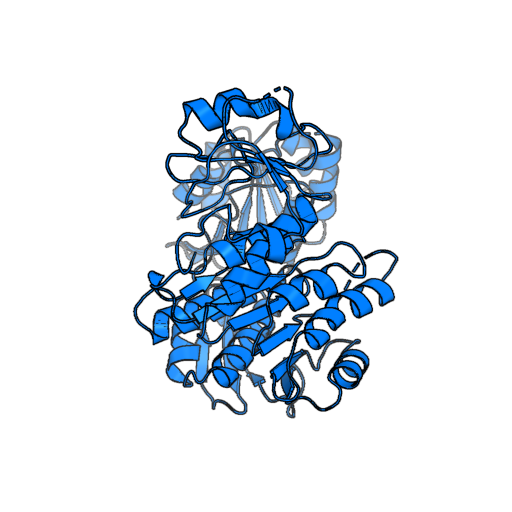09 C C . HIS A 1 402 ? 44.191 -40.249 -20.771 1.00 24.67 402 HIS A C 1
ATOM 2810 O O . HIS A 1 402 ? 44.948 -39.605 -20.032 1.00 25.12 402 HIS A O 1
ATOM 2817 N N . ALA A 1 403 ? 43.003 -40.708 -20.389 1.00 22.95 403 ALA A N 1
ATOM 2818 C CA . ALA A 1 403 ? 42.518 -40.543 -18.994 1.00 22.94 403 ALA A CA 1
ATOM 2819 C C . ALA A 1 403 ? 43.375 -41.325 -18.033 1.00 21.53 403 ALA A C 1
ATOM 2820 O O . ALA A 1 403 ? 43.832 -40.783 -17.023 1.00 21.49 403 ALA A O 1
ATOM 2822 N N . VAL A 1 404 ? 43.610 -42.589 -18.357 1.00 21.87 404 VAL A N 1
ATOM 2823 C CA . VAL A 1 404 ? 44.400 -43.479 -17.488 1.00 22.37 404 VAL A CA 1
ATOM 2824 C C . VAL A 1 404 ? 45.791 -42.876 -17.339 1.00 22.50 404 VAL A C 1
ATOM 2825 O O . VAL A 1 404 ? 46.277 -42.707 -16.224 1.00 22.42 404 VAL A O 1
ATOM 2829 N N . GLN A 1 405 ? 46.407 -42.486 -18.451 1.00 23.26 405 GLN A N 1
ATOM 2830 C CA . GLN A 1 405 ? 47.752 -41.913 -18.361 1.00 25.19 405 GLN A CA 1
ATOM 2831 C C . GLN A 1 405 ? 47.765 -40.650 -17.478 1.00 23.82 405 GLN A C 1
ATOM 2832 O O . GLN A 1 405 ? 48.679 -40.477 -16.702 1.00 22.10 405 GLN A O 1
ATOM 2838 N N . ALA A 1 406 ? 46.752 -39.801 -17.599 1.00 21.83 406 ALA A N 1
ATOM 2839 C CA . ALA A 1 406 ? 46.690 -38.569 -16.806 1.00 22.76 406 ALA A CA 1
ATOM 2840 C C . ALA A 1 406 ? 46.430 -38.873 -15.329 1.00 23.00 406 ALA A C 1
ATOM 2841 O O . ALA A 1 406 ? 46.923 -38.155 -14.454 1.00 24.64 406 ALA A O 1
ATOM 2843 N N . PHE A 1 407 ? 45.694 -39.949 -15.049 1.00 20.50 407 PHE A N 1
ATOM 2844 C CA . PHE A 1 407 ? 45.347 -40.324 -13.677 1.00 20.23 407 PHE A CA 1
ATOM 2845 C C . PHE A 1 407 ? 46.557 -40.795 -12.852 1.00 22.51 407 PHE A C 1
ATOM 2846 O O . PHE A 1 407 ? 46.658 -40.443 -11.684 1.00 20.98 407 PHE A O 1
ATOM 2854 N N . GLY A 1 408 ? 47.419 -41.633 -13.443 1.00 23.16 408 GLY A N 1
ATOM 2855 C CA . GLY A 1 408 ? 48.616 -42.100 -12.758 1.00 26.32 408 GLY A CA 1
ATOM 2856 C C . GLY A 1 408 ? 48.673 -43.598 -12.552 1.00 27.75 408 GLY A C 1
ATOM 2857 O O . GLY A 1 408 ? 47.913 -44.357 -13.157 1.00 28.85 408 GLY A O 1
ATOM 2858 N N . ALA A 1 409 ? 49.549 -44.013 -11.651 1.00 27.92 409 ALA A N 1
ATOM 2859 C CA . ALA A 1 409 ? 49.982 -45.423 -11.578 1.00 29.51 409 ALA A CA 1
ATOM 2860 C C . ALA A 1 409 ? 48.961 -46.440 -11.069 1.00 27.86 409 ALA A C 1
ATOM 2861 O O . ALA A 1 409 ? 49.159 -47.623 -11.271 1.00 29.36 409 ALA A O 1
ATOM 2863 N N . THR A 1 410 ? 47.911 -46.014 -10.369 1.00 27.87 410 THR A N 1
ATOM 2864 C CA . THR A 1 410 ? 46.850 -46.964 -9.976 1.00 29.47 410 THR A CA 1
ATOM 2865 C C . THR A 1 410 ? 45.721 -47.058 -11.030 1.00 30.36 410 THR A C 1
ATOM 2866 O O . THR A 1 410 ? 44.740 -47.812 -10.850 1.00 31.21 410 THR A O 1
ATOM 2870 N N . GLY A 1 411 ? 45.863 -46.312 -12.124 1.00 27.72 411 GLY A N 1
ATOM 2871 C CA . GLY A 1 411 ? 44.980 -46.474 -13.280 1.00 27.47 411 GLY A CA 1
ATOM 2872 C C . GLY A 1 411 ? 45.321 -47.730 -14.061 1.00 26.49 411 GLY A C 1
ATOM 2873 O O . GLY A 1 411 ? 46.451 -48.210 -14.002 1.00 27.09 411 GLY A O 1
ATOM 2874 N N . ARG A 1 412 ? 44.339 -48.297 -14.752 1.00 27.81 412 ARG A N 1
ATOM 2875 C CA . ARG A 1 412 ? 44.572 -49.449 -15.655 1.00 26.15 412 ARG A CA 1
ATOM 2876 C C . ARG A 1 412 ? 43.749 -49.246 -16.925 1.00 25.25 412 ARG A C 1
ATOM 2877 O O . ARG A 1 412 ? 42.549 -48.942 -16.848 1.00 24.80 412 ARG A O 1
ATOM 2880 N N . HIS A 1 413 ? 44.370 -49.418 -18.094 1.00 23.57 413 HIS A N 1
ATOM 2881 C CA . HIS A 1 413 ? 43.645 -49.372 -19.343 1.00 25.84 413 HIS A CA 1
ATOM 2882 C C . HIS A 1 413 ? 43.467 -50.792 -19.917 1.00 26.76 413 HIS A C 1
ATOM 2883 O O . HIS A 1 413 ? 44.388 -51.600 -19.907 1.00 25.41 413 HIS A O 1
ATOM 2890 N N . PHE A 1 414 ? 42.283 -51.088 -20.421 1.00 26.11 414 PHE A N 1
ATOM 2891 C CA . PHE A 1 414 ? 41.976 -52.432 -20.876 1.00 27.45 414 PHE A CA 1
ATOM 2892 C C . PHE A 1 414 ? 41.674 -52.415 -22.345 1.00 27.00 414 PHE A C 1
ATOM 2893 O O . PHE A 1 414 ? 41.097 -51.454 -22.868 1.00 28.47 414 PHE A O 1
ATOM 2901 N N . ALA A 1 415 ? 42.125 -53.467 -23.029 1.00 28.73 415 ALA A N 1
ATOM 2902 C CA . ALA A 1 415 ? 41.956 -53.578 -24.479 1.00 29.27 415 ALA A CA 1
ATOM 2903 C C . ALA A 1 415 ? 40.542 -53.955 -24.902 1.00 28.76 415 ALA A C 1
ATOM 2904 O O . ALA A 1 415 ? 40.216 -53.831 -26.062 1.00 32.18 415 ALA A O 1
ATOM 2906 N N . ASP A 1 416 ? 39.699 -54.409 -23.979 1.00 28.02 416 ASP A N 1
ATOM 2907 C CA . ASP A 1 416 ? 38.286 -54.687 -24.290 1.00 27.32 416 ASP A CA 1
ATOM 2908 C C . ASP A 1 416 ? 37.492 -54.794 -22.984 1.00 25.96 416 ASP A C 1
ATOM 2909 O O . ASP A 1 416 ? 38.075 -54.821 -21.885 1.00 23.10 416 ASP A O 1
ATOM 2914 N N . GLN A 1 417 ? 36.174 -54.879 -23.124 1.00 25.28 417 GLN A N 1
ATOM 2915 C CA . GLN A 1 417 ? 35.296 -55.023 -21.966 1.00 26.41 417 GLN A CA 1
ATOM 2916 C C . GLN A 1 417 ? 35.518 -56.331 -21.237 1.00 25.75 417 GLN A C 1
ATOM 2917 O O . GLN A 1 417 ? 35.376 -56.362 -20.046 1.00 24.76 417 GLN A O 1
ATOM 2923 N N . ALA A 1 418 ? 35.869 -57.420 -21.936 1.00 25.93 418 ALA A N 1
ATOM 2924 C CA . ALA A 1 418 ? 36.014 -58.730 -21.265 1.00 26.20 418 ALA A CA 1
ATOM 2925 C C . ALA A 1 418 ? 37.143 -58.733 -20.244 1.00 26.37 418 ALA A C 1
ATOM 2926 O O . ALA A 1 418 ? 36.980 -59.236 -19.135 1.00 26.80 418 ALA A O 1
ATOM 2928 N N . SER A 1 419 ? 38.284 -58.134 -20.581 1.00 26.54 419 SER A N 1
ATOM 2929 C CA . SER A 1 419 ? 39.387 -58.061 -19.617 1.00 27.23 419 SER A CA 1
ATOM 2930 C C . SER A 1 419 ? 39.083 -57.063 -18.472 1.00 26.59 419 SER A C 1
ATOM 2931 O O . SER A 1 419 ? 39.508 -57.273 -17.324 1.00 27.29 419 SER A O 1
ATOM 2934 N N . LEU A 1 420 ? 38.318 -56.008 -18.764 1.00 25.03 420 LEU A N 1
ATOM 2935 C CA . LEU A 1 420 ? 37.896 -55.051 -17.714 1.00 23.70 420 LEU A CA 1
ATOM 2936 C C . LEU A 1 420 ? 37.003 -55.764 -16.699 1.00 24.19 420 LEU A C 1
ATOM 2937 O O . LEU A 1 420 ? 37.186 -55.635 -15.463 1.00 22.48 420 LEU A O 1
ATOM 2942 N N . ILE A 1 421 ? 36.021 -56.500 -17.219 1.00 24.21 421 ILE A N 1
ATOM 2943 C CA . ILE A 1 421 ? 35.129 -57.293 -16.358 1.00 25.34 421 ILE A CA 1
ATOM 2944 C C . ILE A 1 421 ? 35.907 -58.328 -15.507 1.00 27.50 421 ILE A C 1
ATOM 2945 O O . ILE A 1 421 ? 35.643 -58.488 -14.298 1.00 26.80 421 ILE A O 1
ATOM 2950 N N . GLY A 1 422 ? 36.870 -59.017 -16.136 1.00 27.05 422 GLY A N 1
ATOM 2951 C CA . GLY A 1 422 ? 37.766 -59.923 -15.425 1.00 27.90 422 GLY A CA 1
ATOM 2952 C C . GLY A 1 422 ? 38.524 -59.284 -14.258 1.00 28.56 422 GLY A C 1
ATOM 2953 O O . GLY A 1 422 ? 38.681 -59.899 -13.169 1.00 27.51 422 GLY A O 1
ATOM 2954 N N . ALA A 1 423 ? 38.982 -58.045 -14.456 1.00 28.22 423 ALA A N 1
ATOM 2955 C CA . ALA A 1 423 ? 39.662 -57.321 -13.372 1.00 26.60 423 ALA A CA 1
ATOM 2956 C C . ALA A 1 423 ? 38.695 -56.959 -12.253 1.00 25.95 423 ALA A C 1
ATOM 2957 O O . ALA A 1 423 ? 38.994 -57.119 -11.088 1.00 27.46 423 ALA A O 1
ATOM 2959 N N . LEU A 1 424 ? 37.516 -56.506 -12.626 1.00 25.76 424 LEU A N 1
ATOM 2960 C CA . LEU A 1 424 ? 36.527 -56.063 -11.661 1.00 27.38 424 LEU A CA 1
ATOM 2961 C C . LEU A 1 424 ? 35.962 -57.237 -10.866 1.00 28.91 424 LEU A C 1
ATOM 2962 O O . LEU A 1 424 ? 35.535 -57.059 -9.732 1.00 29.41 424 LEU A O 1
ATOM 2967 N N . ALA A 1 425 ? 35.987 -58.441 -11.435 1.00 31.30 425 ALA A N 1
ATOM 2968 C CA . ALA A 1 425 ? 35.441 -59.614 -10.747 1.00 32.71 425 ALA A CA 1
ATOM 2969 C C . ALA A 1 425 ? 36.262 -59.976 -9.518 1.00 33.01 425 ALA A C 1
ATOM 2970 O O . ALA A 1 425 ? 35.794 -60.688 -8.641 1.00 35.52 425 ALA A O 1
ATOM 2972 N N . THR A 1 426 ? 37.466 -59.447 -9.440 1.00 33.55 426 THR A N 1
ATOM 2973 C CA . THR A 1 426 ? 38.317 -59.624 -8.282 1.00 36.65 426 THR A CA 1
ATOM 2974 C C . THR A 1 426 ? 38.087 -58.605 -7.164 1.00 33.50 426 THR A C 1
ATOM 2975 O O . THR A 1 426 ? 38.713 -58.689 -6.121 1.00 32.24 426 THR A O 1
ATOM 2979 N N . GLU A 1 427 ? 37.246 -57.602 -7.363 1.00 32.30 427 GLU A N 1
ATOM 2980 C CA . GLU A 1 427 ? 37.175 -56.561 -6.350 1.00 29.39 427 GLU A CA 1
ATOM 2981 C C . GLU A 1 427 ? 36.431 -57.108 -5.136 1.00 30.16 427 GLU A C 1
ATOM 2982 O O . GLU A 1 427 ? 35.572 -57.942 -5.281 1.00 31.54 427 GLU A O 1
ATOM 2988 N N . ASP A 1 428 ? 36.790 -56.654 -3.944 1.00 30.26 428 ASP A N 1
ATOM 2989 C CA . ASP A 1 428 ? 36.324 -57.248 -2.697 1.00 30.24 428 ASP A CA 1
ATOM 2990 C C . ASP A 1 428 ? 35.238 -56.374 -2.069 1.00 29.89 428 ASP A C 1
ATOM 2991 O O . ASP A 1 428 ? 35.182 -55.176 -2.338 1.00 29.50 428 ASP A O 1
ATOM 2993 N N . PRO A 1 429 ? 34.377 -56.970 -1.218 1.00 29.83 429 PRO A N 1
ATOM 2994 C CA . PRO A 1 429 ? 33.386 -56.221 -0.446 1.00 26.82 429 PRO A CA 1
ATOM 2995 C C . PRO A 1 429 ? 34.005 -55.096 0.351 1.00 25.96 429 PRO A C 1
ATOM 2996 O O . PRO A 1 429 ? 35.154 -55.192 0.791 1.00 24.79 429 PRO A O 1
ATOM 3000 N N . THR A 1 430 ? 33.208 -54.044 0.508 1.00 25.49 430 THR A N 1
ATOM 3001 C CA . THR A 1 430 ? 33.561 -52.702 1.008 1.00 24.73 430 THR A CA 1
ATOM 3002 C C . THR A 1 430 ? 34.102 -51.823 -0.113 1.00 23.11 430 THR A C 1
ATOM 3003 O O . THR A 1 430 ? 34.194 -50.629 0.054 1.00 26.34 430 THR A O 1
ATOM 3007 N N . THR A 1 431 ? 34.433 -52.392 -1.248 1.00 23.11 431 THR A N 1
ATOM 3008 C CA . THR A 1 431 ? 34.803 -51.585 -2.439 1.00 21.05 431 THR A CA 1
ATOM 3009 C C . THR A 1 431 ? 33.537 -51.042 -3.090 1.00 19.67 431 THR A C 1
ATOM 3010 O O . THR A 1 431 ? 32.465 -51.728 -3.133 1.00 17.97 431 THR A O 1
ATOM 3014 N N . THR A 1 432 ? 33.633 -49.803 -3.568 1.00 19.30 432 THR A N 1
ATOM 3015 C CA . THR A 1 432 ? 32.567 -49.191 -4.333 1.00 19.98 432 THR A CA 1
ATOM 3016 C C . THR A 1 432 ? 33.074 -48.864 -5.751 1.00 21.09 432 THR A C 1
ATOM 3017 O O . THR A 1 432 ? 34.135 -48.253 -5.907 1.00 20.57 432 THR A O 1
ATOM 3021 N N . ILE A 1 433 ? 32.274 -49.240 -6.745 1.00 20.16 433 ILE A N 1
ATOM 3022 C CA . ILE A 1 433 ? 32.582 -49.084 -8.152 1.00 21.85 433 ILE A CA 1
ATOM 3023 C C . ILE A 1 433 ? 31.506 -48.199 -8.782 1.00 20.50 433 ILE A C 1
ATOM 3024 O O . ILE A 1 433 ? 30.333 -48.354 -8.483 1.00 20.35 433 ILE A O 1
ATOM 3029 N N . LEU A 1 434 ? 31.897 -47.292 -9.677 1.00 19.08 434 LEU A N 1
ATOM 3030 C CA . LEU A 1 434 ? 30.932 -46.461 -10.390 1.00 17.58 434 LEU A CA 1
ATOM 3031 C C . LEU A 1 434 ? 31.226 -46.629 -11.864 1.00 17.36 434 LEU A C 1
ATOM 3032 O O . LEU A 1 434 ? 32.363 -46.420 -12.298 1.00 17.22 434 LEU A O 1
ATOM 3037 N N . ILE A 1 435 ? 30.207 -46.994 -12.627 1.00 18.19 435 ILE A N 1
ATOM 3038 C CA . ILE A 1 435 ? 30.383 -47.323 -14.048 1.00 18.38 435 ILE A CA 1
ATOM 3039 C C . ILE A 1 435 ? 29.659 -46.277 -14.865 1.00 19.30 435 ILE A C 1
ATOM 3040 O O . ILE A 1 435 ? 28.459 -46.002 -14.670 1.00 17.82 435 ILE A O 1
ATOM 3045 N N . LYS A 1 436 ? 30.401 -45.701 -15.795 1.00 21.88 436 LYS A N 1
ATOM 3046 C CA . LYS A 1 436 ? 29.904 -44.603 -16.595 1.00 25.53 436 LYS A CA 1
ATOM 3047 C C . LYS A 1 436 ? 30.544 -44.597 -17.990 1.00 27.86 436 LYS A C 1
ATOM 3048 O O . LYS A 1 436 ? 31.726 -44.867 -18.149 1.00 31.19 436 LYS A O 1
ATOM 3054 N N . GLY A 1 437 ? 29.777 -44.288 -19.011 1.00 31.66 437 GLY A N 1
ATOM 3055 C CA . GLY A 1 437 ? 30.372 -43.986 -20.332 1.00 29.81 437 GLY A CA 1
ATOM 3056 C C . GLY A 1 437 ? 29.282 -43.349 -21.148 1.00 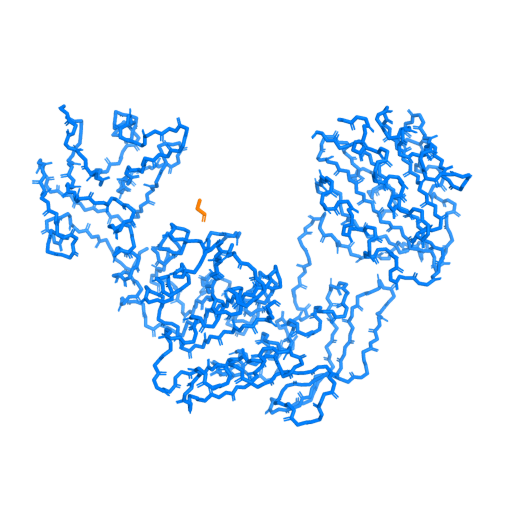31.80 437 GLY A C 1
ATOM 3057 O O . GLY A 1 437 ? 28.129 -43.355 -20.711 1.00 33.32 437 GLY A O 1
ATOM 3058 N N . SER A 1 438 ? 29.595 -42.772 -22.303 1.00 36.10 438 SER A N 1
ATOM 3059 C CA . SER A 1 438 ? 28.514 -42.234 -23.147 1.00 40.65 438 SER A CA 1
ATOM 3060 C C . SER A 1 438 ? 27.794 -43.454 -23.717 1.00 44.14 438 SER A C 1
ATOM 3061 O O . SER A 1 438 ? 28.402 -44.543 -23.803 1.00 44.14 438 SER A O 1
ATOM 3064 N N . ARG A 1 439 ? 26.517 -43.279 -24.088 1.00 45.82 439 ARG A N 1
ATOM 3065 C CA . ARG A 1 439 ? 25.662 -44.388 -24.588 1.00 45.88 439 ARG A CA 1
ATOM 3066 C C . ARG A 1 439 ? 26.379 -45.313 -25.591 1.00 44.85 439 ARG A C 1
ATOM 3067 O O . ARG A 1 439 ? 26.248 -46.536 -25.509 1.00 46.00 439 ARG A O 1
ATOM 3069 N N . SER A 1 440 ? 27.177 -44.744 -26.496 1.00 45.66 440 SER A N 1
ATOM 3070 C CA . SER A 1 440 ? 27.924 -45.549 -27.492 1.00 44.20 440 SER A CA 1
ATOM 3071 C C . SER A 1 440 ? 28.962 -46.529 -26.912 1.00 45.47 440 SER A C 1
ATOM 3072 O O . SER A 1 440 ? 29.340 -47.489 -27.590 1.00 42.77 440 SER A O 1
ATOM 3075 N N . ALA A 1 441 ? 29.424 -46.309 -25.676 1.00 42.52 441 ALA A N 1
ATOM 3076 C CA . ALA A 1 441 ? 30.438 -47.197 -25.088 1.00 38.52 441 ALA A CA 1
ATOM 3077 C C . ALA A 1 441 ? 29.829 -48.520 -24.590 1.00 33.73 441 ALA A C 1
ATOM 3078 O O . ALA A 1 441 ? 30.531 -49.507 -24.443 1.00 33.36 441 ALA A O 1
ATOM 3080 N N . ALA A 1 442 ? 28.522 -48.540 -24.348 1.00 32.71 442 ALA A N 1
ATOM 3081 C CA . ALA A 1 442 ? 27.791 -49.771 -23.943 1.00 29.89 442 ALA A CA 1
ATOM 3082 C C . ALA A 1 442 ? 28.262 -50.345 -22.580 1.00 26.58 442 ALA A C 1
ATOM 3083 O O . ALA A 1 442 ? 28.390 -51.577 -22.380 1.00 26.55 442 ALA A O 1
ATOM 3085 N N . MET A 1 443 ? 28.556 -49.438 -21.650 1.00 26.62 443 MET A N 1
ATOM 3086 C CA . MET A 1 443 ? 29.104 -49.818 -20.338 1.00 23.35 443 MET A CA 1
ATOM 3087 C C . MET A 1 443 ? 28.053 -50.514 -19.451 1.00 23.44 443 MET A C 1
ATOM 3088 O O . MET A 1 443 ? 28.380 -51.170 -18.452 1.00 23.50 443 MET A O 1
ATOM 3093 N N . ASP A 1 444 ? 26.782 -50.365 -19.825 1.00 24.88 444 ASP A N 1
ATOM 3094 C CA . ASP A 1 444 ? 25.693 -51.214 -19.287 1.00 27.08 444 ASP A CA 1
ATOM 3095 C C . ASP A 1 444 ? 25.964 -52.724 -19.351 1.00 25.52 444 ASP A C 1
ATOM 3096 O O . ASP A 1 444 ? 25.497 -53.484 -18.471 1.00 25.08 444 ASP A O 1
ATOM 3101 N N . LYS A 1 445 ? 26.727 -53.174 -20.346 1.00 25.31 445 LYS A N 1
ATOM 3102 C CA . LYS A 1 445 ? 27.141 -54.606 -20.385 1.00 26.24 445 LYS A CA 1
ATOM 3103 C C . LYS A 1 445 ? 28.076 -54.949 -19.247 1.00 24.71 445 LYS A C 1
ATOM 3104 O O . LYS A 1 445 ? 28.021 -56.049 -18.707 1.00 27.50 445 LYS A O 1
ATOM 3107 N N . VAL A 1 446 ? 28.939 -54.013 -18.853 1.00 23.42 446 VAL A N 1
ATOM 3108 C CA . VAL A 1 446 ? 29.832 -54.226 -17.690 1.00 23.11 446 VAL A CA 1
ATOM 3109 C C . VAL A 1 446 ? 29.007 -54.335 -16.374 1.00 22.35 446 VAL A C 1
ATOM 3110 O O . VAL A 1 446 ? 29.249 -55.209 -15.518 1.00 22.80 446 VAL A O 1
ATOM 3114 N N . VAL A 1 447 ? 28.019 -53.458 -16.232 1.00 23.09 447 VAL A N 1
ATOM 3115 C CA . VAL A 1 447 ? 27.080 -53.526 -15.119 1.00 24.75 447 VAL A CA 1
ATOM 3116 C C . VAL A 1 447 ? 26.332 -54.867 -15.089 1.00 26.84 447 VAL A C 1
ATOM 3117 O O . VAL A 1 447 ? 26.166 -55.467 -14.032 1.00 25.48 447 VAL A O 1
ATOM 3121 N N . ALA A 1 448 ? 25.883 -55.316 -16.265 1.00 29.16 448 ALA A N 1
ATOM 3122 C CA . ALA A 1 448 ? 25.115 -56.575 -16.384 1.00 29.49 448 ALA A CA 1
ATOM 3123 C C . ALA A 1 448 ? 25.955 -57.776 -15.958 1.00 29.08 448 ALA A C 1
ATOM 3124 O O . ALA A 1 448 ? 25.496 -58.625 -15.182 1.00 26.83 448 ALA A O 1
ATOM 3126 N N . ALA A 1 449 ? 27.206 -57.814 -16.432 1.00 28.11 449 ALA A N 1
ATOM 3127 C CA . ALA A 1 449 ? 28.147 -58.848 -16.028 1.00 28.67 449 ALA A CA 1
ATOM 3128 C C . ALA A 1 449 ? 28.335 -58.922 -14.519 1.00 29.92 449 ALA A C 1
ATOM 3129 O O . ALA A 1 449 ? 28.431 -60.014 -13.960 1.00 29.27 449 ALA A O 1
ATOM 3131 N N . LEU A 1 450 ? 28.362 -57.779 -13.827 1.00 29.61 450 LEU A N 1
ATOM 3132 C CA . LEU A 1 450 ? 28.578 -57.805 -12.379 1.00 30.93 450 LEU A CA 1
ATOM 3133 C C . LEU A 1 450 ? 27.298 -57.999 -11.565 1.00 30.92 450 LEU A C 1
ATOM 3134 O O . LEU A 1 450 ? 27.342 -58.582 -10.482 1.00 31.53 450 LEU A O 1
ATOM 3139 N N . CYS A 1 451 ? 26.176 -57.508 -12.076 1.00 32.24 451 CYS A N 1
ATOM 3140 C CA . CYS A 1 451 ? 24.917 -57.498 -11.316 1.00 35.67 451 CYS A CA 1
ATOM 3141 C C . CYS A 1 451 ? 23.942 -58.545 -11.882 1.00 39.89 451 CYS A C 1
ATOM 3142 O O . CYS A 1 451 ? 24.180 -59.745 -11.710 1.00 46.06 451 CYS A O 1
ATOM 3145 N N . ALA B 2 1 ? 12.930 -25.642 -25.235 1.00 20.22 1454 ALA B N 1
ATOM 3146 C CA . ALA B 2 1 ? 11.935 -25.449 -24.150 1.00 21.39 1454 ALA B CA 1
ATOM 3147 C C . ALA B 2 1 ? 12.337 -26.189 -22.880 1.00 22.05 1454 ALA B C 1
ATOM 3148 O O . ALA B 2 1 ? 11.619 -26.096 -21.892 1.00 19.82 1454 ALA B O 1
#